Protein AF-A0A401HYL1-F1 (afdb_monomer)

Secondary structure (DSSP, 8-state):
-----EEEEEEETTEEEEEEESS-HHHHHHHHHHHHHHHHHHHHH-TTS-HHHHHHHHHHHHHHHHHHHHHHHHHHHHHHHHHHHHHHHHHHHHHHHHHHHHHHHHHHHHHHHHHHHHHHHHHHHHHHHHHHHHHHHHHHHHHHHHHHHHHHHHHHHHHHHHHHHHHHHHHHHHHHHHHHHHHHHHHHHHHHHHHHHHHHHHHHHHHHHHHHHHHHHHHHHHHHHHHHHHHHHHHHHHHHHHHHHHHHHHHHHHHHHHHHHHHHHHHHHHHHHHHHHHHHHHHHHHHHHHHHHHHHHHHHHHHHHHTTTTTSGGGSSSSS-------------TTSTTSSHHHHHHHHHHHHHHHHHHHHHHHHHHHHHHHHHHHHHHHHHHHHHHHHHHHHHHHHHHHHHHHHHHHHHHHHHHHHHHHHHHHHHHHHHHHHHHHHHHHHHHHHHHHHHHHHHHHHHHHHHHHHHHHHHHHHHHHHHHHHHHHHHHHHHHHHHHHHHHHTTTGGGSTT--SSSTTSSSSSTTSSHHHHHHHHHHHHHHHHHHHHHHHHHHHHHHHHHHHHHHHHHHHHHHHHHHHHHHHHHHHHHHHHHHHHHHHHHHHHHHHHHHHHHHHHHHHHHHHHHHHHHHHHHHHHHHHHHHHHHHHHHHHHHHHHHHHHHHHHHHHHHHHHHHHHHHHHHHHHHHHHHHHHHHHHHHHHHHHHHHHHHHHHHHHHHHHHHHHHHHHTTS--

pLDDT: mean 70.72, std 13.04, range [31.8, 90.94]

Sequence (728 aa):
MSNQRTRVTVDIYGHQYKLAGDSSTEEMRRVAAMVDENMNKVAKGYPRLDLPRIAVLAAVHMADEVYRLRQDSETLSQREAEMQTLAGELERQQEAWASTREELSSAIQEAQAKLQQEREGFKRELEQSKTRLQQEAAAREASLQQKLQAQSTAAEEARKKLAQEHSQHSEKLRGDYERRLEGLRLQQQQELEEAAASKSEELERLQAEAAAEREALLEQLRAEQEEELVRREGVWQKLFDESATVWKRERAELQRLIEEEEHRCSEWRDKFESRESYWSNLLREKELKWEEEQTSLMAQHQEAAKQLDEAWEARLESRLVETAKTHAEVLEQLQTAHAAELEQLKAVHRNASEVHRKAHAELQQLLEETRQQAEEQAEQAQEQQALYEQELEAERQAFKELEARHRQRLEELHATHLNERRQLEQTHQQKQAAQEQAIADAEERRRQLHAELETARKEQQATVAELQERLEAAEDGMMQAMEQEEMLRTSLDSLEAERSAAEQRAESAEGQVQQLEGRLAATVQELETVRGQLAEQQTAAEQQSAAHAEAAASLRQQAVALEQQTEELTGRGERLAEELAQAQTERARQHELLQATEEQAMEYMLEIESLQEQQDATGLELQELRSRLAEETSRAEAAQRELDERGRAVEELRGELTESGRLAEELRGELTERERAAEALQRRVGEETSRADNAQHELSELRASEQQLREELAASVTASASLQASLE

Radius of gyration: 89.74 Å; Cα contacts (8 Å, |Δi|>4): 62; chains: 1; bounding box: 217×145×240 Å

Foldseek 3Di:
DPQPFDWDWEAACNDIDIDTDSDDPVVVRVVRVLLNVLLVVQCVVPVPDDSVVSSVVSVVVVVVVVVVVVVVVVVVVVVVVVVVVVVVVVVVVVVVVVVVVVVVVVVVVVVVVVVVVVVVVVVVVVVVVVVVVVVVVVVVVVVVVVVVVVVVVVVVVVVVVVVVVVVVVVVVVVVVVVVVVVVVVVVVVVVVVVVVVVVVVVVVVVVVVVVVVVVVVVVVVVVVVVVVVVVVCVVVVVVCVVCVVVVVPPVVVVVVVVVVVVVVVVVVVVVVVVVVVVVVVVVVVVVVVVVVVVVVVVVVVVVVVVVVVVPPPPPPPPDPDDDDDDDDDDPDDPPVPPVPVVVVVVVVVVVVVVVVVVVVVVVVVVVVVVVVVVVVVVVVVVVVVVVVVVVVVVVVVVVVVVVVVVVVVVVVVVVVVVVVVVVVVVVVVVVVVVVVVVVVVVVVVVVVVVVVVVVVVVVVVVVVVVVVVVVVVVVVVVVVVVVVVVVVVVVVVVVVVVVVVCVVPPVPPPPPDVPPPPPPPPPVVVVVVVVVVVVVVVVVVVVVVVVVVVVVVVVVVVVVVVVVVVVVVVVVVVVVVVVVVVVVVVVVVVVVVVVVVVVVVVVVVVVVVVVVVVVVVVVVVVVVVVVVVVVVVVVVVVVVVVVVVVVVVVVVVVVVVVVVVVVVVVVVVVVVVVVVVVVVVVVVVVVVVVVVVVVVVVVVVVVVVVVVVVVVVVVVVVVVVVVVVPPD

Solvent-accessible surface area (backbone atoms only — not comparable to full-atom values): 40442 Å² total; per-residue (Å²): 131,86,84,72,60,43,73,48,78,47,66,44,86,91,39,82,44,78,48,72,40,86,62,54,76,65,57,53,50,52,52,41,49,50,50,27,52,38,30,52,53,42,39,70,76,42,76,90,61,53,71,72,58,32,50,50,51,26,51,50,51,53,49,50,52,53,50,50,52,49,52,50,50,52,52,49,52,48,50,52,52,51,49,52,52,51,50,54,50,48,51,53,49,51,52,54,52,50,53,53,51,49,54,51,50,53,51,50,50,53,52,51,51,52,52,50,53,51,52,52,49,52,49,52,53,50,51,52,52,50,52,51,53,50,51,56,49,52,54,50,51,52,55,49,51,52,52,52,50,55,51,50,52,53,50,50,53,52,50,52,51,54,51,50,51,52,50,55,50,52,51,51,53,48,52,56,50,50,54,52,51,51,53,53,50,53,52,54,51,52,55,50,51,56,54,48,51,58,50,50,55,54,48,53,52,55,50,51,55,53,49,53,55,49,51,56,52,50,53,53,52,48,55,55,47,54,58,50,45,57,58,47,49,68,53,44,57,64,53,46,68,62,49,62,69,57,56,70,63,59,63,67,62,61,64,64,62,59,68,65,58,62,62,64,66,53,68,62,54,67,64,54,62,66,60,57,62,59,58,61,58,58,56,60,62,55,56,60,59,56,59,58,55,58,58,57,56,59,59,59,60,61,60,63,64,61,67,66,66,71,68,66,76,79,73,78,84,85,82,89,81,86,72,93,80,86,86,92,78,90,85,75,81,80,77,72,70,76,78,54,59,73,59,46,56,61,51,48,57,55,49,50,54,53,49,53,55,48,52,51,51,51,50,51,50,50,52,51,52,53,48,51,52,51,50,54,52,50,52,53,50,51,54,50,51,54,50,51,51,51,53,52,52,51,50,55,51,52,49,54,52,48,52,51,53,50,53,51,50,51,54,51,51,51,52,50,50,53,50,52,51,52,51,51,53,50,54,49,51,53,50,49,53,52,49,54,50,52,49,51,53,50,52,52,51,50,51,51,53,51,50,53,50,52,52,52,48,51,52,51,50,49,52,50,50,54,52,48,55,54,47,55,55,49,50,54,52,49,51,55,49,50,57,52,49,56,56,51,54,65,53,50,71,64,50,62,67,58,51,74,71,55,68,81,71,68,88,78,75,89,81,80,70,92,81,72,71,85,79,64,73,80,74,52,72,76,60,52,65,65,53,54,65,55,54,59,57,52,58,55,51,53,54,52,52,52,54,52,50,55,52,51,51,52,52,49,55,52,50,52,52,50,50,52,53,48,52,54,50,50,56,50,49,53,50,52,50,52,53,50,51,52,51,50,54,50,49,50,51,50,49,54,51,49,51,54,51,50,52,52,50,48,52,53,49,54,51,51,52,54,51,47,53,50,49,52,53,53,48,51,51,51,51,52,51,49,51,51,50,52,50,51,50,51,52,50,52,51,52,50,50,52,51,52,52,51,50,51,52,51,52,50,52,50,49,53,50,51,51,53,49,51,51,53,51,52,52,49,51,54,48,55,53,49,50,53,51,48,54,53,50,51,52,50,50,53,53,52,51,52,50,49,52,50,53,52,50,53,52,49,54,53,51,51,53,52,48,53,54,50,52,54,52,50,52,53,52,53,55,54,57,56,62,70,70,74,80,122

Structure (mmCIF, N/CA/C/O backbone):
data_AF-A0A401HYL1-F1
#
_entry.id   AF-A0A401HYL1-F1
#
loop_
_atom_site.group_PDB
_atom_site.id
_atom_site.type_symbol
_atom_site.label_atom_id
_atom_site.label_alt_id
_atom_site.label_comp_id
_atom_site.label_asym_id
_atom_site.label_entity_id
_atom_site.label_seq_id
_atom_site.pdbx_PDB_ins_code
_atom_site.Cartn_x
_atom_site.Cartn_y
_atom_site.Cartn_z
_atom_site.occupancy
_atom_site.B_iso_or_equiv
_atom_site.auth_seq_id
_atom_site.auth_comp_id
_atom_site.auth_asym_id
_atom_site.auth_atom_id
_atom_site.pdbx_PDB_model_num
ATOM 1 N N . MET A 1 1 ? 48.728 45.019 -81.791 1.00 42.97 1 MET A N 1
ATOM 2 C CA . MET A 1 1 ? 49.118 43.737 -82.412 1.00 42.97 1 MET A CA 1
ATOM 3 C C . MET A 1 1 ? 48.890 43.862 -83.909 1.00 42.97 1 MET A C 1
ATOM 5 O O . MET A 1 1 ? 47.783 44.186 -84.317 1.00 42.97 1 MET A O 1
ATOM 9 N N . SER A 1 2 ? 49.956 43.755 -84.701 1.00 41.19 2 SER A N 1
ATOM 10 C CA . SER A 1 2 ? 49.965 43.897 -86.161 1.00 41.19 2 SER A CA 1
ATOM 11 C C . SER A 1 2 ? 49.016 42.874 -86.782 1.00 41.19 2 SER A C 1
ATOM 13 O O . SER A 1 2 ? 49.246 41.677 -86.637 1.00 41.19 2 SER A O 1
ATOM 15 N N . ASN A 1 3 ? 47.948 43.338 -87.431 1.00 54.28 3 ASN A N 1
ATOM 16 C CA . ASN A 1 3 ? 46.893 42.483 -87.968 1.00 54.28 3 ASN A CA 1
ATOM 17 C C . ASN A 1 3 ? 47.423 41.705 -89.190 1.00 54.28 3 ASN A C 1
ATOM 19 O O . ASN A 1 3 ? 47.364 42.180 -90.329 1.00 54.28 3 ASN A O 1
ATOM 23 N N . GLN A 1 4 ? 48.060 40.556 -88.940 1.00 60.69 4 GLN A N 1
ATOM 24 C CA . GLN A 1 4 ? 48.551 39.644 -89.968 1.00 60.69 4 GLN A CA 1
ATOM 25 C C . GLN A 1 4 ? 47.349 38.968 -90.626 1.00 60.69 4 GLN A C 1
ATOM 27 O O . GLN A 1 4 ? 46.934 37.877 -90.246 1.00 60.69 4 GLN A O 1
ATOM 32 N N . ARG A 1 5 ? 46.786 39.640 -91.633 1.00 68.12 5 ARG A N 1
ATOM 33 C CA . ARG A 1 5 ? 45.749 39.059 -92.487 1.00 68.12 5 ARG A CA 1
ATOM 34 C C . ARG A 1 5 ? 46.304 37.829 -93.177 1.00 68.12 5 ARG A C 1
ATOM 36 O O . ARG A 1 5 ? 47.152 37.925 -94.070 1.00 68.12 5 ARG A O 1
ATOM 43 N N . THR A 1 6 ? 45.799 36.680 -92.769 1.00 76.62 6 THR A N 1
ATOM 44 C CA . THR A 1 6 ? 46.192 35.396 -93.320 1.00 76.62 6 THR A CA 1
ATOM 45 C C . THR A 1 6 ? 45.477 35.217 -94.659 1.00 76.62 6 THR A C 1
ATOM 47 O O . THR A 1 6 ? 44.268 35.422 -94.757 1.00 76.62 6 THR A O 1
ATOM 50 N N . ARG A 1 7 ? 46.233 34.903 -95.721 1.00 79.69 7 ARG A N 1
ATOM 51 C CA . ARG A 1 7 ? 45.702 34.713 -97.082 1.00 79.69 7 ARG A CA 1
ATOM 52 C C . ARG A 1 7 ? 45.652 33.229 -97.417 1.00 79.69 7 ARG A C 1
ATOM 54 O O . ARG A 1 7 ? 46.693 32.578 -97.440 1.00 79.69 7 ARG A O 1
ATOM 61 N N . VAL A 1 8 ? 44.468 32.710 -97.719 1.00 86.25 8 VAL A N 1
ATOM 62 C CA . VAL A 1 8 ? 44.257 31.301 -98.077 1.00 86.25 8 VAL A CA 1
ATOM 63 C C . VAL A 1 8 ? 43.545 31.236 -99.425 1.00 86.25 8 VAL A C 1
ATOM 65 O O . VAL A 1 8 ? 42.593 31.973 -99.668 1.00 86.25 8 VAL A O 1
ATOM 68 N N . THR A 1 9 ? 44.024 30.373 -100.322 1.00 85.06 9 THR A N 1
ATOM 69 C CA . THR A 1 9 ? 43.314 30.064 -101.573 1.00 85.06 9 THR A CA 1
ATOM 70 C C . THR A 1 9 ? 42.409 28.866 -101.313 1.00 85.06 9 THR A C 1
ATOM 72 O O . THR A 1 9 ? 42.887 27.848 -100.813 1.00 85.06 9 THR A O 1
ATOM 75 N N . VAL A 1 10 ? 41.120 29.006 -101.603 1.00 87.81 10 VAL A N 1
ATOM 76 C CA . VAL A 1 10 ? 40.077 27.994 -101.385 1.00 87.81 10 VAL A CA 1
ATOM 77 C C . VAL A 1 10 ? 39.270 27.807 -102.666 1.00 87.81 10 VAL A C 1
ATOM 79 O O . VAL A 1 10 ? 39.264 28.692 -103.520 1.00 87.81 10 VAL A O 1
ATOM 82 N N . ASP A 1 11 ? 38.604 26.666 -102.805 1.00 86.38 11 ASP A N 1
ATOM 83 C CA . ASP A 1 11 ? 37.703 26.371 -103.922 1.00 86.38 11 ASP A CA 1
ATOM 84 C C . ASP A 1 11 ? 36.256 26.430 -103.419 1.00 86.38 11 ASP A C 1
ATOM 86 O O . ASP A 1 11 ? 35.950 25.843 -102.381 1.00 86.38 11 ASP A O 1
ATOM 90 N N . ILE A 1 12 ? 35.401 27.196 -104.099 1.00 87.56 12 ILE A N 1
ATOM 91 C CA . ILE A 1 12 ? 33.980 27.351 -103.773 1.00 87.56 12 ILE A CA 1
ATOM 92 C C . ILE A 1 12 ? 33.192 27.201 -105.074 1.00 87.56 12 ILE A C 1
ATOM 94 O O . ILE A 1 12 ? 33.330 28.007 -105.996 1.00 87.56 12 ILE A O 1
ATOM 98 N N . TYR A 1 13 ? 32.359 26.168 -105.139 1.00 86.44 13 TYR A N 1
ATOM 99 C CA . TYR A 1 13 ? 31.503 25.806 -106.263 1.00 86.44 13 TYR A CA 1
ATOM 100 C C . TYR A 1 13 ? 32.267 25.699 -107.599 1.00 86.44 13 TYR A C 1
ATOM 102 O O . TYR A 1 13 ? 31.812 26.167 -108.643 1.00 86.44 13 TYR A O 1
ATOM 110 N N . GLY A 1 14 ? 33.468 25.108 -107.561 1.00 82.44 14 GLY A N 1
ATOM 111 C CA . GLY A 1 14 ? 34.338 24.903 -108.727 1.00 82.44 14 GLY A CA 1
ATOM 112 C C . GLY A 1 14 ? 35.118 26.144 -109.178 1.00 82.44 14 GLY A C 1
ATOM 113 O O . GLY A 1 14 ? 35.716 26.134 -110.259 1.00 82.44 14 GLY A O 1
ATOM 114 N N . HIS A 1 15 ? 35.114 27.216 -108.380 1.00 86.06 15 HIS A N 1
ATOM 115 C CA . HIS A 1 15 ? 35.881 28.433 -108.615 1.00 86.06 15 HIS A CA 1
ATOM 116 C C . HIS A 1 15 ? 36.875 28.694 -107.474 1.00 86.06 15 HIS A C 1
ATOM 118 O O . HIS A 1 15 ? 36.516 28.739 -106.298 1.00 86.06 15 HIS A O 1
ATOM 124 N N . GLN A 1 16 ? 38.140 28.953 -107.824 1.00 86.62 16 GLN A N 1
ATOM 125 C CA . GLN A 1 16 ? 39.174 29.290 -106.843 1.00 86.62 16 GLN A CA 1
ATOM 126 C C . GLN A 1 16 ? 39.105 30.762 -106.415 1.00 86.62 16 GLN A C 1
ATOM 128 O O . GLN A 1 16 ? 39.278 31.672 -107.229 1.00 86.62 16 GLN A O 1
ATOM 133 N N . TYR A 1 17 ? 38.954 30.992 -105.111 1.00 86.06 17 TYR A N 1
ATOM 134 C CA . TYR A 1 17 ? 38.954 32.310 -104.479 1.00 86.06 17 TYR A CA 1
ATOM 135 C C . TYR A 1 17 ? 40.139 32.467 -103.519 1.00 86.06 17 TYR A C 1
ATOM 137 O O . TYR A 1 17 ? 40.510 31.547 -102.793 1.00 86.06 17 TYR A O 1
ATOM 145 N N . LYS A 1 18 ? 40.736 33.664 -103.482 1.00 85.62 18 LYS A N 1
ATOM 146 C CA . LYS A 1 18 ? 41.769 34.030 -102.498 1.00 85.62 18 LYS A CA 1
ATOM 147 C C . LYS A 1 18 ? 41.126 34.841 -101.375 1.00 85.62 18 LYS A C 1
ATOM 149 O O . LYS A 1 18 ? 40.825 36.015 -101.573 1.00 85.62 18 LYS A O 1
ATOM 154 N N . LEU A 1 19 ? 40.925 34.220 -100.215 1.00 85.06 19 LEU A N 1
ATOM 155 C CA . LEU A 1 19 ? 40.358 34.862 -99.030 1.00 85.06 19 LEU A CA 1
ATOM 156 C C . LEU A 1 19 ? 41.469 35.467 -98.168 1.00 85.06 19 LEU A C 1
ATOM 158 O O . LEU A 1 19 ? 42.542 34.881 -98.022 1.00 85.06 19 LEU A O 1
ATOM 162 N N . ALA A 1 20 ? 41.209 36.644 -97.602 1.00 83.19 20 ALA A N 1
ATOM 163 C CA . ALA A 1 20 ? 42.074 37.289 -96.622 1.00 83.19 20 ALA A CA 1
ATOM 164 C C . ALA A 1 20 ? 41.238 37.637 -95.387 1.00 83.19 20 ALA A C 1
ATOM 166 O O . ALA A 1 20 ? 40.262 38.375 -95.510 1.00 83.19 20 ALA A O 1
ATOM 167 N N . GLY A 1 21 ? 41.622 37.120 -94.221 1.00 80.31 21 GLY A N 1
ATOM 168 C CA . GLY A 1 21 ? 40.896 37.331 -92.969 1.00 80.31 21 GLY A CA 1
ATOM 169 C C . GLY A 1 21 ? 41.803 37.280 -91.743 1.00 80.31 21 GLY A C 1
ATOM 170 O O . GLY A 1 21 ? 42.970 36.893 -91.839 1.00 80.31 21 GLY A O 1
ATOM 171 N N . ASP A 1 22 ? 41.242 37.691 -90.606 1.00 79.00 22 ASP A N 1
ATOM 172 C CA . ASP A 1 22 ? 41.930 37.740 -89.307 1.00 79.00 22 ASP A CA 1
ATOM 173 C C . ASP A 1 22 ? 41.738 36.430 -88.498 1.00 79.00 22 ASP A C 1
ATOM 175 O O . ASP A 1 22 ? 42.301 36.276 -87.418 1.00 79.00 22 ASP A O 1
ATOM 179 N N . SER A 1 23 ? 40.961 35.475 -89.027 1.00 77.69 23 SER A N 1
ATOM 180 C CA . SER A 1 23 ? 40.716 34.141 -88.452 1.00 77.69 23 SER A CA 1
ATOM 181 C C . SER A 1 23 ? 41.826 33.141 -88.804 1.00 77.69 23 SER A C 1
ATOM 183 O O . SER A 1 23 ? 42.619 33.367 -89.719 1.00 77.69 23 SER A O 1
ATOM 185 N N . SER A 1 24 ? 41.885 32.004 -88.110 1.00 83.06 24 SER A N 1
ATOM 186 C CA . SER A 1 24 ? 42.889 30.968 -88.397 1.00 83.06 24 SER A CA 1
ATOM 187 C C . SER A 1 24 ? 42.720 30.366 -89.807 1.00 83.06 24 SER A C 1
ATOM 189 O O . SER A 1 24 ? 41.627 30.366 -90.383 1.00 83.06 24 SER A O 1
ATOM 191 N N . THR A 1 25 ? 43.803 29.831 -90.393 1.00 80.25 25 THR A N 1
ATOM 192 C CA . THR A 1 25 ? 43.766 29.182 -91.723 1.00 80.25 25 THR A CA 1
ATOM 193 C C . THR A 1 25 ? 42.735 28.055 -91.793 1.00 80.25 25 THR A C 1
ATOM 195 O O . THR A 1 25 ? 42.080 27.888 -92.823 1.00 80.25 25 THR A O 1
ATOM 198 N N . GLU A 1 26 ? 42.577 27.291 -90.709 1.00 82.12 26 GLU A N 1
ATOM 199 C CA . GLU A 1 26 ? 41.594 26.214 -90.612 1.00 82.12 26 GLU A CA 1
ATOM 200 C C . GLU A 1 26 ? 40.157 26.724 -90.564 1.00 82.12 26 GLU A C 1
ATOM 202 O O . GLU A 1 26 ? 39.310 26.194 -91.278 1.00 82.12 26 GLU A O 1
ATOM 207 N N . GLU A 1 27 ? 39.868 27.758 -89.770 1.00 81.50 27 GLU A N 1
ATOM 208 C CA . GLU A 1 27 ? 38.532 28.361 -89.713 1.00 81.50 27 GLU A CA 1
ATOM 209 C C . GLU A 1 27 ? 38.133 28.933 -91.066 1.00 81.50 27 GLU A C 1
ATOM 211 O O . GLU A 1 27 ? 37.022 28.694 -91.527 1.00 81.50 27 GLU A O 1
ATOM 216 N N . MET A 1 28 ? 39.054 29.610 -91.753 1.00 83.44 28 MET A N 1
ATOM 217 C CA . MET A 1 28 ? 38.792 30.118 -93.098 1.00 83.44 28 MET A CA 1
ATOM 218 C C . MET A 1 28 ? 38.501 28.994 -94.102 1.00 83.44 28 MET A C 1
ATOM 220 O O . MET A 1 28 ? 37.604 29.145 -94.931 1.00 83.44 28 MET A O 1
ATOM 224 N N . ARG A 1 29 ? 39.205 27.852 -94.024 1.00 84.81 29 ARG A N 1
ATOM 225 C CA . ARG A 1 29 ? 38.883 26.669 -94.844 1.00 84.81 29 ARG A CA 1
ATOM 226 C C . ARG A 1 29 ? 37.533 26.058 -94.470 1.00 84.81 29 ARG A C 1
ATOM 228 O O . ARG A 1 29 ? 36.783 25.707 -95.373 1.00 84.81 29 ARG A O 1
ATOM 235 N N . ARG A 1 30 ? 37.206 25.955 -93.175 1.00 86.62 30 ARG A N 1
ATOM 236 C CA . ARG A 1 30 ? 35.910 25.446 -92.690 1.00 86.62 30 ARG A CA 1
ATOM 237 C C . ARG A 1 30 ? 34.750 26.325 -93.161 1.00 86.62 30 ARG A C 1
ATOM 239 O O . ARG A 1 30 ? 33.769 25.801 -93.672 1.00 86.62 30 ARG A O 1
ATOM 246 N N . VAL A 1 31 ? 34.887 27.649 -93.066 1.00 86.38 31 VAL A N 1
ATOM 247 C CA . VAL A 1 31 ? 33.885 28.603 -93.568 1.00 86.38 31 VAL A CA 1
ATOM 248 C C . VAL A 1 31 ? 33.731 28.477 -95.083 1.00 86.38 31 VAL A C 1
ATOM 250 O O . VAL A 1 31 ? 32.608 28.409 -95.568 1.00 86.38 31 VAL A O 1
ATOM 253 N N . ALA A 1 32 ? 34.832 28.384 -95.835 1.00 86.00 32 ALA A N 1
ATOM 254 C CA . ALA A 1 32 ? 34.766 28.181 -97.283 1.00 86.00 32 ALA A CA 1
ATOM 255 C C . ALA A 1 32 ? 34.068 26.860 -97.657 1.00 86.00 32 ALA A C 1
ATOM 257 O O . ALA A 1 32 ? 33.219 26.857 -98.544 1.00 86.00 32 ALA A O 1
ATOM 258 N N . ALA A 1 33 ? 34.368 25.768 -96.945 1.00 88.50 33 ALA A N 1
ATOM 259 C CA . ALA A 1 33 ? 33.708 24.477 -97.132 1.00 88.50 33 ALA A CA 1
ATOM 260 C C . ALA A 1 33 ? 32.205 24.540 -96.809 1.00 88.50 33 ALA A C 1
ATOM 262 O O . ALA A 1 33 ? 31.399 23.976 -97.538 1.00 88.50 33 ALA A O 1
ATOM 263 N N . MET A 1 34 ? 31.814 25.275 -95.765 1.00 88.81 34 MET A N 1
ATOM 264 C CA . MET A 1 34 ? 30.407 25.487 -95.411 1.00 88.81 34 MET A CA 1
ATOM 265 C C . MET A 1 34 ? 29.655 26.285 -96.486 1.00 88.81 34 MET A C 1
ATOM 267 O O . MET A 1 34 ? 28.523 25.949 -96.832 1.00 88.81 34 MET A O 1
ATOM 271 N N . VAL A 1 35 ? 30.289 27.322 -97.049 1.00 89.69 35 VAL A N 1
ATOM 272 C CA . VAL A 1 35 ? 29.728 28.090 -98.173 1.00 89.69 35 VAL A CA 1
ATOM 273 C C . VAL A 1 35 ? 29.550 27.192 -99.395 1.00 89.69 35 VAL A C 1
ATOM 275 O O . VAL A 1 35 ? 28.479 27.205 -100.001 1.00 89.69 35 VAL A O 1
ATOM 278 N N . ASP A 1 36 ? 30.561 26.389 -99.732 1.00 90.75 36 ASP A N 1
ATOM 279 C CA . ASP A 1 36 ? 30.499 25.434 -100.841 1.00 90.75 36 ASP A CA 1
ATOM 280 C C . ASP A 1 36 ? 29.377 24.403 -100.648 1.00 90.75 36 ASP A C 1
ATOM 282 O O . ASP A 1 36 ? 28.554 24.191 -101.542 1.00 90.75 36 ASP A O 1
ATOM 286 N N . GLU A 1 37 ? 29.271 23.816 -99.454 1.00 89.94 37 GLU A N 1
ATOM 287 C CA . GLU A 1 37 ? 28.226 22.850 -99.127 1.00 89.94 37 GLU A CA 1
ATOM 288 C C . GLU A 1 37 ? 26.827 23.473 -99.247 1.00 89.94 37 GLU A C 1
ATOM 290 O O . GLU A 1 37 ? 25.924 22.863 -99.825 1.00 89.94 37 GLU A O 1
ATOM 295 N N . ASN A 1 38 ? 26.643 24.705 -98.766 1.00 89.44 38 ASN A N 1
ATOM 296 C CA . ASN A 1 38 ? 25.365 25.408 -98.853 1.00 89.44 38 ASN A CA 1
ATOM 297 C C . ASN A 1 38 ? 25.014 25.827 -100.284 1.00 89.44 38 ASN A C 1
ATOM 299 O O . ASN A 1 38 ? 23.861 25.674 -100.694 1.00 89.44 38 ASN A O 1
ATOM 303 N N . MET A 1 39 ? 25.988 26.265 -101.084 1.00 90.94 39 MET A N 1
ATOM 304 C CA . MET A 1 39 ? 25.775 26.507 -102.514 1.00 90.94 39 MET A CA 1
ATOM 305 C C . MET A 1 39 ? 25.378 25.218 -103.244 1.00 90.94 39 MET A C 1
ATOM 307 O O . MET A 1 39 ? 24.413 25.220 -104.009 1.00 90.94 39 MET A O 1
ATOM 311 N N . ASN A 1 40 ? 26.039 24.097 -102.943 1.00 89.25 40 ASN A N 1
ATOM 312 C CA . ASN A 1 40 ? 25.699 22.781 -103.485 1.00 89.25 40 ASN A CA 1
ATOM 313 C C . ASN A 1 40 ? 24.306 22.294 -103.039 1.00 89.25 40 ASN A C 1
ATOM 315 O O . ASN A 1 40 ? 23.564 21.736 -103.851 1.00 89.25 40 ASN A O 1
ATOM 319 N N . LYS A 1 41 ? 23.907 22.518 -101.779 1.00 89.38 41 LYS A N 1
ATOM 320 C CA . LYS A 1 41 ? 22.555 22.204 -101.271 1.00 89.38 41 LYS A CA 1
ATOM 321 C C . LYS A 1 41 ? 21.477 23.003 -102.005 1.00 89.38 41 LYS A C 1
ATOM 323 O O . LYS A 1 41 ? 20.488 22.422 -102.452 1.00 89.38 41 LYS A O 1
ATOM 328 N N . VAL A 1 42 ? 21.684 24.308 -102.185 1.00 88.44 42 VAL A N 1
ATOM 329 C CA . VAL A 1 42 ? 20.751 25.176 -102.922 1.00 88.44 42 VAL A CA 1
ATOM 330 C C . VAL A 1 42 ? 20.659 24.764 -104.392 1.00 88.44 42 VAL A C 1
ATOM 332 O O . VAL A 1 42 ? 19.553 24.644 -104.921 1.00 88.44 42 VAL A O 1
ATOM 335 N N . ALA A 1 43 ? 21.794 24.482 -105.037 1.00 86.75 43 ALA A N 1
ATOM 336 C CA . ALA A 1 43 ? 21.838 24.026 -106.424 1.00 86.75 43 ALA A CA 1
ATOM 337 C C . ALA A 1 43 ? 21.064 22.713 -106.639 1.00 86.75 43 ALA A C 1
ATOM 339 O O . ALA A 1 43 ? 20.339 22.581 -107.625 1.00 86.75 43 ALA A O 1
ATOM 340 N N . LYS A 1 44 ? 21.165 21.760 -105.696 1.00 88.19 44 LYS A N 1
ATOM 341 C CA . LYS A 1 44 ? 20.400 20.500 -105.720 1.00 88.19 44 LYS A CA 1
ATOM 342 C C . LYS A 1 44 ? 18.889 20.726 -105.611 1.00 88.19 44 LYS A C 1
ATOM 344 O O . LYS A 1 44 ? 18.132 20.054 -106.304 1.00 88.19 44 LYS A O 1
ATOM 349 N N . GLY A 1 45 ? 18.450 21.653 -104.756 1.00 85.69 45 GLY A N 1
ATOM 350 C CA . GLY A 1 45 ? 17.028 21.973 -104.574 1.00 85.69 45 GLY A CA 1
ATOM 351 C C . GLY A 1 45 ? 16.418 22.774 -105.731 1.00 85.69 45 GLY A C 1
ATOM 352 O O . GLY A 1 45 ? 15.246 22.587 -106.056 1.00 85.69 45 GLY A O 1
ATOM 353 N N . TYR A 1 46 ? 17.211 23.629 -106.387 1.00 86.19 46 TYR A N 1
ATOM 354 C CA . TYR A 1 46 ? 16.755 24.537 -107.447 1.00 86.19 46 TYR A CA 1
ATOM 355 C C . TYR A 1 46 ? 17.644 24.453 -108.708 1.00 86.19 46 TYR A C 1
ATOM 357 O O . TYR A 1 46 ? 18.360 25.402 -109.032 1.00 86.19 46 TYR A O 1
ATOM 365 N N . PRO A 1 47 ? 17.565 23.358 -109.491 1.00 79.88 47 PRO A N 1
ATOM 366 C CA . PRO A 1 47 ? 18.509 23.067 -110.580 1.00 79.88 47 PRO A CA 1
ATOM 367 C C . PRO A 1 47 ? 18.408 23.994 -111.805 1.00 79.88 47 PRO A C 1
ATOM 369 O O . PRO A 1 47 ? 19.258 23.941 -112.688 1.00 79.88 47 PRO A O 1
ATOM 372 N N . ARG A 1 48 ? 17.361 24.827 -111.903 1.00 82.19 48 ARG A N 1
ATOM 373 C CA . ARG A 1 48 ? 17.171 25.801 -113.000 1.00 82.19 48 ARG A CA 1
ATOM 374 C C . ARG A 1 48 ? 17.660 27.213 -112.657 1.00 82.19 48 ARG A C 1
ATOM 376 O O . ARG A 1 48 ? 17.447 28.131 -113.447 1.00 82.19 48 ARG A O 1
ATOM 383 N N . LEU A 1 49 ? 18.245 27.400 -111.477 1.00 84.44 49 LEU A N 1
ATOM 384 C CA . LEU A 1 49 ? 18.710 28.695 -110.998 1.00 84.44 49 LEU A CA 1
ATOM 385 C C . LEU A 1 49 ? 20.140 28.970 -111.495 1.00 84.44 49 LEU A C 1
ATOM 387 O O . LEU A 1 49 ? 20.972 28.070 -111.547 1.00 84.44 49 LEU A O 1
ATOM 391 N N . ASP A 1 50 ? 20.429 30.209 -111.884 1.00 86.19 50 ASP A N 1
ATOM 392 C CA . ASP A 1 50 ? 21.759 30.634 -112.321 1.00 86.19 50 ASP A CA 1
ATOM 393 C C . ASP A 1 50 ? 22.722 30.810 -111.138 1.00 86.19 50 ASP A C 1
ATOM 395 O O . ASP A 1 50 ? 22.319 31.140 -110.021 1.00 86.19 50 ASP A O 1
ATOM 399 N N . LEU A 1 51 ? 24.019 30.610 -111.396 1.00 84.62 51 LEU A N 1
ATOM 400 C CA . LEU A 1 51 ? 25.073 30.591 -110.376 1.00 84.62 51 LEU A CA 1
ATOM 401 C C . LEU A 1 51 ? 25.072 31.820 -109.437 1.00 84.62 51 LEU A C 1
ATOM 403 O O . LEU A 1 51 ? 25.146 31.617 -108.222 1.00 84.62 51 LEU A O 1
ATOM 407 N N . PRO A 1 52 ? 24.925 33.075 -109.918 1.00 86.31 52 PRO A N 1
ATOM 408 C CA . PRO A 1 52 ? 24.849 34.233 -109.027 1.00 86.31 52 PRO A CA 1
ATOM 409 C C . PRO A 1 52 ? 23.657 34.169 -108.066 1.00 86.31 52 PRO A C 1
ATOM 411 O O . PRO A 1 52 ? 23.786 34.529 -106.899 1.00 86.31 52 PRO A O 1
ATOM 414 N N . ARG A 1 53 ? 22.499 33.675 -108.523 1.00 87.50 53 ARG A N 1
ATOM 415 C CA . ARG A 1 53 ? 21.307 33.538 -107.678 1.00 87.50 53 ARG A CA 1
ATOM 416 C C . ARG A 1 53 ? 21.437 32.389 -106.674 1.00 87.50 53 ARG A C 1
ATOM 418 O O . ARG A 1 53 ? 20.972 32.546 -105.550 1.00 87.50 53 ARG A O 1
ATOM 425 N N . ILE A 1 54 ? 22.111 31.289 -107.030 1.00 87.31 54 ILE A N 1
ATOM 426 C CA . ILE A 1 54 ? 22.458 30.204 -106.090 1.00 87.31 54 ILE A CA 1
ATOM 427 C C . ILE A 1 54 ? 23.368 30.734 -104.975 1.00 87.31 54 ILE A C 1
ATOM 429 O O . ILE A 1 54 ? 23.091 30.494 -103.803 1.00 87.31 54 ILE A O 1
ATOM 433 N N . ALA A 1 55 ? 24.413 31.491 -105.326 1.00 87.88 55 ALA A N 1
ATOM 434 C CA . ALA A 1 55 ? 25.337 32.076 -104.356 1.00 87.88 55 ALA A CA 1
ATOM 435 C C . ALA A 1 55 ? 24.628 33.045 -103.398 1.00 87.88 55 ALA A C 1
ATOM 437 O O . ALA A 1 55 ? 24.829 32.973 -102.187 1.00 87.88 55 ALA A O 1
ATOM 438 N N . VAL A 1 56 ? 23.757 33.916 -103.924 1.00 89.75 56 VAL A N 1
ATOM 439 C CA . VAL A 1 56 ? 22.969 34.845 -103.101 1.00 89.75 56 VAL A CA 1
ATOM 440 C C . VAL A 1 56 ? 21.996 34.091 -102.196 1.00 89.75 56 VAL A C 1
ATOM 442 O O . VAL A 1 56 ? 21.917 34.413 -101.017 1.00 89.75 56 VAL A O 1
ATOM 445 N N . LEU A 1 57 ? 21.292 33.069 -102.690 1.00 88.06 57 LEU A N 1
ATOM 446 C CA . LEU A 1 57 ? 20.353 32.303 -101.865 1.00 88.06 57 LEU A CA 1
ATOM 447 C C . LEU A 1 57 ? 21.074 31.490 -100.777 1.00 88.06 57 LEU A C 1
ATOM 449 O O . LEU A 1 57 ? 20.611 31.455 -99.642 1.00 88.06 57 LEU A O 1
ATOM 453 N N . ALA A 1 58 ? 22.242 30.916 -101.080 1.00 88.88 58 ALA A N 1
ATOM 454 C CA . ALA A 1 58 ? 23.091 30.268 -100.082 1.00 88.88 58 ALA A CA 1
ATOM 455 C C . ALA A 1 58 ? 23.606 31.269 -99.032 1.00 88.88 58 ALA A C 1
ATOM 457 O O . ALA A 1 58 ? 23.580 30.969 -97.841 1.00 88.88 58 ALA A O 1
ATOM 458 N N . ALA A 1 59 ? 24.017 32.472 -99.450 1.00 89.56 59 ALA A N 1
ATOM 459 C CA . ALA A 1 59 ? 24.398 33.552 -98.539 1.00 89.56 59 ALA A CA 1
ATOM 460 C C . ALA A 1 59 ? 23.233 33.993 -97.642 1.00 89.56 59 ALA A C 1
ATOM 462 O O . ALA A 1 59 ? 23.438 34.202 -96.451 1.00 89.56 59 ALA A O 1
ATOM 463 N N . VAL A 1 60 ? 22.015 34.085 -98.186 1.00 89.75 60 VAL A N 1
ATOM 464 C CA . VAL A 1 60 ? 20.801 34.409 -97.421 1.00 89.75 60 VAL A CA 1
ATOM 465 C C . VAL A 1 60 ? 20.466 33.301 -96.425 1.00 89.75 60 VAL A C 1
ATOM 467 O O . VAL A 1 60 ? 20.184 33.617 -95.277 1.00 89.75 60 VAL A O 1
ATOM 470 N N . HIS A 1 61 ? 20.544 32.024 -96.811 1.00 87.62 61 HIS A N 1
ATOM 471 C CA . HIS A 1 61 ? 20.314 30.908 -95.885 1.00 87.62 61 HIS A CA 1
ATOM 472 C C . HIS A 1 61 ? 21.339 30.887 -94.747 1.00 87.62 61 HIS A C 1
ATOM 474 O O . HIS A 1 61 ? 20.956 30.790 -93.588 1.00 87.62 61 HIS A O 1
ATOM 480 N N . MET A 1 62 ? 22.629 31.059 -95.053 1.00 89.00 62 MET A N 1
ATOM 481 C CA . MET A 1 62 ? 23.669 31.150 -94.021 1.00 89.00 62 MET A CA 1
ATOM 482 C C . MET A 1 62 ? 23.485 32.376 -93.122 1.00 89.00 62 MET A C 1
ATOM 484 O O . MET A 1 62 ? 23.714 32.300 -91.918 1.00 89.00 62 MET A O 1
ATOM 488 N N . ALA A 1 63 ? 23.071 33.512 -93.688 1.00 88.12 63 ALA A N 1
ATOM 489 C CA . ALA A 1 63 ? 22.766 34.705 -92.909 1.00 88.12 63 ALA A CA 1
ATOM 490 C C . ALA A 1 63 ? 21.543 34.495 -92.000 1.00 88.12 63 ALA A C 1
ATOM 492 O O . ALA A 1 63 ? 21.586 34.940 -90.857 1.00 88.12 63 ALA A O 1
ATOM 493 N N . ASP A 1 64 ? 20.501 33.795 -92.468 1.00 89.44 64 ASP A N 1
ATOM 494 C CA . ASP A 1 64 ? 19.330 33.424 -91.659 1.00 89.44 64 ASP A CA 1
ATOM 495 C C . ASP A 1 64 ? 19.722 32.468 -90.524 1.00 89.44 64 ASP A C 1
ATOM 497 O O . ASP A 1 64 ? 19.359 32.698 -89.376 1.00 89.44 64 ASP A O 1
ATOM 501 N N . GLU A 1 65 ? 20.540 31.448 -90.796 1.00 88.81 65 GLU A N 1
ATOM 502 C CA . GLU A 1 65 ? 21.047 30.522 -89.772 1.00 88.81 65 GLU A CA 1
ATOM 503 C C . GLU A 1 65 ? 21.873 31.241 -88.699 1.00 88.81 65 GLU A C 1
ATOM 505 O O . GLU A 1 65 ? 21.639 31.053 -87.507 1.00 88.81 65 GLU A O 1
ATOM 510 N N . VAL A 1 66 ? 22.806 32.115 -89.095 1.00 90.31 66 VAL A N 1
ATOM 511 C CA . VAL A 1 66 ? 23.591 32.918 -88.143 1.00 90.31 66 VAL A CA 1
ATOM 512 C C . VAL A 1 66 ? 22.696 33.886 -87.371 1.00 90.31 66 VAL A C 1
ATOM 514 O O . VAL A 1 66 ? 22.927 34.106 -86.182 1.00 90.31 66 VAL A O 1
ATOM 517 N N . TYR A 1 67 ? 21.678 34.463 -88.014 1.00 90.25 67 TYR A N 1
ATOM 518 C CA . TYR A 1 67 ? 20.720 35.340 -87.349 1.00 90.25 67 TYR A CA 1
ATOM 519 C C . TYR A 1 67 ? 19.904 34.582 -86.294 1.00 90.25 67 TYR A C 1
ATOM 521 O O . TYR A 1 67 ? 19.832 35.037 -85.154 1.00 90.25 67 TYR A O 1
ATOM 529 N N . ARG A 1 68 ? 19.391 33.388 -86.622 1.00 90.50 68 ARG A N 1
ATOM 530 C CA . ARG A 1 68 ? 18.691 32.510 -85.670 1.00 90.50 68 ARG A CA 1
ATOM 531 C C . ARG A 1 68 ? 19.592 32.069 -84.526 1.00 90.50 68 ARG A C 1
ATOM 533 O O . ARG A 1 68 ? 19.196 32.202 -83.380 1.00 90.50 68 ARG A O 1
ATOM 540 N N . LEU A 1 69 ? 20.824 31.638 -84.804 1.00 89.50 69 LEU A N 1
ATOM 541 C CA . LEU A 1 69 ? 21.772 31.238 -83.757 1.00 89.50 69 LEU A CA 1
ATOM 542 C C . LEU A 1 69 ? 22.126 32.394 -82.816 1.00 89.50 69 LEU A C 1
ATOM 544 O O . LEU A 1 69 ? 22.286 32.182 -81.616 1.00 89.50 69 LEU A O 1
ATOM 548 N N . ARG A 1 70 ? 22.234 33.625 -83.332 1.00 89.56 70 ARG A N 1
ATOM 549 C CA . ARG A 1 70 ? 22.414 34.816 -82.488 1.00 89.56 70 ARG A CA 1
ATOM 550 C C . ARG A 1 70 ? 21.179 35.093 -81.642 1.00 89.56 70 ARG A C 1
ATOM 552 O O . ARG A 1 70 ? 21.330 35.339 -80.453 1.00 89.56 70 ARG A O 1
ATOM 559 N N . GLN A 1 71 ? 19.986 34.996 -82.223 1.00 90.50 71 GLN A N 1
ATOM 560 C CA . GLN A 1 71 ? 18.730 35.167 -81.496 1.00 90.50 71 GLN A CA 1
ATOM 561 C C . GLN A 1 71 ? 18.550 34.099 -80.402 1.00 90.50 71 GLN A C 1
ATOM 563 O O . GLN A 1 71 ? 18.154 34.422 -79.282 1.00 90.50 71 GLN A O 1
ATOM 568 N N . ASP A 1 72 ? 18.898 32.846 -80.690 1.00 87.69 72 ASP A N 1
ATOM 569 C CA . ASP A 1 72 ? 18.874 31.741 -79.731 1.00 87.69 72 ASP A CA 1
ATOM 570 C C . ASP A 1 72 ? 19.915 31.954 -78.627 1.00 87.69 72 ASP A C 1
ATOM 572 O O . ASP A 1 72 ? 19.604 31.779 -77.453 1.00 87.69 72 ASP A O 1
ATOM 576 N N . SER A 1 73 ? 21.126 32.404 -78.972 1.00 85.50 73 SER A N 1
ATOM 577 C CA . SER A 1 73 ? 22.170 32.738 -77.996 1.00 85.50 73 SER A CA 1
ATOM 578 C C . SER A 1 73 ? 21.775 33.912 -77.099 1.00 85.50 73 SER A C 1
ATOM 580 O O . SER A 1 73 ? 22.053 33.875 -75.903 1.00 85.50 73 SER A O 1
ATOM 582 N N . GLU A 1 74 ? 21.134 34.945 -77.647 1.00 88.69 74 GLU A N 1
ATOM 583 C CA . GLU A 1 74 ? 20.600 36.066 -76.869 1.00 88.69 74 GLU A CA 1
ATOM 584 C C . GLU A 1 74 ? 19.475 35.594 -75.941 1.00 88.69 74 GLU A C 1
ATOM 586 O O . GLU A 1 74 ? 19.468 35.943 -74.764 1.00 88.69 74 GLU A O 1
ATOM 591 N N . THR A 1 75 ? 18.577 34.734 -76.429 1.00 88.75 75 THR A N 1
ATOM 592 C CA . THR A 1 75 ? 17.488 34.155 -75.627 1.00 88.75 75 THR A CA 1
ATOM 593 C C . THR A 1 75 ? 18.025 33.261 -74.507 1.00 88.75 75 THR A C 1
ATOM 595 O O . THR A 1 75 ? 17.530 33.310 -73.383 1.00 88.75 75 THR A O 1
ATOM 598 N N . LEU A 1 76 ? 19.045 32.444 -74.785 1.00 86.19 76 LEU A N 1
ATOM 599 C CA . LEU A 1 76 ? 19.698 31.603 -73.782 1.00 86.19 76 LEU A CA 1
ATOM 600 C C . LEU A 1 76 ? 20.419 32.450 -72.733 1.00 86.19 76 LEU A C 1
ATOM 602 O O . LEU A 1 76 ? 20.225 32.213 -71.548 1.00 86.19 76 LEU A O 1
ATOM 606 N N . SER A 1 77 ? 21.158 33.481 -73.147 1.00 86.75 77 SER A N 1
ATOM 607 C CA . SER A 1 77 ? 21.823 34.396 -72.214 1.00 86.75 77 SER A CA 1
ATOM 608 C C . SER A 1 77 ? 20.821 35.163 -71.343 1.00 86.75 77 SER A C 1
ATOM 610 O O . SER A 1 77 ? 21.055 35.336 -70.148 1.00 86.75 77 SER A O 1
ATOM 612 N N . GLN A 1 78 ? 19.674 35.568 -71.902 1.00 86.31 78 GLN A N 1
ATOM 613 C CA . GLN A 1 78 ? 18.580 36.169 -71.133 1.00 86.31 78 GLN A CA 1
ATOM 614 C C . GLN A 1 78 ? 18.000 35.185 -70.115 1.00 86.31 78 GLN A C 1
ATOM 616 O O . GLN A 1 78 ? 17.852 35.545 -68.953 1.00 86.31 78 GLN A O 1
ATOM 621 N N . ARG A 1 79 ? 17.749 33.931 -70.509 1.00 86.19 79 ARG A N 1
ATOM 622 C CA . ARG A 1 79 ? 17.273 32.887 -69.587 1.00 86.19 79 ARG A CA 1
ATOM 623 C C . ARG A 1 79 ? 18.280 32.572 -68.488 1.00 86.19 79 ARG A C 1
ATOM 625 O O . ARG A 1 79 ? 17.879 32.373 -67.350 1.00 86.19 79 ARG A O 1
ATOM 632 N N . GLU A 1 80 ? 19.571 32.534 -68.802 1.00 81.62 80 GLU A N 1
ATOM 633 C CA . GLU A 1 80 ? 20.630 32.344 -67.806 1.00 81.62 80 GLU A CA 1
ATOM 634 C C . GLU A 1 80 ? 20.678 33.513 -66.816 1.00 81.62 80 GLU A C 1
ATOM 636 O O . GLU A 1 80 ? 20.771 33.287 -65.611 1.00 81.62 80 GLU A O 1
ATOM 641 N N . ALA A 1 81 ? 20.543 34.752 -67.299 1.00 84.31 81 ALA A N 1
ATOM 642 C CA . ALA A 1 81 ? 20.459 35.931 -66.442 1.00 84.31 81 ALA A CA 1
ATOM 643 C C . ALA A 1 81 ? 19.197 35.908 -65.559 1.00 84.31 81 ALA A C 1
ATOM 645 O O . ALA A 1 81 ? 19.287 36.142 -64.354 1.00 84.31 81 ALA A O 1
ATOM 646 N N . GLU A 1 82 ? 18.037 35.557 -66.120 1.00 86.19 82 GLU A N 1
ATOM 647 C CA . GLU A 1 82 ? 16.786 35.380 -65.373 1.00 86.19 82 GLU A CA 1
ATOM 648 C C . GLU A 1 82 ? 16.925 34.282 -64.310 1.00 86.19 82 GLU A C 1
ATOM 650 O O . GLU A 1 82 ? 16.584 34.500 -63.148 1.00 86.19 82 GLU A O 1
ATOM 655 N N . MET A 1 83 ? 17.507 33.132 -64.657 1.00 77.81 83 MET A N 1
ATOM 656 C CA . MET A 1 83 ? 17.775 32.053 -63.705 1.00 77.81 83 MET A CA 1
ATOM 657 C C . MET A 1 83 ? 18.719 32.483 -62.582 1.00 77.81 83 MET A C 1
ATOM 659 O O . MET A 1 83 ? 18.480 32.112 -61.438 1.00 77.81 83 MET A O 1
ATOM 663 N N . GLN A 1 84 ? 19.753 33.280 -62.865 1.00 80.75 84 GLN A N 1
ATOM 664 C CA . GLN A 1 84 ? 20.642 33.819 -61.829 1.00 80.75 84 GLN A CA 1
ATOM 665 C C . GLN A 1 84 ? 19.910 34.785 -60.893 1.00 80.75 84 GLN A C 1
ATOM 667 O O . GLN A 1 84 ? 20.112 34.733 -59.680 1.00 80.75 84 GLN A O 1
ATOM 672 N N . THR A 1 85 ? 19.027 35.636 -61.426 1.00 88.19 85 THR A N 1
ATOM 673 C CA . THR A 1 85 ? 18.211 36.525 -60.585 1.00 88.19 85 THR A CA 1
ATOM 674 C C . THR A 1 85 ? 17.226 35.746 -59.718 1.00 88.19 85 THR A C 1
ATOM 676 O O . THR A 1 85 ? 17.161 35.988 -58.515 1.00 88.19 85 THR A O 1
ATOM 679 N N . LEU A 1 86 ? 16.543 34.750 -60.290 1.00 84.81 86 LEU A N 1
ATOM 680 C CA . LEU A 1 86 ? 15.614 33.879 -59.572 1.00 84.81 86 LEU A CA 1
ATOM 681 C C . LEU A 1 86 ? 16.327 33.024 -58.520 1.00 84.81 86 LEU A C 1
ATOM 683 O O . LEU A 1 86 ? 15.799 32.846 -57.427 1.00 84.81 86 LEU A O 1
ATOM 687 N N . ALA A 1 87 ? 17.530 32.523 -58.815 1.00 84.06 87 ALA A N 1
ATOM 688 C CA . ALA A 1 87 ? 18.349 31.795 -57.850 1.00 84.06 87 ALA A CA 1
ATOM 689 C C . ALA A 1 87 ? 18.732 32.692 -56.665 1.00 84.06 87 ALA A C 1
ATOM 691 O O . ALA A 1 87 ? 18.528 32.301 -55.519 1.00 84.06 87 ALA A O 1
ATOM 692 N N . GLY A 1 88 ? 19.177 33.926 -56.926 1.00 87.00 88 GLY A N 1
ATOM 693 C CA . GLY A 1 88 ? 19.484 34.887 -55.865 1.00 87.00 88 GLY A CA 1
ATOM 694 C C . GLY A 1 88 ? 18.255 35.317 -55.052 1.00 87.00 88 GLY A C 1
ATOM 695 O O . GLY A 1 88 ? 18.353 35.550 -53.848 1.00 87.00 88 GLY A O 1
ATOM 696 N N . GLU A 1 89 ? 17.077 35.417 -55.672 1.00 88.06 89 GLU A N 1
ATOM 697 C CA . GLU A 1 89 ? 15.817 35.656 -54.956 1.00 88.06 89 GLU A CA 1
ATOM 698 C C . GLU A 1 89 ? 15.417 34.459 -54.089 1.00 88.06 89 GLU A C 1
ATOM 700 O O . GLU A 1 89 ? 15.002 34.652 -52.946 1.00 88.06 89 GLU A O 1
ATOM 705 N N . LEU A 1 90 ? 15.579 33.235 -54.597 1.00 83.94 90 LEU A N 1
ATOM 706 C CA . LEU A 1 90 ? 15.294 32.011 -53.856 1.00 83.94 90 LEU A CA 1
ATOM 707 C C . LEU A 1 90 ? 16.219 31.860 -52.645 1.00 83.94 90 LEU A C 1
ATOM 709 O O . LEU A 1 90 ? 15.730 31.541 -51.566 1.00 83.94 90 LEU A O 1
ATOM 713 N N . GLU A 1 91 ? 17.514 32.136 -52.796 1.00 85.31 91 GLU A N 1
ATOM 714 C CA . GLU A 1 91 ? 18.482 32.128 -51.691 1.00 85.31 91 GLU A CA 1
ATOM 715 C C . GLU A 1 91 ? 18.094 33.141 -50.609 1.00 85.31 91 GLU A C 1
ATOM 717 O O . GLU A 1 91 ? 17.971 32.777 -49.443 1.00 85.31 91 GLU A O 1
ATOM 722 N N . ARG A 1 92 ? 17.766 34.384 -50.987 1.00 87.44 92 ARG A N 1
ATOM 723 C CA . ARG A 1 92 ? 17.293 35.400 -50.027 1.00 87.44 92 ARG A CA 1
ATOM 724 C C . ARG A 1 92 ? 16.008 34.989 -49.316 1.00 87.44 92 ARG A C 1
ATOM 726 O O . ARG A 1 92 ? 15.853 35.249 -48.125 1.00 87.44 92 ARG A O 1
ATOM 733 N N . GLN A 1 93 ? 15.071 34.372 -50.036 1.00 83.00 93 GLN A N 1
ATOM 734 C CA . GLN A 1 93 ? 13.848 33.848 -49.433 1.00 83.00 93 GLN A CA 1
ATOM 735 C C . GLN A 1 93 ? 14.172 32.710 -48.463 1.00 83.00 93 GLN A C 1
ATOM 737 O O . GLN A 1 93 ? 13.652 32.701 -47.354 1.00 83.00 93 GLN A O 1
ATOM 742 N N . GLN A 1 94 ? 15.055 31.783 -48.832 1.00 79.00 94 GLN A N 1
ATOM 743 C CA . GLN A 1 94 ? 15.478 30.688 -47.959 1.00 79.00 94 GLN A CA 1
ATOM 744 C C . GLN A 1 94 ? 16.178 31.196 -46.696 1.00 79.00 94 GLN A C 1
ATOM 746 O O . GLN A 1 94 ? 15.873 30.709 -45.610 1.00 79.00 94 GLN A O 1
ATOM 751 N N . GLU A 1 95 ? 17.044 32.203 -46.808 1.00 85.38 95 GLU A N 1
ATOM 752 C CA . GLU A 1 95 ? 17.698 32.846 -45.664 1.00 85.38 95 GLU A CA 1
ATOM 753 C C . GLU A 1 95 ? 16.685 33.537 -44.740 1.00 85.38 95 GLU A C 1
ATOM 755 O O . GLU A 1 95 ? 16.736 33.351 -43.525 1.00 85.38 95 GLU A O 1
ATOM 760 N N . ALA A 1 96 ? 15.707 34.260 -45.296 1.00 85.88 96 ALA A N 1
ATOM 761 C CA . ALA A 1 96 ? 14.637 34.886 -44.516 1.00 85.88 96 ALA A CA 1
ATOM 762 C C . ALA A 1 96 ? 13.707 33.854 -43.844 1.00 85.88 96 ALA A C 1
ATOM 764 O O . ALA A 1 96 ? 13.264 34.038 -42.708 1.00 85.88 96 ALA A O 1
ATOM 765 N N . TRP A 1 97 ? 13.415 32.739 -44.518 1.00 72.50 97 TRP A N 1
ATOM 766 C CA . TRP A 1 97 ? 12.677 31.616 -43.933 1.00 72.50 97 TRP A CA 1
ATOM 767 C C . TRP A 1 97 ? 13.483 30.908 -42.838 1.00 72.50 97 TRP A C 1
ATOM 769 O O . TRP A 1 97 ? 12.909 30.464 -41.845 1.00 72.50 97 TRP A O 1
ATOM 779 N N . ALA A 1 98 ? 14.805 30.809 -42.985 1.00 87.38 98 ALA A N 1
ATOM 780 C CA . ALA A 1 98 ? 15.676 30.220 -41.977 1.00 87.38 98 ALA A CA 1
ATOM 781 C C . ALA A 1 98 ? 15.743 31.089 -40.713 1.00 87.38 98 ALA A C 1
ATOM 783 O O . ALA A 1 98 ? 15.549 30.556 -39.620 1.00 87.38 98 ALA A O 1
ATOM 784 N N . SER A 1 99 ? 15.924 32.407 -40.854 1.00 84.44 99 SER A N 1
ATOM 785 C CA . SER A 1 99 ? 15.983 33.326 -39.709 1.00 84.44 99 SER A CA 1
ATOM 786 C C . SER A 1 99 ? 14.658 33.382 -38.947 1.00 84.44 99 SER A C 1
ATOM 788 O O . SER A 1 99 ? 14.637 33.246 -37.728 1.00 84.44 99 SER A O 1
ATOM 790 N N . THR A 1 100 ? 13.530 33.476 -39.656 1.00 81.31 100 THR A N 1
ATOM 791 C CA . THR A 1 100 ? 12.198 33.458 -39.027 1.00 81.31 100 THR A CA 1
ATOM 792 C C . THR A 1 100 ? 11.893 32.124 -38.346 1.00 81.31 100 THR A C 1
ATOM 794 O O . THR A 1 100 ? 11.274 32.099 -37.281 1.00 81.31 100 THR A O 1
ATOM 797 N N . ARG A 1 101 ? 12.347 30.997 -38.912 1.00 88.12 101 ARG A N 1
ATOM 798 C CA . ARG A 1 101 ? 12.224 29.684 -38.264 1.00 88.12 101 ARG A CA 1
ATOM 799 C C . ARG A 1 101 ? 13.048 29.611 -36.980 1.00 88.12 101 ARG A C 1
ATOM 801 O O . ARG A 1 101 ? 12.580 29.028 -36.003 1.00 88.12 101 ARG A O 1
ATOM 808 N N . GLU A 1 102 ? 14.247 30.182 -36.983 1.00 85.69 102 GLU A N 1
ATOM 809 C CA . GLU A 1 102 ? 15.121 30.234 -35.811 1.00 85.69 102 GLU A CA 1
ATOM 810 C C . GLU A 1 102 ? 14.505 31.098 -34.699 1.00 85.69 102 GLU A C 1
ATOM 812 O O . GLU A 1 102 ? 14.352 30.608 -33.580 1.00 85.69 102 GLU A O 1
ATOM 817 N N . GLU A 1 103 ? 14.009 32.295 -35.024 1.00 87.88 103 GLU A N 1
ATOM 818 C CA . GLU A 1 103 ? 13.276 33.172 -34.094 1.00 87.88 103 GLU A CA 1
ATOM 819 C C . GLU A 1 103 ? 12.016 32.507 -33.516 1.00 87.88 103 GLU A C 1
ATOM 821 O O . GLU A 1 103 ? 11.735 32.600 -32.319 1.00 87.88 103 GLU A O 1
ATOM 826 N N . LEU A 1 104 ? 11.246 31.796 -34.348 1.00 82.50 104 LEU A N 1
ATOM 827 C CA . LEU A 1 104 ? 10.071 31.063 -33.879 1.00 82.50 104 LEU A CA 1
ATOM 828 C C . LEU A 1 104 ? 10.475 29.922 -32.936 1.00 82.50 104 LEU A C 1
ATOM 830 O O . LEU A 1 104 ? 9.804 29.681 -31.933 1.00 82.50 104 LEU A O 1
ATOM 834 N N . SER A 1 105 ? 11.576 29.228 -33.234 1.00 84.12 105 SER A N 1
ATOM 835 C CA . SER A 1 105 ? 12.073 28.138 -32.395 1.00 84.12 105 SER A CA 1
ATOM 836 C C . SER A 1 105 ? 12.559 28.631 -31.029 1.00 84.12 105 SER A C 1
ATOM 838 O O . SER A 1 105 ? 12.213 28.019 -30.016 1.00 84.12 105 SER A O 1
ATOM 840 N N . SER A 1 106 ? 13.260 29.768 -30.972 1.00 87.12 106 SER A N 1
ATOM 841 C CA . SER A 1 106 ? 13.688 30.371 -29.707 1.00 87.12 106 SER A CA 1
ATOM 842 C C . SER A 1 106 ? 12.491 30.892 -28.908 1.00 87.12 106 SER A C 1
ATOM 844 O O . SER A 1 106 ? 12.404 30.645 -27.708 1.00 87.12 106 SER A O 1
ATOM 846 N N . ALA A 1 107 ? 11.503 31.510 -29.564 1.00 87.06 107 ALA A N 1
ATOM 847 C CA . ALA A 1 107 ? 10.273 31.957 -28.909 1.00 87.06 107 ALA A CA 1
ATOM 848 C C . ALA A 1 107 ? 9.455 30.790 -28.322 1.00 87.06 107 ALA A C 1
ATOM 850 O O . ALA A 1 107 ? 8.921 30.899 -27.215 1.00 87.06 107 ALA A O 1
ATOM 851 N N . ILE A 1 108 ? 9.379 29.654 -29.029 1.00 84.25 108 ILE A N 1
ATOM 852 C CA . ILE A 1 108 ? 8.734 28.432 -28.523 1.00 84.25 108 ILE A CA 1
ATOM 853 C C . ILE A 1 108 ? 9.483 27.898 -27.298 1.00 84.25 108 ILE A C 1
ATOM 855 O O . ILE A 1 108 ? 8.839 27.569 -26.301 1.00 84.25 108 ILE A O 1
ATOM 859 N N . GLN A 1 109 ? 10.818 27.850 -27.335 1.00 84.50 109 GLN A N 1
ATOM 860 C CA . GLN A 1 109 ? 11.627 27.399 -26.197 1.00 84.50 109 GLN A CA 1
ATOM 861 C C . GLN A 1 109 ? 11.450 28.304 -24.973 1.00 84.50 109 GLN A C 1
ATOM 863 O O . GLN A 1 109 ? 11.235 27.809 -23.867 1.00 84.50 109 GLN A O 1
ATOM 868 N N . GLU A 1 110 ? 11.459 29.625 -25.156 1.00 87.12 110 GLU A N 1
ATOM 869 C CA . GLU A 1 110 ? 11.226 30.578 -24.067 1.00 87.12 110 GLU A CA 1
ATOM 870 C C . GLU A 1 110 ? 9.820 30.451 -23.464 1.00 87.12 110 GLU A C 1
ATOM 872 O O . GLU A 1 110 ? 9.659 30.491 -22.242 1.00 87.12 110 GLU A O 1
ATOM 877 N N . ALA A 1 111 ? 8.790 30.281 -24.298 1.00 83.38 111 ALA A N 1
ATOM 878 C CA . ALA A 1 111 ? 7.419 30.083 -23.832 1.00 83.38 111 ALA A CA 1
ATOM 879 C C . ALA A 1 111 ? 7.261 28.756 -23.070 1.00 83.38 111 ALA A C 1
ATOM 881 O O . ALA A 1 111 ? 6.604 28.713 -22.027 1.00 83.38 111 ALA A O 1
ATOM 882 N N . GLN A 1 112 ? 7.899 27.685 -23.550 1.00 78.75 112 GLN A N 1
ATOM 883 C CA . GLN A 1 112 ? 7.924 26.390 -22.870 1.00 78.75 112 GLN A CA 1
ATOM 884 C C . GLN A 1 112 ? 8.642 26.471 -21.518 1.00 78.75 112 GLN A C 1
ATOM 886 O O . GLN A 1 112 ? 8.119 25.951 -20.532 1.00 78.75 112 GLN A O 1
ATOM 891 N N . ALA A 1 113 ? 9.779 27.167 -21.443 1.00 87.12 113 ALA A N 1
ATOM 892 C CA . ALA A 1 113 ? 10.515 27.368 -20.197 1.00 87.12 113 ALA A CA 1
ATOM 893 C C . ALA A 1 113 ? 9.694 28.159 -19.163 1.00 87.12 113 ALA A C 1
ATOM 895 O O . ALA A 1 113 ? 9.612 27.760 -18.000 1.00 87.12 113 ALA A O 1
ATOM 896 N N . LYS A 1 114 ? 9.011 29.233 -19.585 1.00 87.31 114 LYS A N 1
ATOM 897 C CA . LYS A 1 114 ? 8.108 30.006 -18.710 1.00 87.31 114 LYS A CA 1
ATOM 898 C C . LYS A 1 114 ? 6.956 29.151 -18.181 1.00 87.31 114 LYS A C 1
ATOM 900 O O . LYS A 1 114 ? 6.691 29.150 -16.982 1.00 87.31 114 LYS A O 1
ATOM 905 N N . LEU A 1 115 ? 6.320 28.364 -19.051 1.00 84.94 115 LEU A N 1
ATOM 906 C CA . LEU A 1 115 ? 5.233 27.468 -18.653 1.00 84.94 115 LEU A CA 1
ATOM 907 C C . LEU A 1 115 ? 5.706 26.391 -17.662 1.00 84.94 115 LEU A C 1
ATOM 909 O O . LEU A 1 115 ? 4.974 26.037 -16.737 1.00 84.94 115 LEU A O 1
ATOM 913 N N . GLN A 1 116 ? 6.916 25.855 -17.844 1.00 79.44 116 GLN A N 1
ATOM 914 C CA . GLN A 1 116 ? 7.510 24.909 -16.897 1.00 79.44 116 GLN A CA 1
ATOM 915 C C . GLN A 1 116 ? 7.740 25.562 -15.533 1.00 79.44 116 GLN A C 1
ATOM 917 O O . GLN A 1 116 ? 7.341 24.992 -14.520 1.00 79.44 116 GLN A O 1
ATOM 922 N N . GLN A 1 117 ? 8.284 26.778 -15.509 1.00 86.00 117 GLN A N 1
ATOM 923 C CA . GLN A 1 117 ? 8.523 27.518 -14.274 1.00 86.00 117 GLN A CA 1
ATOM 924 C C . GLN A 1 117 ? 7.227 27.792 -13.494 1.00 86.00 117 GLN A C 1
ATOM 926 O O . GLN A 1 117 ? 7.182 27.581 -12.282 1.00 86.00 117 GLN A O 1
ATOM 931 N N . GLU A 1 118 ? 6.153 28.206 -14.171 1.00 84.88 118 GLU A N 1
ATOM 932 C CA . GLU A 1 118 ? 4.843 28.412 -13.539 1.00 84.88 118 GLU A CA 1
ATOM 933 C C . GLU A 1 118 ? 4.256 27.101 -13.004 1.00 84.88 118 GLU A C 1
ATOM 935 O O . GLU A 1 118 ? 3.767 27.050 -11.875 1.00 84.88 118 GLU A O 1
ATOM 940 N N . ARG A 1 119 ? 4.351 26.007 -13.773 1.00 81.88 119 ARG A N 1
ATOM 941 C CA . ARG A 1 119 ? 3.899 24.677 -13.333 1.00 81.88 119 ARG A CA 1
ATOM 942 C C . ARG A 1 119 ? 4.663 24.183 -12.109 1.00 81.88 119 ARG A C 1
ATOM 944 O O . ARG A 1 119 ? 4.054 23.603 -11.214 1.00 81.88 119 ARG A O 1
ATOM 951 N N . GLU A 1 120 ? 5.975 24.390 -12.060 1.00 81.62 120 GLU A N 1
ATOM 952 C CA . GLU A 1 120 ? 6.790 24.060 -10.890 1.00 81.62 120 GLU A CA 1
ATOM 953 C C . GLU A 1 120 ? 6.438 24.935 -9.684 1.00 81.62 120 GLU A C 1
ATOM 955 O O . GLU A 1 120 ? 6.364 24.421 -8.568 1.00 81.62 120 GLU A O 1
ATOM 960 N N . GLY A 1 121 ? 6.157 26.223 -9.901 1.00 85.38 121 GLY A N 1
ATOM 961 C CA . GLY A 1 121 ? 5.651 27.130 -8.870 1.00 85.38 121 GLY A CA 1
ATOM 962 C C . GLY A 1 121 ? 4.342 26.630 -8.257 1.00 85.38 121 GLY A C 1
ATOM 963 O O . GLY A 1 121 ? 4.278 26.405 -7.049 1.00 85.38 121 GLY A O 1
ATOM 964 N N . PHE A 1 122 ? 3.338 26.339 -9.090 1.00 77.50 122 PHE A N 1
ATOM 965 C CA . PHE A 1 122 ? 2.052 25.809 -8.628 1.00 77.50 122 PHE A CA 1
ATOM 966 C C . PHE A 1 122 ? 2.177 24.450 -7.933 1.00 77.50 122 PHE A C 1
ATOM 968 O O . PHE A 1 122 ? 1.499 24.211 -6.935 1.00 77.50 122 PHE A O 1
ATOM 975 N N . LYS A 1 123 ? 3.055 23.559 -8.417 1.00 80.31 123 LYS A N 1
ATOM 976 C CA . LYS A 1 123 ? 3.331 22.283 -7.738 1.00 80.31 123 LYS A CA 1
ATOM 977 C C . LYS A 1 123 ? 3.887 22.507 -6.332 1.00 80.31 123 LYS A C 1
ATOM 979 O O . LYS A 1 123 ? 3.391 21.894 -5.392 1.00 80.31 123 LYS A O 1
ATOM 984 N N . ARG A 1 124 ? 4.855 23.417 -6.173 1.00 84.62 124 ARG A N 1
ATOM 985 C CA . ARG A 1 124 ? 5.436 23.750 -4.861 1.00 84.62 124 ARG A CA 1
ATOM 986 C C . ARG A 1 124 ? 4.398 24.354 -3.915 1.00 84.62 124 ARG A C 1
ATOM 988 O O . ARG A 1 124 ? 4.349 23.967 -2.753 1.00 84.62 124 ARG A O 1
ATOM 995 N N . GLU A 1 125 ? 3.542 25.256 -4.391 1.00 81.50 125 GLU A N 1
ATOM 996 C CA . GLU A 1 125 ? 2.459 25.835 -3.578 1.00 81.50 125 GLU A CA 1
ATOM 997 C C . GLU A 1 125 ? 1.414 24.785 -3.162 1.00 81.50 125 GLU A C 1
ATOM 999 O O . GLU A 1 125 ? 0.937 24.775 -2.021 1.00 81.50 125 GLU A O 1
ATOM 1004 N N . LEU A 1 126 ? 1.085 23.850 -4.057 1.00 81.44 126 LEU A N 1
ATOM 1005 C CA . LEU A 1 126 ? 0.185 22.738 -3.755 1.00 81.44 126 LEU A CA 1
ATOM 1006 C C . LEU A 1 126 ? 0.793 21.784 -2.714 1.00 81.44 126 LEU A C 1
ATOM 1008 O O . LEU A 1 126 ? 0.112 21.378 -1.775 1.00 81.44 126 LEU A O 1
ATOM 1012 N N . GLU A 1 127 ? 2.080 21.457 -2.830 1.00 78.81 127 GLU A N 1
ATOM 1013 C CA . GLU A 1 127 ? 2.788 20.642 -1.836 1.00 78.81 127 GLU A CA 1
ATOM 1014 C C . GLU A 1 127 ? 2.878 21.347 -0.476 1.00 78.81 127 GLU A C 1
ATOM 1016 O O . GLU A 1 127 ? 2.635 20.731 0.564 1.00 78.81 127 GLU A O 1
ATOM 1021 N N . GLN A 1 128 ? 3.144 22.655 -0.457 1.00 84.12 128 GLN A N 1
ATOM 1022 C CA . GLN A 1 128 ? 3.177 23.448 0.775 1.00 84.12 128 GLN A CA 1
ATOM 1023 C C . GLN A 1 128 ? 1.801 23.539 1.447 1.00 84.12 128 GLN A C 1
ATOM 1025 O O . GLN A 1 128 ? 1.687 23.404 2.665 1.00 84.12 128 GLN A O 1
ATOM 1030 N N . SER A 1 129 ? 0.731 23.728 0.673 1.00 77.38 129 SER A N 1
ATOM 1031 C CA . SER A 1 129 ? -0.631 23.746 1.219 1.00 77.38 129 SER A CA 1
ATOM 1032 C C . SER A 1 129 ? -1.073 22.365 1.716 1.00 77.38 129 SER A C 1
ATOM 1034 O O . SER A 1 129 ? -1.643 22.266 2.804 1.00 77.38 129 SER A O 1
ATOM 1036 N N . LYS A 1 130 ? -0.740 21.287 0.992 1.00 80.75 130 LYS A N 1
ATOM 1037 C CA . LYS A 1 130 ? -1.008 19.902 1.413 1.00 80.75 130 LYS A CA 1
ATOM 1038 C C . LYS A 1 130 ? -0.283 19.551 2.712 1.00 80.75 130 LYS A C 1
ATOM 1040 O O . LYS A 1 130 ? -0.913 19.048 3.639 1.00 80.75 130 LYS A O 1
ATOM 1045 N N . THR A 1 131 ? 1.013 19.847 2.803 1.00 81.38 131 THR A N 1
ATOM 1046 C CA . THR A 1 131 ? 1.815 19.569 4.009 1.00 81.38 131 THR A CA 1
ATOM 1047 C C . THR A 1 131 ? 1.316 20.360 5.214 1.00 81.38 131 THR A C 1
ATOM 1049 O O . THR A 1 131 ? 1.196 19.805 6.306 1.00 81.38 131 THR A O 1
ATOM 1052 N N . ARG A 1 132 ? 0.926 21.624 5.022 1.00 89.19 132 ARG A N 1
ATOM 1053 C CA . ARG A 1 132 ? 0.310 22.437 6.077 1.00 89.19 132 ARG A CA 1
ATOM 1054 C C . ARG A 1 132 ? -1.008 21.842 6.579 1.00 89.19 132 ARG A C 1
ATOM 1056 O O . ARG A 1 132 ? -1.190 21.715 7.787 1.00 89.19 132 ARG A O 1
ATOM 1063 N N . LEU A 1 133 ? -1.907 21.440 5.679 1.00 81.31 133 LEU A N 1
ATOM 1064 C CA . LEU A 1 133 ? -3.176 20.812 6.065 1.00 81.31 133 LEU A CA 1
ATOM 1065 C C . LEU A 1 133 ? -2.963 19.476 6.788 1.00 81.31 133 LEU A C 1
ATOM 1067 O O . LEU A 1 133 ? -3.663 19.192 7.756 1.00 81.31 133 LEU A O 1
ATOM 1071 N N . GLN A 1 134 ? -1.970 18.685 6.371 1.00 80.00 134 GLN A N 1
ATOM 1072 C CA . GLN A 1 134 ? -1.598 17.445 7.058 1.00 80.00 134 GLN A CA 1
ATOM 1073 C C . GLN A 1 134 ? -1.082 17.706 8.478 1.00 80.00 134 GLN A C 1
ATOM 1075 O O . GLN A 1 134 ? -1.482 17.010 9.407 1.00 80.00 134 GLN A O 1
ATOM 1080 N N . GLN A 1 135 ? -0.248 18.731 8.675 1.00 81.81 135 GLN A N 1
ATOM 1081 C CA . GLN A 1 135 ? 0.229 19.116 10.008 1.00 81.81 135 GLN A CA 1
ATOM 1082 C C . GLN A 1 135 ? -0.912 19.610 10.909 1.00 81.81 135 GLN A C 1
ATOM 1084 O O . GLN A 1 135 ? -0.982 19.231 12.077 1.00 81.81 135 GLN A O 1
ATOM 1089 N N . GLU A 1 136 ? -1.834 20.417 10.375 1.00 81.44 136 GLU A N 1
ATOM 1090 C CA . GLU A 1 136 ? -3.008 20.893 11.116 1.00 81.44 136 GLU A CA 1
ATOM 1091 C C . GLU A 1 136 ? -3.968 19.742 11.479 1.00 81.44 136 GLU A C 1
ATOM 1093 O O . GLU A 1 136 ? -4.504 19.718 12.591 1.00 81.44 136 GLU A O 1
ATOM 1098 N N . ALA A 1 137 ? -4.156 18.763 10.586 1.00 80.81 137 ALA A N 1
ATOM 1099 C CA . ALA A 1 137 ? -4.944 17.559 10.852 1.00 80.81 137 ALA A CA 1
ATOM 1100 C C . ALA A 1 137 ? -4.295 16.676 11.932 1.00 80.81 137 ALA A C 1
ATOM 1102 O O . ALA A 1 137 ? -4.948 16.352 12.924 1.00 80.81 137 ALA A O 1
ATOM 1103 N N . ALA A 1 138 ? -2.996 16.386 11.808 1.00 81.12 138 ALA A N 1
ATOM 1104 C CA . ALA A 1 138 ? -2.250 15.590 12.784 1.00 81.12 138 ALA A CA 1
ATOM 1105 C C . ALA A 1 138 ? -2.240 16.243 14.179 1.00 81.12 138 ALA A C 1
ATOM 1107 O O . ALA A 1 138 ? -2.429 15.571 15.194 1.00 81.12 138 ALA A O 1
ATOM 1108 N N . ALA A 1 139 ? -2.092 17.571 14.250 1.00 83.19 139 ALA A N 1
ATOM 1109 C CA . ALA A 1 139 ? -2.168 18.304 15.512 1.00 83.19 139 ALA A CA 1
ATOM 1110 C C . ALA A 1 139 ? -3.565 18.215 16.157 1.00 83.19 139 ALA A C 1
ATOM 1112 O O . ALA A 1 139 ? -3.681 18.076 17.379 1.00 83.19 139 ALA A O 1
ATOM 1113 N N . ARG A 1 140 ? -4.638 18.262 15.353 1.00 79.94 140 ARG A N 1
ATOM 1114 C CA . ARG A 1 140 ? -6.015 18.087 15.844 1.00 79.94 140 ARG A CA 1
ATOM 1115 C C . ARG A 1 140 ? -6.246 16.674 16.362 1.00 79.94 140 ARG A C 1
ATOM 1117 O O . ARG A 1 140 ? -6.777 16.535 17.463 1.00 79.94 140 ARG A O 1
ATOM 1124 N N . GLU A 1 141 ? -5.807 15.655 15.632 1.00 74.44 141 GLU A N 1
ATOM 1125 C CA . GLU A 1 141 ? -5.902 14.255 16.057 1.00 74.44 141 GLU A CA 1
ATOM 1126 C C . GLU A 1 141 ? -5.158 14.000 17.369 1.00 74.44 141 GLU A C 1
ATOM 1128 O O . GLU A 1 141 ? -5.740 13.439 18.297 1.00 74.44 141 GLU A O 1
ATOM 1133 N N . ALA A 1 142 ? -3.925 14.498 17.504 1.00 80.25 142 ALA A N 1
ATOM 1134 C CA . ALA A 1 142 ? -3.163 14.393 18.746 1.00 80.25 142 ALA A CA 1
ATOM 1135 C C . ALA A 1 142 ? -3.894 15.066 19.922 1.00 80.25 142 ALA A C 1
ATOM 1137 O O . ALA A 1 142 ? -3.984 14.504 21.014 1.00 80.25 142 ALA A O 1
ATOM 1138 N N . SER A 1 143 ? -4.495 16.240 19.693 1.00 80.06 143 SER A N 1
ATOM 1139 C CA . SER A 1 143 ? -5.265 16.953 20.724 1.00 80.06 143 SER A CA 1
ATOM 1140 C C . SER A 1 143 ? -6.536 16.203 21.148 1.00 80.06 143 SER A C 1
ATOM 1142 O O . SER A 1 143 ? -6.922 16.241 22.319 1.00 80.06 143 SER A O 1
ATOM 1144 N N . LEU A 1 144 ? -7.184 15.501 20.213 1.00 78.44 144 LEU A N 1
ATOM 1145 C CA . LEU A 1 144 ? -8.364 14.679 20.478 1.00 78.44 144 LEU A CA 1
ATOM 1146 C C . LEU A 1 144 ? -7.986 13.399 21.223 1.00 78.44 144 LEU A C 1
ATOM 1148 O O . LEU A 1 144 ? -8.638 13.070 22.211 1.00 78.44 144 LEU A O 1
ATOM 1152 N N . GLN A 1 145 ? -6.903 12.729 20.821 1.00 78.31 145 GLN A N 1
ATOM 1153 C CA . GLN A 1 145 ? -6.380 11.561 21.532 1.00 78.31 145 GLN A CA 1
ATOM 1154 C C . GLN A 1 145 ? -6.001 11.906 22.971 1.00 78.31 145 GLN A C 1
ATOM 1156 O O . GLN A 1 145 ? -6.347 11.166 23.889 1.00 78.31 145 GLN A O 1
ATOM 1161 N N . GLN A 1 146 ? -5.367 13.059 23.190 1.00 81.38 146 GLN A N 1
ATOM 1162 C CA . GLN A 1 146 ? -4.989 13.500 24.528 1.00 81.38 146 GLN A CA 1
ATOM 1163 C C . GLN A 1 146 ? -6.217 13.777 25.413 1.00 81.38 146 GLN A C 1
ATOM 1165 O O . GLN A 1 146 ? -6.235 13.398 26.585 1.00 81.38 146 GLN A O 1
ATOM 1170 N N . LYS A 1 147 ? -7.280 14.379 24.857 1.00 81.50 147 LYS A N 1
ATOM 1171 C CA . LYS A 1 147 ? -8.559 14.576 25.567 1.00 81.50 147 LYS A CA 1
ATOM 1172 C C . LYS A 1 147 ? -9.259 13.254 25.879 1.00 81.50 147 LYS A C 1
ATOM 1174 O O . LYS A 1 147 ? -9.753 13.088 26.991 1.00 81.50 147 LYS A O 1
ATOM 1179 N N . LEU A 1 148 ? -9.278 12.320 24.929 1.00 78.38 148 LEU A N 1
ATOM 1180 C CA . LEU A 1 148 ? -9.877 10.999 25.111 1.00 78.38 148 LEU A CA 1
ATOM 1181 C C . LEU A 1 148 ? -9.131 10.202 26.192 1.00 78.38 148 LEU A C 1
ATOM 1183 O O . LEU A 1 148 ? -9.760 9.623 27.074 1.00 78.38 148 LEU A O 1
ATOM 1187 N N . GLN A 1 149 ? -7.794 10.241 26.181 1.00 74.50 149 GLN A N 1
ATOM 1188 C CA . GLN A 1 149 ? -6.968 9.624 27.218 1.00 74.50 149 GLN A CA 1
ATOM 1189 C C . GLN A 1 149 ? -7.252 10.234 28.594 1.00 74.50 149 GLN A C 1
ATOM 1191 O O . GLN A 1 149 ? -7.520 9.486 29.530 1.00 74.50 149 GLN A O 1
ATOM 1196 N N . ALA A 1 150 ? -7.297 11.565 28.712 1.00 81.25 150 ALA A N 1
ATOM 1197 C CA . ALA A 1 150 ? -7.624 12.239 29.971 1.00 81.25 150 ALA A CA 1
ATOM 1198 C C . ALA A 1 150 ? -9.034 11.897 30.492 1.00 81.25 150 ALA A C 1
ATOM 1200 O O . ALA A 1 150 ? -9.235 11.755 31.697 1.00 81.25 150 ALA A O 1
ATOM 1201 N N . GLN A 1 151 ? -10.016 11.735 29.600 1.00 77.19 151 GLN A N 1
ATOM 1202 C CA . GLN A 1 151 ? -11.360 11.291 29.984 1.00 77.19 151 GLN A CA 1
ATOM 1203 C C . GLN A 1 151 ? -11.374 9.826 30.427 1.00 77.19 151 GLN A C 1
ATOM 1205 O O . GLN A 1 151 ? -12.043 9.493 31.404 1.00 77.19 151 GLN A O 1
ATOM 1210 N N . SER A 1 152 ? -10.617 8.957 29.753 1.00 67.81 152 SER A N 1
ATOM 1211 C CA . SER A 1 152 ? -10.528 7.541 30.116 1.00 67.81 152 SER A CA 1
ATOM 1212 C C . SER A 1 152 ? -9.854 7.331 31.475 1.00 67.81 152 SER A C 1
ATOM 1214 O O . SER A 1 152 ? -10.385 6.596 32.306 1.00 67.81 152 SER A O 1
ATOM 1216 N N . THR A 1 153 ? -8.763 8.049 31.766 1.00 77.19 153 THR A N 1
ATOM 1217 C CA . THR A 1 153 ? -8.080 7.967 33.063 1.00 77.19 153 THR A CA 1
ATOM 1218 C C . THR A 1 153 ? -8.945 8.528 34.189 1.00 77.19 153 THR A C 1
ATOM 1220 O O . THR A 1 153 ? -9.060 7.899 35.239 1.00 77.19 153 THR A O 1
ATOM 1223 N N . ALA A 1 154 ? -9.644 9.644 33.959 1.00 78.19 154 ALA A N 1
ATOM 1224 C CA . ALA A 1 154 ? -10.599 10.187 34.925 1.00 78.19 154 ALA A CA 1
ATOM 1225 C C . ALA A 1 154 ? -11.763 9.214 35.208 1.00 78.19 154 ALA A C 1
ATOM 1227 O O . ALA A 1 154 ? -12.181 9.059 36.358 1.00 78.19 154 ALA A O 1
ATOM 1228 N N . ALA A 1 155 ? -12.266 8.519 34.182 1.00 71.50 155 ALA A N 1
ATOM 1229 C CA . ALA A 1 155 ? -13.309 7.506 34.337 1.00 71.50 155 ALA A CA 1
ATOM 1230 C C . ALA A 1 155 ? -12.813 6.266 35.105 1.00 71.50 155 ALA A C 1
ATOM 1232 O O . ALA A 1 155 ? -13.546 5.720 35.932 1.00 71.50 155 ALA A O 1
ATOM 1233 N N . GLU A 1 156 ? -11.571 5.832 34.883 1.00 71.75 156 GLU A N 1
ATOM 1234 C CA . GLU A 1 156 ? -10.954 4.740 35.645 1.00 71.75 156 GLU A CA 1
ATOM 1235 C C . GLU A 1 156 ? -10.738 5.102 37.117 1.00 71.75 156 GLU A C 1
ATOM 1237 O O . GLU A 1 156 ? -11.014 4.287 38.000 1.00 71.75 156 GLU A O 1
ATOM 1242 N N . GLU A 1 157 ? -10.287 6.323 37.406 1.00 77.44 157 GLU A N 1
ATOM 1243 C CA . GLU A 1 157 ? -10.148 6.818 38.777 1.00 77.44 157 GLU A CA 1
ATOM 1244 C C . GLU A 1 157 ? -11.503 6.904 39.491 1.00 77.44 157 GLU A C 1
ATOM 1246 O O . GLU A 1 157 ? -11.615 6.497 40.651 1.00 77.44 157 GLU A O 1
ATOM 1251 N N . ALA A 1 158 ? -12.551 7.361 38.797 1.00 75.50 158 ALA A N 1
ATOM 1252 C CA . ALA A 1 158 ? -13.912 7.381 39.327 1.00 75.50 158 ALA A CA 1
ATOM 1253 C C . ALA A 1 158 ? -14.441 5.963 39.607 1.00 75.50 158 ALA A C 1
ATOM 1255 O O . ALA A 1 158 ? -14.970 5.711 40.690 1.00 75.50 158 ALA A O 1
ATOM 1256 N N . ARG A 1 159 ? -14.231 5.008 38.688 1.00 75.00 159 ARG A N 1
ATOM 1257 C CA . ARG A 1 159 ? -14.603 3.595 38.889 1.00 75.00 159 ARG A CA 1
ATOM 1258 C C . ARG A 1 159 ? -13.864 2.964 40.065 1.00 75.00 159 ARG A C 1
ATOM 1260 O O . ARG A 1 159 ? -14.481 2.239 40.840 1.00 75.00 159 ARG A O 1
ATOM 1267 N N . LYS A 1 160 ? -12.568 3.246 40.229 1.00 76.81 160 LYS A N 1
ATOM 1268 C CA . LYS A 1 160 ? -11.777 2.752 41.368 1.00 76.81 160 LYS A CA 1
ATOM 1269 C C . LYS A 1 160 ? -12.298 3.293 42.699 1.00 76.81 160 LYS A C 1
ATOM 1271 O O . LYS A 1 160 ? -12.414 2.517 43.643 1.00 76.81 160 LYS A O 1
ATOM 1276 N N . LYS A 1 161 ? -12.657 4.580 42.769 1.00 78.81 161 LYS A N 1
ATOM 1277 C CA . LYS A 1 161 ? -13.274 5.173 43.970 1.00 78.81 161 LYS A CA 1
ATOM 1278 C C . LYS A 1 161 ? -14.621 4.527 44.289 1.00 78.81 161 LYS A C 1
ATOM 1280 O O . LYS A 1 161 ? -14.818 4.077 45.412 1.00 78.81 161 LYS A O 1
ATOM 1285 N N . LEU A 1 162 ? -15.491 4.380 43.289 1.00 75.75 162 LEU A N 1
ATOM 1286 C CA . LEU A 1 162 ? -16.800 3.746 43.468 1.00 75.75 162 LEU A CA 1
ATOM 1287 C C . LEU A 1 162 ? -16.665 2.281 43.927 1.00 75.75 162 LEU A C 1
ATOM 1289 O O . LEU A 1 162 ? -17.370 1.830 44.825 1.00 75.75 162 LEU A O 1
ATOM 1293 N N . ALA A 1 163 ? -15.716 1.535 43.353 1.00 72.19 163 ALA A N 1
ATOM 1294 C CA . ALA A 1 163 ? -15.431 0.157 43.750 1.00 72.19 163 ALA A CA 1
ATOM 1295 C C . ALA A 1 163 ? -14.896 0.060 45.189 1.00 72.19 163 ALA A C 1
ATOM 1297 O O . ALA A 1 163 ? -15.277 -0.851 45.923 1.00 72.19 163 ALA A O 1
ATOM 1298 N N . GLN A 1 164 ? -14.051 1.005 45.616 1.00 75.94 164 GLN A N 1
ATOM 1299 C CA . GLN A 1 164 ? -13.586 1.086 47.004 1.00 75.94 164 GLN A CA 1
ATOM 1300 C C . GLN A 1 164 ? -14.738 1.375 47.971 1.00 75.94 164 GLN A C 1
ATOM 1302 O O . GLN A 1 164 ? -14.837 0.715 49.004 1.00 75.94 164 GLN A O 1
ATOM 1307 N N . GLU A 1 165 ? -15.634 2.300 47.628 1.00 77.81 165 GLU A N 1
ATOM 1308 C CA . GLU A 1 165 ? -16.818 2.618 48.435 1.00 77.81 165 GLU A CA 1
ATOM 1309 C C . GLU A 1 165 ? -17.765 1.414 48.552 1.00 77.81 165 GLU A C 1
ATOM 1311 O O . GLU A 1 165 ? -18.185 1.061 49.657 1.00 77.81 165 GLU A O 1
ATOM 1316 N N . HIS A 1 166 ? -18.035 0.714 47.445 1.00 69.75 166 HIS A N 1
ATOM 1317 C CA . HIS A 1 166 ? -18.840 -0.509 47.452 1.00 69.75 166 HIS A CA 1
ATOM 1318 C C . HIS A 1 166 ? -18.190 -1.643 48.253 1.00 69.75 166 HIS A C 1
ATOM 1320 O O . HIS A 1 166 ? -18.884 -2.316 49.017 1.00 69.75 166 HIS A O 1
ATOM 1326 N N . SER A 1 167 ? -16.871 -1.833 48.136 1.00 71.56 167 SER A N 1
ATOM 1327 C CA . SER A 1 167 ? -16.133 -2.832 48.918 1.00 71.56 167 SER A CA 1
ATOM 1328 C C . SER A 1 167 ? -16.258 -2.548 50.413 1.00 71.56 167 SER A C 1
ATOM 1330 O O . SER A 1 167 ? -16.694 -3.414 51.169 1.00 71.56 167 SER A O 1
ATOM 1332 N N . GLN A 1 168 ? -15.983 -1.312 50.832 1.00 75.25 168 GLN A N 1
ATOM 1333 C CA . GLN A 1 168 ? -16.087 -0.898 52.234 1.00 75.25 168 GLN A CA 1
ATOM 1334 C C . GLN A 1 168 ? -17.518 -1.015 52.772 1.00 75.25 168 GLN A C 1
ATOM 1336 O O . GLN A 1 168 ? -17.719 -1.377 53.933 1.00 75.25 168 GLN A O 1
ATOM 1341 N N . HIS A 1 169 ? -18.524 -0.717 51.947 1.00 74.19 169 HIS A N 1
ATOM 1342 C CA . HIS A 1 169 ? -19.922 -0.883 52.328 1.00 74.19 169 HIS A CA 1
ATOM 1343 C C . HIS A 1 169 ? -20.290 -2.364 52.493 1.00 74.19 169 HIS A C 1
ATOM 1345 O O . HIS A 1 169 ? -20.915 -2.731 53.487 1.00 74.19 169 HIS A O 1
ATOM 1351 N N . SER A 1 170 ? -19.845 -3.226 51.574 1.00 61.97 170 SER A N 1
ATOM 1352 C CA . SER A 1 170 ? -20.095 -4.670 51.635 1.00 61.97 170 SER A CA 1
ATOM 1353 C C . SER A 1 170 ? -19.413 -5.345 52.831 1.00 61.97 170 SER A C 1
ATOM 1355 O O . SER A 1 170 ? -20.024 -6.192 53.477 1.00 61.97 170 SER A O 1
ATOM 1357 N N . GLU A 1 171 ? -18.195 -4.928 53.190 1.00 72.62 171 GLU A N 1
ATOM 1358 C CA . GLU A 1 171 ? -17.465 -5.440 54.357 1.00 72.62 171 GLU A CA 1
ATOM 1359 C C . GLU A 1 171 ? -18.127 -5.031 55.674 1.00 72.62 171 GLU A C 1
ATOM 1361 O O . GLU A 1 171 ? -18.276 -5.862 56.570 1.00 72.62 171 GLU A O 1
ATOM 1366 N N . LYS A 1 172 ? -18.588 -3.776 55.784 1.00 74.81 172 LYS A N 1
ATOM 1367 C CA . LYS A 1 172 ? -19.363 -3.319 56.949 1.00 74.81 172 LYS A CA 1
ATOM 1368 C C . LYS A 1 172 ? -20.656 -4.113 57.097 1.00 74.81 172 LYS A C 1
ATOM 1370 O O . LYS A 1 172 ? -20.935 -4.625 58.177 1.00 74.81 172 LYS A O 1
ATOM 1375 N N . LEU A 1 173 ? -21.397 -4.274 56.001 1.00 76.88 173 LEU A N 1
ATOM 1376 C CA . LEU A 1 173 ? -22.650 -5.020 56.001 1.00 76.88 173 LEU A CA 1
ATOM 1377 C C . LEU A 1 173 ? -22.424 -6.489 56.393 1.00 76.88 173 LEU A C 1
ATOM 1379 O O . LEU A 1 173 ? -23.165 -7.036 57.205 1.00 76.88 173 LEU A O 1
ATOM 1383 N N . ARG A 1 174 ? -21.363 -7.116 55.869 1.00 71.50 174 ARG A N 1
ATOM 1384 C CA . ARG A 1 174 ? -20.969 -8.488 56.211 1.00 71.50 174 ARG A CA 1
ATOM 1385 C C . ARG A 1 174 ? -20.612 -8.631 57.691 1.00 71.50 174 ARG A C 1
ATOM 1387 O O . ARG A 1 174 ? -21.113 -9.547 58.335 1.00 71.50 174 ARG A O 1
ATOM 1394 N N . GLY A 1 175 ? -19.827 -7.702 58.236 1.00 77.25 175 GLY A N 1
ATOM 1395 C CA . GLY A 1 175 ? -19.477 -7.691 59.658 1.00 77.25 175 GLY A CA 1
ATOM 1396 C C . GLY A 1 175 ? -20.694 -7.519 60.571 1.00 77.25 175 GLY A C 1
ATOM 1397 O O . GLY A 1 175 ? -20.784 -8.171 61.612 1.00 77.25 175 GLY A O 1
ATOM 1398 N N . ASP A 1 176 ? -21.668 -6.700 60.171 1.00 73.81 176 ASP A N 1
ATOM 1399 C CA . ASP A 1 176 ? -22.916 -6.535 60.920 1.00 73.81 176 ASP A CA 1
ATOM 1400 C C . ASP A 1 176 ? -23.799 -7.796 60.861 1.00 73.81 176 ASP A C 1
ATOM 1402 O O . ASP A 1 176 ? -24.396 -8.171 61.873 1.00 73.81 176 ASP A O 1
ATOM 1406 N N . TYR A 1 177 ? -23.841 -8.503 59.724 1.00 63.47 177 TYR A N 1
ATOM 1407 C CA . TYR A 1 177 ? -24.530 -9.797 59.611 1.00 63.47 177 TYR A CA 1
ATOM 1408 C C . TYR A 1 177 ? -23.859 -10.904 60.436 1.00 63.47 177 TYR A C 1
ATOM 1410 O O . TYR A 1 177 ? -24.556 -11.671 61.104 1.00 63.47 177 TYR A O 1
ATOM 1418 N N . GLU A 1 178 ? -22.527 -10.984 60.427 1.00 71.44 178 GLU A N 1
ATOM 1419 C CA . GLU A 1 178 ? -21.763 -11.992 61.175 1.00 71.44 178 GLU A CA 1
ATOM 1420 C C . GLU A 1 178 ? -21.947 -11.831 62.689 1.00 71.44 178 GLU A C 1
ATOM 1422 O O . GLU A 1 178 ? -22.298 -12.799 63.365 1.00 71.44 178 GLU A O 1
ATOM 1427 N N . ARG A 1 179 ? -21.864 -10.598 63.211 1.00 74.94 179 ARG A N 1
ATOM 1428 C CA . ARG A 1 179 ? -22.146 -10.311 64.632 1.00 74.94 179 ARG A CA 1
ATOM 1429 C C . ARG A 1 179 ? -23.569 -10.693 65.036 1.00 74.94 179 ARG A C 1
ATOM 1431 O O . ARG A 1 179 ? -23.798 -11.165 66.147 1.00 74.94 179 ARG A O 1
ATOM 1438 N N . ARG A 1 180 ? -24.541 -10.489 64.142 1.00 73.62 180 ARG A N 1
ATOM 1439 C CA . ARG A 1 180 ? -25.951 -10.812 64.402 1.00 73.62 180 ARG A CA 1
ATOM 1440 C C . ARG A 1 180 ? -26.191 -12.323 64.429 1.00 73.62 180 ARG A C 1
ATOM 1442 O O . ARG A 1 180 ? -26.948 -12.797 65.272 1.00 73.62 180 ARG A O 1
ATOM 1449 N N . LEU A 1 181 ? -25.513 -13.074 63.559 1.00 67.94 181 LEU A N 1
ATOM 1450 C CA . LEU A 1 181 ? -25.522 -14.541 63.550 1.00 67.94 181 LEU A CA 1
ATOM 1451 C C . LEU A 1 181 ? -24.832 -15.136 64.783 1.00 67.94 181 LEU A C 1
ATOM 1453 O O . LEU A 1 181 ? -25.348 -16.096 65.351 1.00 67.94 181 LEU A O 1
ATOM 1457 N N . GLU A 1 182 ? -23.701 -14.578 65.217 1.00 72.19 182 GLU A N 1
ATOM 1458 C CA . GLU A 1 182 ? -23.032 -15.003 66.454 1.00 72.19 182 GLU A CA 1
ATOM 1459 C C . GLU A 1 182 ? -23.887 -14.731 67.693 1.00 72.19 182 GLU A C 1
ATOM 1461 O O . GLU A 1 182 ? -24.032 -15.621 68.530 1.00 72.19 182 GLU A O 1
ATOM 1466 N N . GLY A 1 183 ? -24.529 -13.561 67.775 1.00 78.56 183 GLY A N 1
ATOM 1467 C CA . GLY A 1 183 ? -25.451 -13.243 68.869 1.00 78.56 183 GLY A CA 1
ATOM 1468 C C . GLY A 1 183 ? -26.619 -14.230 68.973 1.00 78.56 183 GLY A C 1
ATOM 1469 O O . GLY A 1 183 ? -26.909 -14.727 70.058 1.00 78.56 183 GLY A O 1
ATOM 1470 N N . LEU A 1 184 ? -27.241 -14.577 67.841 1.00 73.81 184 LEU A N 1
ATOM 1471 C CA . LEU A 1 184 ? -28.328 -15.566 67.785 1.00 73.81 184 LEU A CA 1
ATOM 1472 C C . LEU A 1 184 ? -27.865 -16.983 68.159 1.00 73.81 184 LEU A C 1
ATOM 1474 O O . LEU A 1 184 ? -28.589 -17.707 68.839 1.00 73.81 184 LEU A O 1
ATOM 1478 N N . ARG A 1 185 ? -26.659 -17.387 67.738 1.00 70.69 185 ARG A N 1
ATOM 1479 C CA . ARG A 1 185 ? -26.087 -18.697 68.093 1.00 70.69 185 ARG A CA 1
ATOM 1480 C C . ARG A 1 185 ? -25.802 -18.812 69.585 1.00 70.69 185 ARG A C 1
ATOM 1482 O O . ARG A 1 185 ? -26.090 -19.853 70.166 1.00 70.69 185 ARG A O 1
ATOM 1489 N N . LEU A 1 186 ? -25.261 -17.756 70.190 1.00 75.94 186 LEU A N 1
ATOM 1490 C CA . LEU A 1 186 ? -24.967 -17.732 71.621 1.00 75.94 186 LEU A CA 1
ATOM 1491 C C . LEU A 1 186 ? -26.256 -17.826 72.449 1.00 75.94 186 LEU A C 1
ATOM 1493 O O . LEU A 1 186 ? -26.308 -18.588 73.408 1.00 75.94 186 LEU A O 1
ATOM 1497 N N . GLN A 1 187 ? -27.310 -17.119 72.028 1.00 71.62 187 GLN A N 1
ATOM 1498 C CA . GLN A 1 187 ? -28.634 -17.209 72.652 1.00 71.62 187 GLN A CA 1
ATOM 1499 C C . GLN A 1 187 ? -29.213 -18.628 72.566 1.00 71.62 187 GLN A C 1
ATOM 1501 O O . GLN A 1 187 ? -29.635 -19.173 73.580 1.00 71.62 187 GLN A O 1
ATOM 1506 N N . GLN A 1 188 ? -29.157 -19.270 71.394 1.00 65.56 188 GLN A N 1
ATOM 1507 C CA . GLN A 1 188 ? -29.629 -20.654 71.248 1.00 65.56 188 GLN A CA 1
ATOM 1508 C C . GLN A 1 188 ? -28.820 -21.660 72.075 1.00 65.56 188 GLN A C 1
ATOM 1510 O O . GLN A 1 188 ? -29.388 -22.621 72.587 1.00 65.56 188 GLN A O 1
ATOM 1515 N N . GLN A 1 189 ? -27.504 -21.471 72.206 1.00 67.75 189 GLN A N 1
ATOM 1516 C CA . GLN A 1 189 ? -26.678 -22.339 73.049 1.00 67.75 189 GLN A CA 1
ATOM 1517 C C . GLN A 1 189 ? -27.046 -22.209 74.527 1.00 67.75 189 GLN A C 1
ATOM 1519 O O . GLN A 1 189 ? -27.203 -23.227 75.193 1.00 67.75 189 GLN A O 1
ATOM 1524 N N . GLN A 1 190 ? -27.256 -20.984 75.011 1.00 70.62 190 GLN A N 1
ATOM 1525 C CA . GLN A 1 190 ? -27.673 -20.740 76.393 1.00 70.62 190 GLN A CA 1
ATOM 1526 C C . GLN A 1 190 ? -29.039 -21.372 76.695 1.00 70.62 190 GLN A C 1
ATOM 1528 O O . GLN A 1 190 ? -29.182 -22.069 77.696 1.00 70.62 190 GLN A O 1
ATOM 1533 N N . GLU A 1 191 ? -30.016 -21.228 75.795 1.00 72.94 191 GLU A N 1
ATOM 1534 C CA . GLU A 1 191 ? -31.340 -21.848 75.955 1.00 72.94 191 GLU A CA 1
ATOM 1535 C C . GLU A 1 191 ? -31.274 -23.388 75.982 1.00 72.94 191 GLU A C 1
ATOM 1537 O O . GLU A 1 191 ? -31.995 -24.035 76.746 1.00 72.94 191 GLU A O 1
ATOM 1542 N N . LEU A 1 192 ? -30.394 -23.997 75.177 1.00 68.00 192 LEU A N 1
ATOM 1543 C CA . LEU A 1 192 ? -30.190 -25.449 75.171 1.00 68.00 192 LEU A CA 1
ATOM 1544 C C . LEU A 1 192 ? -29.486 -25.948 76.438 1.00 68.00 192 LEU A C 1
ATOM 1546 O O . LEU A 1 192 ? -29.836 -27.019 76.934 1.00 68.00 192 LEU A O 1
ATOM 1550 N N . GLU A 1 193 ? -28.520 -25.197 76.969 1.00 71.69 193 GLU A N 1
ATOM 1551 C CA . GLU A 1 193 ? -27.823 -25.533 78.216 1.00 71.69 193 GLU A CA 1
ATOM 1552 C C . GLU A 1 193 ? -28.761 -25.451 79.429 1.00 71.69 193 GLU A C 1
ATOM 1554 O O . GLU A 1 193 ? -28.783 -26.371 80.247 1.00 71.69 193 GLU A O 1
ATOM 1559 N N . GLU A 1 194 ? -29.607 -24.422 79.511 1.00 73.94 194 GLU A N 1
ATOM 1560 C CA . GLU A 1 194 ? -30.619 -24.285 80.569 1.00 73.94 194 GLU A CA 1
ATOM 1561 C C . GLU A 1 194 ? -31.694 -25.389 80.493 1.00 73.94 194 GLU A C 1
ATOM 1563 O O . GLU A 1 194 ? -32.096 -25.973 81.509 1.00 73.94 194 GLU A O 1
ATOM 1568 N N . ALA A 1 195 ? -32.133 -25.747 79.282 1.00 70.81 195 ALA A N 1
ATOM 1569 C CA . ALA A 1 195 ? -33.065 -26.853 79.069 1.00 70.81 195 ALA A CA 1
ATOM 1570 C C . ALA A 1 195 ? -32.438 -28.224 79.392 1.00 70.81 195 ALA A C 1
ATOM 1572 O O . ALA A 1 195 ? -33.111 -29.100 79.940 1.00 70.81 195 ALA A O 1
ATOM 1573 N N . ALA A 1 196 ? -31.152 -28.421 79.087 1.00 66.31 196 ALA A N 1
ATOM 1574 C CA . ALA A 1 196 ? -30.430 -29.647 79.415 1.00 66.31 196 ALA A CA 1
ATOM 1575 C C . ALA A 1 196 ? -30.203 -29.789 80.927 1.00 66.31 196 ALA A C 1
ATOM 1577 O O . ALA A 1 196 ? -30.424 -30.875 81.460 1.00 66.31 196 ALA A O 1
ATOM 1578 N N . ALA A 1 197 ? -29.843 -28.701 81.618 1.00 73.50 197 ALA A N 1
ATOM 1579 C CA . ALA A 1 197 ? -29.645 -28.680 83.068 1.00 73.50 197 ALA A CA 1
ATOM 1580 C C . ALA A 1 197 ? -30.944 -28.996 83.831 1.00 73.50 197 ALA A C 1
ATOM 1582 O O . ALA A 1 197 ? -30.970 -29.882 84.688 1.00 73.50 197 ALA A O 1
ATOM 1583 N N . SER A 1 198 ? -32.055 -28.353 83.456 1.00 68.12 198 SER A N 1
ATOM 1584 C CA . SER A 1 198 ? -33.365 -28.633 84.065 1.00 68.12 198 SER A CA 1
ATOM 1585 C C . SER A 1 198 ? -33.838 -30.070 83.810 1.00 68.12 198 SER A C 1
ATOM 1587 O O . SER A 1 198 ? -34.426 -30.698 84.692 1.00 68.12 198 SER A O 1
ATOM 1589 N N . LYS A 1 199 ? -33.535 -30.639 82.634 1.00 64.19 199 LYS A N 1
ATOM 1590 C CA . LYS A 1 199 ? -33.843 -32.043 82.331 1.00 64.19 199 LYS A CA 1
ATOM 1591 C C . LYS A 1 199 ? -32.934 -33.036 83.049 1.00 64.19 199 LYS A C 1
ATOM 1593 O O . LYS A 1 199 ? -33.430 -34.093 83.433 1.00 64.19 199 LYS A O 1
ATOM 1598 N N . SER A 1 200 ? -31.652 -32.731 83.260 1.00 57.19 200 SER A N 1
ATOM 1599 C CA . SER A 1 200 ? -30.763 -33.597 84.045 1.00 57.19 200 SER A CA 1
ATOM 1600 C C . SER A 1 200 ? -31.158 -33.637 85.519 1.00 57.19 200 SER A C 1
ATOM 1602 O O . SER A 1 200 ? -31.190 -34.720 86.094 1.00 57.19 200 SER A O 1
ATOM 1604 N N . GLU A 1 201 ? -31.554 -32.503 86.105 1.00 72.06 201 GLU A N 1
ATOM 1605 C CA . GLU A 1 201 ? -32.023 -32.441 87.498 1.00 72.06 201 GLU A CA 1
ATOM 1606 C C . GLU A 1 201 ? -33.315 -33.253 87.711 1.00 72.06 201 GLU A C 1
ATOM 1608 O O . GLU A 1 201 ? -33.465 -33.966 88.706 1.00 72.06 201 GLU A O 1
ATOM 1613 N N . GLU A 1 202 ? -34.246 -33.202 86.754 1.00 67.50 202 GLU A N 1
ATOM 1614 C CA . GLU A 1 202 ? -35.485 -33.991 86.790 1.00 67.50 202 GLU A CA 1
ATOM 1615 C C . GLU A 1 202 ? -35.206 -35.504 86.671 1.00 67.50 202 GLU A C 1
ATOM 1617 O O . GLU A 1 202 ? -35.852 -36.322 87.332 1.00 67.50 202 GLU A O 1
ATOM 1622 N N . LEU A 1 203 ? -34.203 -35.884 85.873 1.00 65.38 203 LEU A N 1
ATOM 1623 C CA . LEU A 1 203 ? -33.813 -37.275 85.642 1.00 65.38 203 LEU A CA 1
ATOM 1624 C C . LEU A 1 203 ? -33.053 -37.867 86.841 1.00 65.38 203 LEU A C 1
ATOM 1626 O O . LEU A 1 203 ? -33.330 -39.002 87.226 1.00 65.38 203 LEU A O 1
ATOM 1630 N N . GLU A 1 204 ? -32.173 -37.095 87.484 1.00 70.88 204 GLU A N 1
ATOM 1631 C CA . GLU A 1 204 ? -31.503 -37.491 88.733 1.00 70.88 204 GLU A CA 1
ATOM 1632 C C . GLU A 1 204 ? -32.505 -37.707 89.872 1.00 70.88 204 GLU A C 1
ATOM 1634 O O . GLU A 1 204 ? -32.402 -38.684 90.619 1.00 70.88 204 GLU A O 1
ATOM 1639 N N . ARG A 1 205 ? -33.531 -36.853 89.970 1.00 74.94 205 ARG A N 1
ATOM 1640 C CA . ARG A 1 205 ? -34.590 -37.003 90.972 1.00 74.94 205 ARG A CA 1
ATOM 1641 C C . ARG A 1 205 ? -35.392 -38.293 90.780 1.00 74.94 205 ARG A C 1
ATOM 1643 O O . ARG A 1 205 ? -35.583 -39.038 91.740 1.00 74.94 205 ARG A O 1
ATOM 1650 N N . LEU A 1 206 ? -35.809 -38.591 89.549 1.00 67.31 206 LEU A N 1
ATOM 1651 C CA . LEU A 1 206 ? -36.536 -39.827 89.233 1.00 67.31 206 LEU A CA 1
ATOM 1652 C C . LEU A 1 206 ? -35.667 -41.080 89.427 1.00 67.31 206 LEU A C 1
ATOM 1654 O O . LEU A 1 206 ? -36.162 -42.119 89.865 1.00 67.31 206 LEU A O 1
ATOM 1658 N N . GLN A 1 207 ? -34.366 -40.995 89.135 1.00 57.50 207 GLN A N 1
ATOM 1659 C CA . GLN A 1 207 ? -33.424 -42.088 89.385 1.00 57.50 207 GLN A CA 1
ATOM 1660 C C . GLN A 1 207 ? -33.217 -42.350 90.881 1.00 57.50 207 GLN A C 1
ATOM 1662 O O . GLN A 1 207 ? -33.149 -43.513 91.279 1.00 57.50 207 GLN A O 1
ATOM 1667 N N . ALA A 1 208 ? -33.157 -41.305 91.710 1.00 72.06 208 ALA A N 1
ATOM 1668 C CA . ALA A 1 208 ? -33.056 -41.442 93.161 1.00 72.06 208 ALA A CA 1
ATOM 1669 C C . ALA A 1 208 ? -34.319 -42.077 93.772 1.00 72.06 208 ALA A C 1
ATOM 1671 O O . ALA A 1 208 ? -34.212 -42.962 94.622 1.00 72.06 208 ALA A O 1
ATOM 1672 N N . GLU A 1 209 ? -35.505 -41.684 93.299 1.00 70.81 209 GLU A N 1
ATOM 1673 C CA . GLU A 1 209 ? -36.785 -42.272 93.721 1.00 70.81 209 GLU 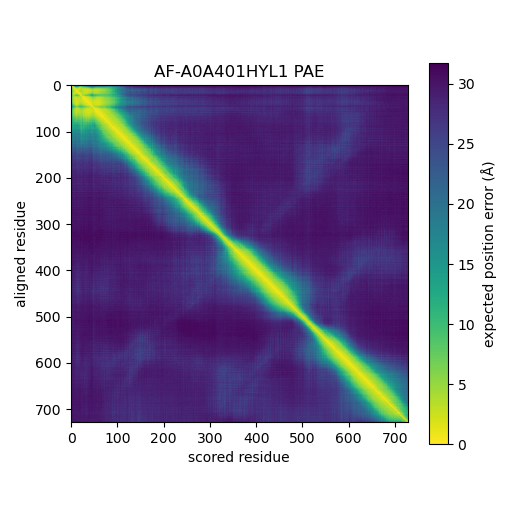A CA 1
ATOM 1674 C C . GLU A 1 209 ? -36.867 -43.767 93.339 1.00 70.81 209 GLU A C 1
ATOM 1676 O O . GLU A 1 209 ? -37.145 -44.610 94.193 1.00 70.81 209 GLU A O 1
ATOM 1681 N N . ALA A 1 210 ? -36.500 -44.133 92.104 1.00 66.56 210 ALA A N 1
ATOM 1682 C CA . ALA A 1 210 ? -36.474 -45.532 91.661 1.00 66.56 210 ALA A CA 1
ATOM 1683 C C . ALA A 1 210 ? -35.401 -46.387 92.372 1.00 66.56 210 ALA A C 1
ATOM 1685 O O . ALA A 1 210 ? -35.597 -47.587 92.591 1.00 66.56 210 ALA A O 1
ATOM 1686 N N . ALA A 1 211 ? -34.256 -45.797 92.734 1.00 67.69 211 ALA A N 1
ATOM 1687 C CA . ALA A 1 211 ? -33.208 -46.481 93.491 1.00 67.69 211 ALA A CA 1
ATOM 1688 C C . ALA A 1 211 ? -33.668 -46.822 94.917 1.00 67.69 211 ALA A C 1
ATOM 1690 O O . ALA A 1 211 ? -33.450 -47.948 95.368 1.00 67.69 211 ALA A O 1
ATOM 1691 N N . ALA A 1 212 ? -34.368 -45.898 95.582 1.00 72.69 212 ALA A N 1
ATOM 1692 C CA . ALA A 1 212 ? -34.926 -46.116 96.914 1.00 72.69 212 ALA A CA 1
ATOM 1693 C C . ALA A 1 212 ? -36.007 -47.214 96.920 1.00 72.69 212 ALA A C 1
ATOM 1695 O O . ALA A 1 212 ? -36.006 -48.084 97.793 1.00 72.69 212 ALA A O 1
ATOM 1696 N N . GLU A 1 213 ? -36.892 -47.236 95.917 1.00 67.69 213 GLU A N 1
ATOM 1697 C CA . GLU A 1 213 ? -37.893 -48.303 95.767 1.00 67.69 213 GLU A CA 1
ATOM 1698 C C . GLU A 1 213 ? -37.244 -49.675 95.528 1.00 67.69 213 GLU A C 1
ATOM 1700 O O . GLU A 1 213 ? -37.669 -50.688 96.092 1.00 67.69 213 GLU A O 1
ATOM 1705 N N . ARG A 1 214 ? -36.172 -49.721 94.728 1.00 66.19 214 ARG A N 1
ATOM 1706 C CA . ARG A 1 214 ? -35.424 -50.954 94.463 1.00 66.19 214 ARG A CA 1
ATOM 1707 C C . ARG A 1 214 ? -34.707 -51.474 95.707 1.00 66.19 214 ARG A C 1
ATOM 1709 O O . ARG A 1 214 ? -34.702 -52.685 95.920 1.00 66.19 214 ARG A O 1
ATOM 1716 N N . GLU A 1 215 ? -34.101 -50.604 96.511 1.00 71.12 215 GLU A N 1
ATOM 1717 C CA . GLU A 1 215 ? -33.459 -51.008 97.768 1.00 71.12 215 GLU A CA 1
ATOM 1718 C C . GLU A 1 215 ? -34.473 -51.580 98.762 1.00 71.12 215 GLU A C 1
ATOM 1720 O O . GLU A 1 215 ? -34.229 -52.657 99.305 1.00 71.12 215 GLU A O 1
ATOM 1725 N N . ALA A 1 216 ? -35.643 -50.953 98.909 1.00 70.62 216 ALA A N 1
ATOM 1726 C CA . ALA A 1 216 ? -36.706 -51.455 99.780 1.00 70.62 216 ALA A CA 1
ATOM 1727 C C . ALA A 1 216 ? -37.218 -52.847 99.352 1.00 70.62 216 ALA A C 1
ATOM 1729 O O . ALA A 1 216 ? -37.403 -53.731 100.191 1.00 70.62 216 ALA A O 1
ATOM 1730 N N . LEU A 1 217 ? -37.397 -53.078 98.044 1.00 68.69 217 LEU A N 1
ATOM 1731 C CA . LEU A 1 217 ? -37.794 -54.389 97.510 1.00 68.69 217 LEU A CA 1
ATOM 1732 C C . LEU A 1 217 ? -36.707 -55.454 97.707 1.00 68.69 217 LEU A C 1
ATOM 1734 O O . LEU A 1 217 ? -37.015 -56.607 98.006 1.00 68.69 217 LEU A O 1
ATOM 1738 N N . LEU A 1 218 ? -35.431 -55.086 97.553 1.00 65.50 218 LEU A N 1
ATOM 1739 C CA . LEU A 1 218 ? -34.311 -56.000 97.789 1.00 65.50 218 LEU A CA 1
ATOM 1740 C C . LEU A 1 218 ? -34.183 -56.378 99.266 1.00 65.50 218 LEU A C 1
ATOM 1742 O O . LEU A 1 218 ? -33.828 -57.514 99.565 1.00 65.50 218 LEU A O 1
ATOM 1746 N N . GLU A 1 219 ? -34.472 -55.457 100.182 1.00 73.19 219 GLU A N 1
ATOM 1747 C CA . GLU A 1 219 ? -34.448 -55.721 101.620 1.00 73.19 219 GLU A CA 1
ATOM 1748 C C . GLU A 1 219 ? -35.575 -56.678 102.038 1.00 73.19 219 GLU A C 1
ATOM 1750 O O . GLU A 1 219 ? -35.329 -57.636 102.772 1.00 73.19 219 GLU A O 1
ATOM 1755 N N . GLN A 1 220 ? -36.778 -56.508 101.476 1.00 68.00 220 GLN A N 1
ATOM 1756 C CA . GLN A 1 220 ? -37.884 -57.459 101.651 1.00 68.00 220 GLN A CA 1
ATOM 1757 C C . GLN A 1 220 ? -37.537 -58.853 101.115 1.00 68.00 220 GLN A C 1
ATOM 1759 O O . GLN A 1 220 ? -37.720 -59.847 101.816 1.00 68.00 220 GLN A O 1
ATOM 1764 N N . LEU A 1 221 ? -36.968 -58.933 99.908 1.00 64.19 221 LEU A N 1
ATOM 1765 C CA . LEU A 1 221 ? -36.584 -60.211 99.305 1.00 64.19 221 LEU A CA 1
ATOM 1766 C C . LEU A 1 221 ? -35.468 -60.913 100.099 1.00 64.19 221 LEU A C 1
ATOM 1768 O O . LEU A 1 221 ? -35.465 -62.137 100.213 1.00 64.19 221 LEU A O 1
ATOM 1772 N N . ARG A 1 222 ? -34.517 -60.151 100.658 1.00 65.75 222 ARG A N 1
ATOM 1773 C CA . ARG A 1 222 ? -33.451 -60.684 101.523 1.00 65.75 222 ARG A CA 1
ATOM 1774 C C . ARG A 1 222 ? -34.017 -61.276 102.810 1.00 65.75 222 ARG A C 1
ATOM 1776 O O . ARG A 1 222 ? -33.615 -62.375 103.172 1.00 65.75 222 ARG A O 1
ATOM 1783 N N . ALA A 1 223 ? -34.976 -60.606 103.446 1.00 70.00 223 ALA A N 1
ATOM 1784 C CA . ALA A 1 223 ? -35.628 -61.120 104.649 1.00 70.00 223 ALA A CA 1
ATOM 1785 C C . ALA A 1 223 ? -36.387 -62.437 104.382 1.00 70.00 223 ALA A C 1
ATOM 1787 O O . ALA A 1 223 ? -36.270 -63.389 105.153 1.00 70.00 223 ALA A O 1
ATOM 1788 N N . GLU A 1 224 ? -37.103 -62.533 103.256 1.00 66.50 224 GLU A N 1
ATOM 1789 C CA . GLU A 1 224 ? -37.777 -63.774 102.842 1.00 66.50 224 GLU A CA 1
ATOM 1790 C C . GLU A 1 224 ? -36.778 -64.906 102.538 1.00 66.50 224 GLU A C 1
ATOM 1792 O O . GLU A 1 224 ? -36.997 -66.059 102.922 1.00 66.50 224 GLU A O 1
ATOM 1797 N N . GLN A 1 225 ? -35.652 -64.584 101.891 1.00 59.31 225 GLN A N 1
ATOM 1798 C CA . GLN A 1 225 ? -34.591 -65.550 101.598 1.00 59.31 225 GLN A CA 1
ATOM 1799 C C . GLN A 1 225 ? -33.861 -66.033 102.856 1.00 59.31 225 GLN A C 1
ATOM 1801 O O . GLN A 1 225 ? -33.513 -67.210 102.926 1.00 59.31 225 GLN A O 1
ATOM 1806 N N . GLU A 1 226 ? -33.647 -65.177 103.856 1.00 68.00 226 GLU A N 1
ATOM 1807 C CA . GLU A 1 226 ? -33.043 -65.568 105.136 1.00 68.00 226 GLU A CA 1
ATOM 1808 C C . GLU A 1 226 ? -33.942 -66.544 105.910 1.00 68.00 226 GLU A C 1
ATOM 1810 O O . GLU A 1 226 ? -33.454 -67.555 106.422 1.00 68.00 226 GLU A O 1
ATOM 1815 N N . GLU A 1 227 ? -35.263 -66.332 105.919 1.00 67.94 227 GLU A N 1
ATOM 1816 C CA . GLU A 1 227 ? -36.201 -67.301 106.503 1.00 67.94 227 GLU A CA 1
ATOM 1817 C C . GLU A 1 227 ? -36.185 -68.655 105.772 1.00 67.94 227 GLU A C 1
ATOM 1819 O O . GLU A 1 227 ? -36.267 -69.717 106.403 1.00 67.94 227 GLU A O 1
ATOM 1824 N N . GLU A 1 228 ? -36.081 -68.646 104.440 1.00 65.50 228 GLU A N 1
ATOM 1825 C CA . GLU A 1 228 ? -36.033 -69.870 103.639 1.00 65.50 228 GLU A CA 1
ATOM 1826 C C . GLU A 1 228 ? -34.689 -70.605 103.778 1.00 65.50 228 GLU A C 1
ATOM 1828 O O . GLU A 1 228 ? -34.664 -71.838 103.859 1.00 65.50 228 GLU A O 1
ATOM 1833 N N . LEU A 1 229 ? -33.575 -69.870 103.875 1.00 63.28 229 LEU A N 1
ATOM 1834 C CA . LEU A 1 229 ? -32.241 -70.418 104.126 1.00 63.28 229 LEU A CA 1
ATOM 1835 C C . LEU A 1 229 ? -32.177 -71.113 105.482 1.00 63.28 229 LEU A C 1
ATOM 1837 O O . LEU A 1 229 ? -31.752 -72.264 105.534 1.00 63.28 229 LEU A O 1
ATOM 1841 N N . VAL A 1 230 ? -32.707 -70.505 106.546 1.00 70.19 230 VAL A N 1
ATOM 1842 C CA . VAL A 1 230 ? -32.769 -71.142 107.874 1.00 70.19 230 VAL A CA 1
ATOM 1843 C C . VAL A 1 230 ? -33.599 -72.434 107.835 1.00 70.19 230 VAL A C 1
ATOM 1845 O O . VAL A 1 230 ? -33.221 -73.446 108.435 1.00 70.19 230 VAL A O 1
ATOM 1848 N N . ARG A 1 231 ? -34.708 -72.464 107.078 1.00 62.44 231 ARG A N 1
ATOM 1849 C CA . ARG A 1 231 ? -35.489 -73.701 106.873 1.00 62.44 231 ARG A CA 1
ATOM 1850 C C . ARG A 1 231 ? -34.711 -74.759 106.089 1.00 62.44 231 ARG A C 1
ATOM 1852 O O . ARG A 1 231 ? -34.785 -75.939 106.437 1.00 62.44 231 ARG A O 1
ATOM 1859 N N . ARG A 1 232 ? -33.979 -74.369 105.041 1.00 57.59 232 ARG A N 1
ATOM 1860 C CA . ARG A 1 232 ? -33.195 -75.292 104.202 1.00 57.59 232 ARG A CA 1
ATOM 1861 C C . ARG A 1 232 ? -31.955 -75.810 104.919 1.00 57.59 232 ARG A C 1
ATOM 1863 O O . ARG A 1 232 ? -31.688 -77.001 104.799 1.00 57.59 232 ARG A O 1
ATOM 1870 N N . GLU A 1 233 ? -31.256 -74.993 105.701 1.00 63.31 233 GLU A N 1
ATOM 1871 C CA . GLU A 1 233 ? -30.110 -75.404 106.525 1.00 63.31 233 GLU A CA 1
ATOM 1872 C C . GLU A 1 233 ? -30.516 -76.468 107.549 1.00 63.31 233 GLU A C 1
ATOM 1874 O O . GLU A 1 233 ? -29.857 -77.501 107.652 1.00 63.31 233 GLU A O 1
ATOM 1879 N N . GLY A 1 234 ? -31.677 -76.319 108.198 1.00 61.78 234 GLY A N 1
ATOM 1880 C CA . GLY A 1 234 ? -32.211 -77.344 109.104 1.00 61.78 234 GLY A CA 1
ATOM 1881 C C . GLY A 1 234 ? -32.499 -78.704 108.440 1.00 61.78 234 GLY A C 1
ATOM 1882 O O . GLY A 1 234 ? -32.459 -79.741 109.108 1.00 61.78 234 GLY A O 1
ATOM 1883 N N . VAL A 1 235 ? -32.772 -78.722 107.129 1.00 61.22 235 VAL A N 1
ATOM 1884 C CA . VAL A 1 235 ? -32.963 -79.948 106.327 1.00 61.22 235 VAL A CA 1
ATOM 1885 C C . VAL A 1 235 ? -31.626 -80.478 105.799 1.00 61.22 235 VAL A C 1
ATOM 1887 O O . VAL A 1 235 ? -31.385 -81.685 105.833 1.00 61.22 235 VAL A O 1
ATOM 1890 N N . TRP A 1 236 ? -30.734 -79.589 105.359 1.00 49.91 236 TRP A N 1
ATOM 1891 C CA . TRP A 1 236 ? -29.418 -79.931 104.822 1.00 49.91 236 TRP A CA 1
ATOM 1892 C C . TRP A 1 236 ? -28.487 -80.521 105.876 1.00 49.91 236 TRP A C 1
ATOM 1894 O O . TRP A 1 236 ? -27.785 -81.482 105.581 1.00 49.91 236 TRP A O 1
ATOM 1904 N N . GLN A 1 237 ? -28.521 -80.022 107.113 1.00 55.50 237 GLN A N 1
ATOM 1905 C CA . GLN A 1 237 ? -27.664 -80.531 108.186 1.00 55.50 237 GLN A CA 1
ATOM 1906 C C . GLN A 1 237 ? -27.924 -82.018 108.470 1.00 55.50 237 GLN A C 1
ATOM 1908 O O . GLN A 1 237 ? -26.991 -82.781 108.691 1.00 55.50 237 GLN A O 1
ATOM 1913 N N . LYS A 1 238 ? -29.184 -82.458 108.349 1.00 54.97 238 LYS A N 1
ATOM 1914 C CA . LYS A 1 238 ? -29.567 -83.868 108.516 1.00 54.97 238 LYS A CA 1
ATOM 1915 C C . LYS A 1 238 ? -29.083 -84.761 107.365 1.00 54.97 238 LYS A C 1
ATOM 1917 O O . LYS A 1 238 ? -28.683 -85.889 107.614 1.00 54.97 238 LYS A O 1
ATOM 1922 N N . LEU A 1 239 ? -29.084 -84.262 106.126 1.00 56.03 239 LEU A N 1
ATOM 1923 C CA . LEU A 1 239 ? -28.620 -85.002 104.939 1.00 56.03 239 LEU A CA 1
ATOM 1924 C C . LEU A 1 239 ? -27.085 -84.986 104.778 1.00 56.03 239 LEU A C 1
ATOM 1926 O O . LEU A 1 239 ? -26.494 -85.902 104.198 1.00 56.03 239 LEU A O 1
ATOM 1930 N N . PHE A 1 240 ? -26.421 -83.945 105.282 1.00 50.59 240 PHE A N 1
ATOM 1931 C CA . PHE A 1 240 ? -24.968 -83.791 105.220 1.00 50.59 240 PHE A CA 1
ATOM 1932 C C . PHE A 1 240 ? -24.241 -84.793 106.125 1.00 50.59 240 PHE A C 1
ATOM 1934 O O . PHE A 1 240 ? -23.273 -85.420 105.689 1.00 50.59 240 PHE A O 1
ATOM 1941 N N . ASP A 1 241 ? -24.745 -85.020 107.340 1.00 55.84 241 ASP A N 1
ATOM 1942 C CA . ASP A 1 241 ? -24.162 -86.002 108.264 1.00 55.84 241 ASP A CA 1
ATOM 1943 C C . ASP A 1 241 ? -24.230 -87.437 107.701 1.00 55.84 241 ASP A C 1
ATOM 1945 O O . ASP A 1 241 ? -23.320 -88.243 107.914 1.00 55.84 241 ASP A O 1
ATOM 1949 N N . GLU A 1 242 ? -25.254 -87.743 106.900 1.00 54.75 242 GLU A N 1
ATOM 1950 C CA . GLU A 1 242 ? -25.424 -89.045 106.247 1.00 54.75 242 GLU A CA 1
ATOM 1951 C C . GLU A 1 242 ? -24.498 -89.216 105.022 1.00 54.75 242 GLU A C 1
ATOM 1953 O O . GLU A 1 242 ? -23.899 -90.278 104.835 1.00 54.75 242 GLU A O 1
ATOM 1958 N N . SER A 1 243 ? -24.290 -88.164 104.222 1.00 53.38 243 SER A N 1
ATOM 1959 C CA . SER A 1 243 ? -23.505 -88.207 102.971 1.00 53.38 243 SER A CA 1
ATOM 1960 C C . SER A 1 243 ? -21.987 -88.022 103.150 1.00 53.38 243 SER A C 1
ATOM 1962 O O . SER A 1 243 ? -21.200 -88.575 102.372 1.00 53.38 243 SER A O 1
ATOM 1964 N N . ALA A 1 244 ? -21.535 -87.344 104.211 1.00 56.22 244 ALA A N 1
ATOM 1965 C CA . ALA A 1 244 ? -20.109 -87.168 104.524 1.00 56.22 244 ALA A CA 1
ATOM 1966 C C . ALA A 1 244 ? -19.372 -88.492 104.821 1.00 56.22 244 ALA A C 1
ATOM 1968 O O . ALA A 1 244 ? -18.145 -88.581 104.701 1.00 56.22 244 ALA A O 1
ATOM 1969 N N . THR A 1 245 ? -20.110 -89.544 105.184 1.00 55.81 245 THR A N 1
ATOM 1970 C CA . THR A 1 245 ? -19.555 -90.885 105.418 1.00 55.81 245 THR A CA 1
ATOM 1971 C C . THR A 1 245 ? -19.219 -91.628 104.118 1.00 55.81 245 THR A C 1
ATOM 1973 O O . THR A 1 245 ? -18.296 -92.444 104.102 1.00 55.81 245 THR A O 1
ATOM 1976 N N . VAL A 1 246 ? -19.900 -91.298 103.016 1.00 56.78 246 VAL A N 1
ATOM 1977 C CA . VAL A 1 246 ? -19.735 -91.935 101.698 1.00 56.78 246 VAL A CA 1
ATOM 1978 C C . VAL A 1 246 ? -18.590 -91.285 100.910 1.00 56.78 246 VAL A C 1
ATOM 1980 O O . VAL A 1 246 ? -17.732 -91.979 100.366 1.00 56.78 246 VAL A O 1
ATOM 1983 N N . TRP A 1 247 ? -18.482 -89.954 100.953 1.00 48.91 247 TRP A N 1
ATOM 1984 C CA . TRP A 1 247 ? -17.503 -89.174 100.176 1.00 48.91 247 TRP A CA 1
ATOM 1985 C C . TRP A 1 247 ? -16.026 -89.419 100.532 1.00 48.91 247 TRP A C 1
ATOM 1987 O O . TRP A 1 247 ? -15.137 -89.235 99.700 1.00 48.91 247 TRP A O 1
ATOM 1997 N N . LYS A 1 248 ? -15.724 -89.864 101.758 1.00 52.03 248 LYS A N 1
ATOM 1998 C CA . LYS A 1 248 ? -14.338 -90.175 102.159 1.00 52.03 248 LYS A CA 1
ATOM 1999 C C . LYS A 1 248 ? -13.765 -91.404 101.446 1.00 52.03 248 LYS A C 1
ATOM 2001 O O . LYS A 1 248 ? -12.546 -91.537 101.396 1.00 52.03 248 LYS A O 1
ATOM 2006 N N . ARG A 1 249 ? -14.610 -92.290 100.903 1.00 53.31 249 ARG A N 1
ATOM 2007 C CA . ARG A 1 249 ? -14.168 -93.495 100.183 1.00 53.31 249 ARG A CA 1
ATOM 2008 C C . ARG A 1 249 ? -13.755 -93.207 98.740 1.00 53.31 249 ARG A C 1
ATOM 2010 O O . ARG A 1 249 ? -12.708 -93.682 98.325 1.00 53.31 249 ARG A O 1
ATOM 2017 N N . GLU A 1 250 ? -14.523 -92.404 98.009 1.00 54.19 250 GLU A N 1
ATOM 2018 C CA . GLU A 1 250 ? -14.330 -92.221 96.559 1.00 54.19 250 GLU A CA 1
ATOM 2019 C C . GLU A 1 250 ? -13.157 -91.288 96.206 1.00 54.19 250 GLU A C 1
ATOM 2021 O O . GLU A 1 250 ? -12.472 -91.483 95.203 1.00 54.19 250 GLU A O 1
ATOM 2026 N N . ARG A 1 251 ? -12.836 -90.306 97.061 1.00 52.94 251 ARG A N 1
ATOM 2027 C CA . ARG A 1 251 ? -11.741 -89.347 96.808 1.00 52.94 251 ARG A CA 1
ATOM 2028 C C . ARG A 1 251 ? -10.347 -89.991 96.747 1.00 52.94 251 ARG A C 1
ATOM 2030 O O . ARG A 1 251 ? -9.458 -89.444 96.103 1.00 52.94 251 ARG A O 1
ATOM 2037 N N . ALA A 1 252 ? -10.145 -91.135 97.395 1.00 57.75 252 ALA A N 1
ATOM 2038 C CA . ALA A 1 252 ? -8.851 -91.815 97.413 1.00 57.75 252 ALA A CA 1
ATOM 2039 C C . ALA A 1 252 ? -8.518 -92.534 96.088 1.00 57.75 252 ALA A C 1
ATOM 2041 O O . ALA A 1 252 ? -7.343 -92.744 95.798 1.00 57.75 252 ALA A O 1
ATOM 2042 N N . GLU A 1 253 ? -9.516 -92.888 95.271 1.00 58.59 253 GLU A N 1
ATOM 2043 C CA . GLU A 1 253 ? -9.302 -93.624 94.014 1.00 58.59 253 GLU A CA 1
ATOM 2044 C C . GLU A 1 253 ? -8.964 -92.710 92.828 1.00 58.59 253 GLU A C 1
ATOM 2046 O O . GLU A 1 253 ? -8.116 -93.059 92.008 1.00 58.59 253 GLU A O 1
ATOM 2051 N N . LEU A 1 254 ? -9.551 -91.511 92.754 1.00 55.47 254 LEU A N 1
ATOM 2052 C CA . LEU A 1 254 ? -9.335 -90.589 91.628 1.00 55.47 254 LEU A CA 1
ATOM 2053 C C . LEU A 1 254 ? -7.925 -89.985 91.586 1.00 55.47 254 LEU A C 1
ATOM 2055 O O . LEU A 1 254 ? -7.418 -89.668 90.513 1.00 55.47 254 LEU A O 1
ATOM 2059 N N . GLN A 1 255 ? -7.268 -89.851 92.736 1.00 52.31 255 GLN A N 1
ATOM 2060 C CA . GLN A 1 255 ? -5.967 -89.187 92.829 1.00 52.31 255 GLN A CA 1
ATOM 2061 C C . GLN A 1 255 ? -4.829 -90.011 92.201 1.00 52.31 255 GLN A C 1
ATOM 2063 O O . GLN A 1 255 ? -3.838 -89.454 91.750 1.00 52.31 255 GLN A O 1
ATOM 2068 N N . ARG A 1 256 ? -5.015 -91.328 92.086 1.00 66.44 256 ARG A N 1
ATOM 2069 C CA . ARG A 1 256 ? -4.042 -92.251 91.495 1.00 66.44 256 ARG A CA 1
ATOM 2070 C C . ARG A 1 256 ? -3.983 -92.186 89.961 1.00 66.44 256 ARG A C 1
ATOM 2072 O O . ARG A 1 256 ? -2.941 -92.467 89.387 1.00 66.44 256 ARG A O 1
ATOM 2079 N N . LEU A 1 257 ? -5.084 -91.836 89.293 1.00 63.16 257 LEU A N 1
ATOM 2080 C CA . LEU A 1 257 ? -5.179 -91.869 87.824 1.00 63.16 257 LEU A CA 1
ATOM 2081 C C . LEU A 1 257 ? -4.589 -90.624 87.142 1.00 63.16 257 LEU A C 1
ATOM 2083 O O . LEU A 1 257 ? -4.243 -90.676 85.967 1.00 63.16 257 LEU A O 1
ATOM 2087 N N . ILE A 1 258 ? -4.466 -89.508 87.863 1.00 66.12 258 ILE A N 1
ATOM 2088 C CA . ILE A 1 258 ? -3.955 -88.243 87.309 1.00 66.12 258 ILE A CA 1
ATOM 2089 C C . ILE A 1 258 ? -2.429 -88.290 87.128 1.00 66.12 258 ILE A C 1
ATOM 2091 O O . ILE A 1 258 ? -1.913 -87.803 86.126 1.00 66.12 258 ILE A O 1
ATOM 2095 N N . GLU A 1 259 ? -1.710 -88.942 88.042 1.00 64.88 259 GLU A N 1
ATOM 2096 C CA . GLU A 1 259 ? -0.242 -89.022 88.018 1.00 64.88 259 GLU A CA 1
ATOM 2097 C C . GLU A 1 259 ? 0.302 -89.861 86.838 1.00 64.88 259 GLU A C 1
ATOM 2099 O O . GLU A 1 259 ? 1.435 -89.661 86.404 1.00 64.88 259 GLU A O 1
ATOM 2104 N N . GLU A 1 260 ? -0.501 -90.767 86.265 1.00 63.94 260 GLU A N 1
ATOM 2105 C CA . GLU A 1 260 ? -0.090 -91.624 85.139 1.00 63.94 260 GLU A CA 1
ATOM 2106 C C . GLU A 1 260 ? -0.103 -90.899 83.774 1.00 63.94 260 GLU A C 1
ATOM 2108 O O . GLU A 1 260 ? 0.704 -91.218 82.897 1.00 63.94 260 GLU A O 1
ATOM 2113 N N . GLU A 1 261 ? -0.965 -89.895 83.577 1.00 61.25 261 GLU A N 1
ATOM 2114 C CA . GLU A 1 261 ? -1.094 -89.197 82.284 1.00 61.25 261 GLU A CA 1
ATOM 2115 C C . GLU A 1 261 ? -0.083 -88.047 82.105 1.00 61.25 261 GLU A C 1
ATOM 2117 O O . GLU A 1 261 ? 0.357 -87.776 80.984 1.00 61.25 261 GLU A O 1
ATOM 2122 N N . GLU A 1 262 ? 0.386 -87.419 83.187 1.00 64.38 262 GLU A N 1
ATOM 2123 C CA . GLU A 1 262 ? 1.381 -86.335 83.108 1.00 64.38 262 GLU A CA 1
ATOM 2124 C C . GLU A 1 262 ? 2.753 -86.819 82.596 1.00 64.38 262 GLU A C 1
ATOM 2126 O O . GLU A 1 262 ? 3.438 -86.103 81.861 1.00 64.38 262 GLU A O 1
ATOM 2131 N N . HIS A 1 263 ? 3.126 -88.072 82.880 1.00 60.88 263 HIS A N 1
ATOM 2132 C CA . HIS A 1 263 ? 4.396 -88.659 82.435 1.00 60.88 263 HIS A CA 1
ATOM 2133 C C . HIS A 1 263 ? 4.470 -88.843 80.905 1.00 60.88 263 HIS A C 1
ATOM 2135 O O . HIS A 1 263 ? 5.534 -88.701 80.299 1.00 60.88 263 HIS A O 1
ATOM 2141 N N . ARG A 1 264 ? 3.339 -89.111 80.236 1.00 57.31 264 ARG A N 1
ATOM 2142 C CA . ARG A 1 264 ? 3.295 -89.388 78.784 1.00 57.31 264 ARG A CA 1
ATOM 2143 C C . ARG A 1 264 ? 3.466 -88.136 77.919 1.00 57.31 264 ARG A C 1
ATOM 2145 O O . ARG A 1 264 ? 3.963 -88.230 76.797 1.00 57.31 264 ARG A O 1
ATOM 2152 N N . CYS A 1 265 ? 3.092 -86.964 78.431 1.00 52.47 265 CYS A N 1
ATOM 2153 C CA . CYS A 1 265 ? 3.215 -85.690 77.715 1.00 52.47 265 CYS A CA 1
ATOM 2154 C C . CYS A 1 265 ? 4.648 -85.120 77.701 1.00 52.47 265 CYS A C 1
ATOM 2156 O O . CYS A 1 265 ? 4.955 -84.276 76.858 1.00 52.47 265 CYS A O 1
ATOM 2158 N N . SER A 1 266 ? 5.526 -85.578 78.598 1.00 63.12 266 SER A N 1
ATOM 2159 C CA . SER A 1 266 ? 6.928 -85.140 78.685 1.00 63.12 266 SER A CA 1
ATOM 2160 C C . SER A 1 266 ? 7.794 -85.719 77.551 1.00 63.12 266 SER A C 1
ATOM 2162 O O . SER A 1 266 ? 8.476 -84.986 76.840 1.00 63.12 266 SER A O 1
ATOM 2164 N N . GLU A 1 267 ? 7.669 -87.022 77.271 1.00 60.47 267 GLU A N 1
ATOM 2165 C CA . GLU A 1 267 ? 8.510 -87.741 76.292 1.00 60.47 267 GLU A CA 1
ATOM 2166 C C . GLU A 1 267 ? 8.336 -87.288 74.830 1.00 60.47 267 GLU A C 1
ATOM 2168 O O . GLU A 1 267 ? 9.206 -87.514 73.983 1.00 60.47 267 GLU A O 1
ATOM 2173 N N . TRP A 1 268 ? 7.199 -86.672 74.503 1.00 52.28 268 TRP A N 1
ATOM 2174 C CA . TRP A 1 268 ? 6.934 -86.148 73.162 1.00 52.28 268 TRP A CA 1
ATOM 2175 C C . TRP A 1 268 ? 7.612 -84.801 72.898 1.00 52.28 268 TRP A C 1
ATOM 2177 O O . TRP A 1 268 ? 7.865 -84.476 71.737 1.00 52.28 268 TRP A O 1
ATOM 2187 N N . ARG A 1 269 ? 7.940 -84.040 73.948 1.00 52.62 269 ARG A N 1
ATOM 2188 C CA . ARG A 1 269 ? 8.524 -82.698 73.833 1.00 52.62 269 ARG A CA 1
ATOM 2189 C C . ARG A 1 269 ? 10.013 -82.758 73.455 1.00 52.62 269 ARG A C 1
ATOM 2191 O O . ARG A 1 269 ? 10.421 -82.101 72.502 1.00 52.62 269 ARG A O 1
ATOM 2198 N N . ASP A 1 270 ? 10.773 -83.671 74.058 1.00 61.28 270 ASP A N 1
ATOM 2199 C CA . ASP A 1 270 ? 12.227 -83.819 73.840 1.00 61.28 270 ASP A CA 1
ATOM 2200 C C . ASP A 1 270 ? 12.612 -84.323 72.428 1.00 61.28 270 ASP A C 1
ATOM 2202 O O . ASP A 1 270 ? 13.702 -84.049 71.913 1.00 61.28 270 ASP A O 1
ATOM 2206 N N . LYS A 1 271 ? 11.711 -85.048 71.748 1.00 55.19 271 LYS A N 1
ATOM 2207 C CA . LYS A 1 271 ? 11.948 -85.568 70.384 1.00 55.19 271 LYS A CA 1
ATOM 2208 C C . LYS A 1 271 ? 11.851 -84.497 69.294 1.00 55.19 271 LYS A C 1
ATOM 2210 O O . LYS A 1 271 ? 12.396 -84.700 68.207 1.00 55.19 271 LYS A O 1
ATOM 2215 N N . PHE A 1 272 ? 11.153 -83.390 69.552 1.00 55.47 272 PHE A N 1
ATOM 2216 C CA . PHE A 1 272 ? 10.929 -82.331 68.566 1.00 55.47 272 PHE A CA 1
ATOM 2217 C C . PHE A 1 272 ? 12.135 -81.377 68.479 1.00 55.47 272 PHE A C 1
ATOM 2219 O O . PHE A 1 272 ? 12.631 -81.117 67.384 1.00 55.47 272 PHE A O 1
ATOM 2226 N N . GLU A 1 273 ? 12.698 -80.972 69.621 1.00 59.31 273 GLU A N 1
ATOM 2227 C CA . GLU A 1 273 ? 13.819 -80.015 69.701 1.00 59.31 273 GLU A CA 1
ATOM 2228 C C . GLU A 1 273 ? 15.138 -80.557 69.113 1.00 59.31 273 GLU A C 1
ATOM 2230 O O . GLU A 1 273 ? 15.919 -79.823 68.503 1.00 59.31 273 GLU A O 1
ATOM 2235 N N . SER A 1 274 ? 15.367 -81.872 69.182 1.00 58.97 274 SER A N 1
ATOM 2236 C CA . SER A 1 274 ? 16.578 -82.507 68.629 1.00 58.97 274 SER A CA 1
ATOM 2237 C C . SER A 1 274 ? 16.664 -82.446 67.093 1.00 58.97 274 SER A C 1
ATOM 2239 O O . SER A 1 274 ? 17.750 -82.557 66.522 1.00 58.97 274 SER A O 1
ATOM 2241 N N . ARG A 1 275 ? 15.532 -82.281 66.395 1.00 50.41 275 ARG A N 1
ATOM 2242 C CA . ARG A 1 275 ? 15.458 -82.323 64.922 1.00 50.41 275 ARG A CA 1
ATOM 2243 C C . ARG A 1 275 ? 15.677 -80.953 64.273 1.00 50.41 275 ARG A C 1
ATOM 2245 O O . ARG A 1 275 ? 16.115 -80.890 63.127 1.00 50.41 275 ARG A O 1
ATOM 2252 N N . GLU A 1 276 ? 15.419 -79.879 65.013 1.00 52.50 276 GLU A N 1
ATOM 2253 C CA . GLU A 1 276 ? 15.555 -78.488 64.563 1.00 52.50 276 GLU A CA 1
ATOM 2254 C C . GLU A 1 276 ? 17.024 -78.016 64.588 1.00 52.50 276 GLU A C 1
ATOM 2256 O O . GLU A 1 276 ? 17.499 -77.368 63.655 1.00 52.50 276 GLU A O 1
ATOM 2261 N N . SER A 1 277 ? 17.799 -78.465 65.581 1.00 59.19 277 SER A N 1
ATOM 2262 C CA . SER A 1 277 ? 19.232 -78.153 65.726 1.00 59.19 277 SER A CA 1
ATOM 2263 C C . SER A 1 277 ? 20.123 -78.738 64.606 1.00 59.19 277 SER A C 1
ATOM 2265 O O . SER A 1 277 ? 21.147 -78.159 64.237 1.00 59.19 277 SER A O 1
ATOM 2267 N N . TYR A 1 278 ? 19.722 -79.858 63.993 1.00 66.69 278 TYR A N 1
ATOM 2268 C CA . TYR A 1 278 ? 20.496 -80.529 62.937 1.00 66.69 278 TYR A CA 1
ATOM 2269 C C . TYR A 1 278 ? 20.480 -79.775 61.593 1.00 66.69 278 TYR A C 1
ATOM 2271 O O . TYR A 1 278 ? 21.501 -79.703 60.910 1.00 66.69 278 TYR A O 1
ATOM 2279 N N . TRP A 1 279 ? 19.349 -79.166 61.222 1.00 52.28 279 TRP A N 1
ATOM 2280 C CA . TRP A 1 279 ? 19.205 -78.473 59.933 1.00 52.28 279 TRP A CA 1
ATOM 2281 C C . TRP A 1 279 ? 19.853 -77.084 59.909 1.00 52.28 279 TRP A C 1
ATOM 2283 O O . TRP A 1 279 ? 20.353 -76.665 58.867 1.00 52.28 279 TRP A O 1
ATOM 2293 N N . SER A 1 280 ? 19.921 -76.402 61.055 1.00 55.94 280 SER A N 1
ATOM 2294 C CA . SER A 1 280 ? 20.523 -75.065 61.162 1.00 55.94 280 SER A CA 1
ATOM 2295 C C . SER A 1 280 ? 22.051 -75.076 60.956 1.00 55.94 280 SER A C 1
ATOM 2297 O O . SER A 1 280 ? 22.613 -74.177 60.332 1.00 55.94 280 SER A O 1
ATOM 2299 N N . ASN A 1 281 ? 22.735 -76.144 61.385 1.00 62.25 281 ASN A N 1
ATOM 2300 C CA . ASN A 1 281 ? 24.194 -76.263 61.258 1.00 62.25 281 ASN A CA 1
ATOM 2301 C C . ASN A 1 281 ? 24.667 -76.639 59.839 1.00 62.25 281 ASN A C 1
ATOM 2303 O O . ASN A 1 281 ? 25.750 -76.229 59.429 1.00 62.25 281 ASN A O 1
ATOM 2307 N N . LEU A 1 282 ? 23.852 -77.360 59.061 1.00 64.62 282 LEU A N 1
ATOM 2308 C CA . LEU A 1 282 ? 24.201 -77.784 57.697 1.00 64.62 282 LEU A CA 1
ATOM 2309 C C . LEU A 1 282 ? 24.153 -76.627 56.681 1.00 64.62 282 LEU A C 1
ATOM 2311 O O . LEU A 1 282 ? 24.918 -76.615 55.716 1.00 64.62 282 LEU A O 1
ATOM 2315 N N . LEU A 1 283 ? 23.268 -75.648 56.900 1.00 57.69 283 LEU A N 1
ATOM 2316 C CA . LEU A 1 283 ? 23.108 -74.489 56.016 1.00 57.69 283 LEU A CA 1
ATOM 2317 C C . LEU A 1 283 ? 24.308 -73.529 56.126 1.00 57.69 283 LEU A C 1
ATOM 2319 O O . LEU A 1 283 ? 24.847 -73.078 55.118 1.00 57.69 283 LEU A O 1
ATOM 2323 N N . ARG A 1 284 ? 24.808 -73.328 57.351 1.00 63.41 284 ARG A N 1
ATOM 2324 C CA . ARG A 1 284 ? 25.924 -72.422 57.666 1.00 63.41 284 ARG A CA 1
ATOM 2325 C C . ARG A 1 284 ? 27.286 -72.912 57.158 1.00 63.41 284 ARG A C 1
ATOM 2327 O O . ARG A 1 284 ? 28.178 -72.115 56.891 1.00 63.41 284 ARG A O 1
ATOM 2334 N N . GLU A 1 285 ? 27.446 -74.223 56.985 1.00 67.12 285 GLU A N 1
ATOM 2335 C CA . GLU A 1 285 ? 28.680 -74.842 56.480 1.00 67.12 285 GLU A CA 1
ATOM 2336 C C . GLU A 1 285 ? 28.810 -74.768 54.943 1.00 67.12 285 GLU A C 1
ATOM 2338 O O . GLU A 1 285 ? 29.906 -74.914 54.395 1.00 67.12 285 GLU A O 1
ATOM 2343 N N . LYS A 1 286 ? 27.695 -74.554 54.231 1.00 60.47 286 LYS A N 1
ATOM 2344 C CA . LYS A 1 286 ? 27.668 -74.415 52.766 1.00 60.47 286 LYS A CA 1
ATOM 2345 C C . LYS A 1 286 ? 27.919 -72.980 52.304 1.00 60.47 286 LYS A C 1
ATOM 2347 O O . LYS A 1 286 ? 28.558 -72.806 51.272 1.00 60.47 286 LYS A O 1
ATOM 2352 N N . GLU A 1 287 ? 27.492 -71.986 53.078 1.00 63.19 287 GLU A N 1
ATOM 2353 C CA . GLU A 1 287 ? 27.717 -70.562 52.784 1.00 63.19 287 GLU A CA 1
ATOM 2354 C C . GLU A 1 287 ? 29.199 -70.167 52.917 1.00 63.19 287 GLU A C 1
ATOM 2356 O O . GLU A 1 287 ? 29.734 -69.499 52.036 1.00 63.19 287 GLU A O 1
ATOM 2361 N N . LEU A 1 288 ? 29.909 -70.682 53.930 1.00 68.19 288 LEU A N 1
ATOM 2362 C CA . LEU A 1 288 ? 31.322 -70.349 54.174 1.00 68.19 288 LEU A CA 1
ATOM 2363 C C . LEU A 1 288 ? 32.273 -70.835 53.056 1.00 68.19 288 LEU A C 1
ATOM 2365 O O . LEU A 1 288 ? 33.263 -70.183 52.747 1.00 68.19 288 LEU A O 1
ATOM 2369 N N . LYS A 1 289 ? 31.959 -71.973 52.421 1.00 61.03 289 LYS A N 1
ATOM 2370 C CA . LYS A 1 289 ? 32.785 -72.571 51.351 1.00 61.03 289 LYS A CA 1
ATOM 2371 C C . LYS A 1 289 ? 32.643 -71.851 50.007 1.00 61.03 289 LYS A C 1
ATOM 2373 O O . LYS A 1 289 ? 33.540 -71.928 49.178 1.00 61.03 289 LYS A O 1
ATOM 2378 N N . TRP A 1 290 ? 31.532 -71.149 49.795 1.00 57.94 290 TRP A N 1
ATOM 2379 C CA . TRP A 1 290 ? 31.272 -70.389 48.571 1.00 57.94 290 TRP A CA 1
ATOM 2380 C C . TRP A 1 290 ? 32.007 -69.033 48.557 1.00 57.94 290 TRP A C 1
ATOM 2382 O O . TRP A 1 290 ? 32.435 -68.567 47.501 1.00 57.94 290 TRP A O 1
ATOM 2392 N N . GLU A 1 291 ? 32.218 -68.416 49.724 1.00 60.06 291 GLU A N 1
ATOM 2393 C CA . GLU A 1 291 ? 32.928 -67.130 49.856 1.00 60.06 291 GLU A CA 1
ATOM 2394 C C . GLU A 1 291 ? 34.462 -67.258 49.710 1.00 60.06 291 GLU A C 1
ATOM 2396 O O . GLU A 1 291 ? 35.120 -66.349 49.190 1.00 60.06 291 GLU A O 1
ATOM 2401 N N . GLU A 1 292 ? 35.040 -68.406 50.081 1.00 65.12 292 GLU A N 1
ATOM 2402 C CA . GLU A 1 292 ? 36.477 -68.704 49.928 1.00 65.12 292 GLU A CA 1
ATOM 2403 C C . GLU A 1 292 ? 36.884 -68.969 48.458 1.00 65.12 292 GLU A C 1
ATOM 2405 O O . GLU A 1 292 ? 37.979 -68.594 48.031 1.00 65.12 292 GLU A O 1
ATOM 2410 N N . GLU A 1 293 ? 35.999 -69.544 47.634 1.00 59.81 293 GLU A N 1
ATOM 2411 C CA . GLU A 1 293 ? 36.268 -69.791 46.204 1.00 59.81 293 GLU A CA 1
ATOM 2412 C C . GLU A 1 293 ? 36.210 -68.503 45.355 1.00 59.81 293 GLU A C 1
ATOM 2414 O O . GLU A 1 293 ? 37.005 -68.328 44.426 1.00 59.81 293 GLU A O 1
ATOM 2419 N N . GLN A 1 294 ? 35.335 -67.552 45.703 1.00 56.62 294 GLN A N 1
ATOM 2420 C CA . GLN A 1 294 ? 35.224 -66.243 45.037 1.00 56.62 294 GLN A CA 1
ATOM 2421 C C . GLN A 1 294 ? 36.482 -65.375 45.216 1.00 56.62 294 GLN A C 1
ATOM 2423 O O . GLN A 1 294 ? 36.926 -64.703 44.281 1.00 56.62 294 GLN A O 1
ATOM 2428 N N . THR A 1 295 ? 37.092 -65.411 46.401 1.00 64.38 295 THR A N 1
ATOM 2429 C CA . THR A 1 295 ? 38.281 -64.610 46.732 1.00 64.38 295 THR A CA 1
ATOM 2430 C C . THR A 1 295 ? 39.569 -65.170 46.112 1.00 64.38 295 THR A C 1
ATOM 2432 O O . THR A 1 295 ? 40.456 -64.397 45.745 1.00 64.38 295 THR A O 1
ATOM 2435 N N . SER A 1 296 ? 39.654 -66.485 45.878 1.00 62.62 296 SER A N 1
ATOM 2436 C CA . SER A 1 296 ? 40.788 -67.125 45.187 1.00 62.62 296 SER A CA 1
ATOM 2437 C C . SER A 1 296 ? 40.839 -66.832 43.677 1.00 62.62 296 SER A C 1
ATOM 2439 O O . SER A 1 296 ? 41.927 -66.759 43.102 1.00 62.62 296 SER A O 1
ATOM 2441 N N . LEU A 1 297 ? 39.689 -66.669 43.016 1.00 61.06 297 LEU A N 1
ATOM 2442 C CA . LEU A 1 297 ? 39.607 -66.428 41.567 1.00 61.06 297 LEU A CA 1
ATOM 2443 C C . LEU A 1 297 ? 39.988 -64.989 41.178 1.00 61.06 297 LEU A C 1
ATOM 2445 O O . LEU A 1 297 ? 40.616 -64.783 40.140 1.00 61.06 297 LEU A O 1
ATOM 2449 N N . MET A 1 298 ? 39.704 -63.991 42.024 1.00 53.69 298 MET A N 1
ATOM 2450 C CA . MET A 1 298 ? 40.115 -62.600 41.764 1.00 53.69 298 MET A CA 1
ATOM 2451 C C . MET A 1 298 ? 41.637 -62.382 41.847 1.00 53.69 298 MET A C 1
ATOM 2453 O O . MET A 1 298 ? 42.176 -61.585 41.080 1.00 53.69 298 MET A O 1
ATOM 2457 N N . ALA A 1 299 ? 42.350 -63.110 42.712 1.00 62.34 299 ALA A N 1
ATOM 2458 C CA . ALA A 1 299 ? 43.802 -62.970 42.871 1.00 62.34 299 ALA A CA 1
ATOM 2459 C C . ALA A 1 299 ? 44.604 -63.533 41.676 1.00 62.34 299 ALA A C 1
ATOM 2461 O O . ALA A 1 299 ? 45.652 -62.999 41.322 1.00 62.34 299 ALA A O 1
ATOM 2462 N N . GLN A 1 300 ? 44.098 -64.572 41.001 1.00 59.59 300 GLN A N 1
ATOM 2463 C CA . GLN A 1 300 ? 44.778 -65.199 39.855 1.00 59.59 300 GLN A CA 1
ATOM 2464 C C . GLN A 1 300 ? 44.682 -64.365 38.563 1.00 59.59 300 GLN A C 1
ATOM 2466 O O . GLN A 1 300 ? 45.578 -64.423 37.722 1.00 59.59 300 GLN A O 1
ATOM 2471 N N . HIS A 1 301 ? 43.642 -63.537 38.416 1.00 58.50 301 HIS A N 1
ATOM 2472 C CA . HIS A 1 301 ? 43.471 -62.667 37.247 1.00 58.50 301 HIS A CA 1
ATOM 2473 C C . HIS A 1 301 ? 44.349 -61.401 37.272 1.00 58.50 301 HIS A C 1
ATOM 2475 O O . HIS A 1 301 ? 44.670 -60.876 36.207 1.00 58.50 301 HIS A O 1
ATOM 2481 N N . GLN A 1 302 ? 44.788 -60.926 38.446 1.00 51.62 302 GLN A N 1
ATOM 2482 C CA . GLN A 1 302 ? 45.689 -59.765 38.557 1.00 51.62 302 GLN A CA 1
ATOM 2483 C C . GLN A 1 302 ? 47.167 -60.100 38.276 1.00 51.62 302 GLN A C 1
ATOM 2485 O O . GLN A 1 302 ? 47.890 -59.248 37.761 1.00 51.62 302 GLN A O 1
ATOM 2490 N N . GLU A 1 303 ? 47.613 -61.331 38.541 1.00 58.06 303 GLU A N 1
ATOM 2491 C CA . GLU A 1 303 ? 49.005 -61.763 38.314 1.00 58.06 303 GLU A CA 1
ATOM 2492 C C . GLU A 1 303 ? 49.295 -62.046 36.820 1.00 58.06 303 GLU A C 1
ATOM 2494 O O . GLU A 1 303 ? 50.380 -61.754 36.317 1.00 58.06 303 GLU A O 1
ATOM 2499 N N . ALA A 1 304 ? 48.298 -62.536 36.069 1.00 52.56 304 ALA A N 1
ATOM 2500 C CA . ALA A 1 304 ? 48.424 -62.850 34.640 1.00 52.56 304 ALA A CA 1
ATOM 2501 C C . ALA A 1 304 ? 48.517 -61.605 33.729 1.00 52.56 304 ALA A C 1
ATOM 2503 O O . ALA A 1 304 ? 49.037 -61.696 32.618 1.00 52.56 304 ALA A O 1
ATOM 2504 N N . ALA A 1 305 ? 48.058 -60.438 34.193 1.00 56.12 305 ALA A N 1
ATOM 2505 C CA . ALA A 1 305 ? 48.135 -59.183 33.441 1.00 56.12 305 ALA A CA 1
ATOM 2506 C C . ALA A 1 305 ? 49.534 -58.532 33.486 1.00 56.12 305 ALA A C 1
ATOM 2508 O O . ALA A 1 305 ? 49.900 -57.826 32.555 1.00 56.12 305 ALA A O 1
ATOM 2509 N N . LYS A 1 306 ? 50.349 -58.799 34.519 1.00 57.03 306 LYS A N 1
ATOM 2510 C CA . LYS A 1 306 ? 51.702 -58.222 34.667 1.00 57.03 306 LYS A CA 1
ATOM 2511 C C . LYS A 1 306 ? 52.787 -58.924 33.842 1.00 57.03 306 LYS A C 1
ATOM 2513 O O . LYS A 1 306 ? 53.766 -58.290 33.475 1.00 57.03 306 LYS A O 1
ATOM 2518 N N . GLN A 1 307 ? 52.626 -60.209 33.525 1.00 54.44 307 GLN A N 1
ATOM 2519 C CA . GLN A 1 307 ? 53.657 -60.989 32.818 1.00 54.44 307 GLN A CA 1
ATOM 2520 C C . GLN A 1 307 ? 53.664 -60.787 31.289 1.00 54.44 307 GLN A C 1
ATOM 2522 O O . GLN A 1 307 ? 54.584 -61.244 30.614 1.00 54.44 307 GLN A O 1
ATOM 2527 N N . LEU A 1 308 ? 52.655 -60.112 30.729 1.00 50.59 308 LEU A N 1
ATOM 2528 C CA . LEU A 1 308 ? 52.506 -59.905 2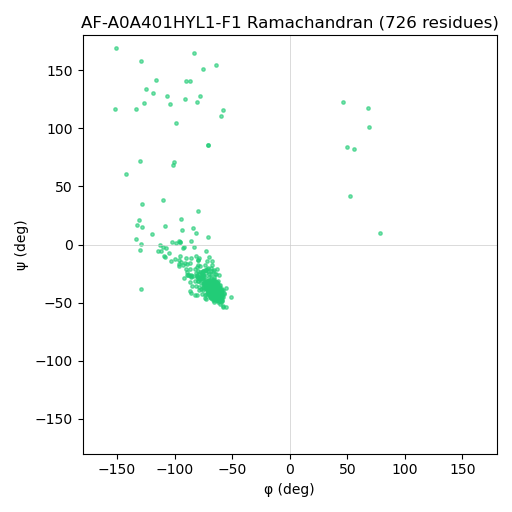9.282 1.00 50.59 308 LEU A CA 1
ATOM 2529 C C . LEU A 1 308 ? 53.184 -58.617 28.772 1.00 50.59 308 LEU A C 1
ATOM 2531 O O . LEU A 1 308 ? 53.550 -58.567 27.597 1.00 50.59 308 LEU A O 1
ATOM 2535 N N . ASP A 1 309 ? 53.441 -57.644 29.652 1.00 48.12 309 ASP A N 1
ATOM 2536 C CA . ASP A 1 309 ? 54.083 -56.367 29.300 1.00 48.12 309 ASP A CA 1
ATOM 2537 C C . ASP A 1 309 ? 55.629 -56.423 29.347 1.00 48.12 309 ASP A C 1
ATOM 2539 O O . ASP A 1 309 ? 56.294 -55.735 28.578 1.00 48.12 309 ASP A O 1
ATOM 2543 N N . GLU A 1 310 ? 56.238 -57.313 30.141 1.00 51.81 310 GLU A N 1
ATOM 2544 C CA . GLU A 1 310 ? 57.710 -57.409 30.278 1.00 51.81 310 GLU A CA 1
ATOM 2545 C C . GLU A 1 310 ? 58.410 -58.176 29.126 1.00 51.81 310 GLU A C 1
ATOM 2547 O O . GLU A 1 310 ? 59.627 -58.095 28.959 1.00 51.81 310 GLU A O 1
ATOM 2552 N N . ALA A 1 311 ? 57.668 -58.906 28.283 1.00 51.38 311 ALA A N 1
ATOM 2553 C CA . ALA A 1 311 ? 58.236 -59.747 27.216 1.00 51.38 311 ALA A CA 1
ATOM 2554 C C . ALA A 1 311 ? 58.425 -59.031 25.859 1.00 51.38 311 ALA A C 1
ATOM 2556 O O . ALA A 1 311 ? 59.090 -59.568 24.966 1.00 51.38 311 ALA A O 1
ATOM 2557 N N . TRP A 1 312 ? 57.856 -57.834 25.681 1.00 51.66 312 TRP A N 1
ATOM 2558 C CA . TRP A 1 312 ? 57.884 -57.102 24.407 1.00 51.66 312 TRP A CA 1
ATOM 2559 C C . TRP A 1 312 ? 59.098 -56.172 24.241 1.00 51.66 312 TRP A C 1
ATOM 2561 O O . TRP A 1 312 ? 59.555 -55.975 23.114 1.00 51.66 312 TRP A O 1
ATOM 2571 N N . GLU A 1 313 ? 59.693 -55.675 25.329 1.00 42.84 313 GLU A N 1
ATOM 2572 C CA . GLU A 1 313 ? 60.810 -54.713 25.266 1.00 42.84 313 GLU A CA 1
ATOM 2573 C C . GLU A 1 313 ? 62.185 -55.357 24.971 1.00 42.84 313 GLU A C 1
ATOM 2575 O O . GLU A 1 313 ? 63.086 -54.694 24.465 1.00 42.84 313 GLU A O 1
ATOM 2580 N N . ALA A 1 314 ? 62.351 -56.673 25.149 1.00 49.44 314 ALA A N 1
ATOM 2581 C CA . ALA A 1 314 ? 63.644 -57.357 24.979 1.00 49.44 314 ALA A CA 1
ATOM 2582 C C . ALA A 1 314 ? 64.016 -57.747 23.525 1.00 49.44 314 ALA A C 1
ATOM 2584 O O . ALA A 1 314 ? 65.084 -58.313 23.288 1.00 49.44 314 ALA A O 1
ATOM 2585 N N . ARG A 1 315 ? 63.154 -57.499 22.524 1.00 41.91 315 ARG A N 1
ATOM 2586 C CA . ARG A 1 315 ? 63.315 -58.062 21.160 1.00 41.91 315 ARG A CA 1
ATOM 2587 C C . ARG A 1 315 ? 63.815 -57.079 20.092 1.00 41.91 315 ARG A C 1
ATOM 2589 O O . ARG A 1 315 ? 64.124 -57.521 18.986 1.00 41.91 315 ARG A O 1
ATOM 2596 N N . LEU A 1 316 ? 63.928 -55.782 20.397 1.00 44.22 316 LEU A N 1
ATOM 2597 C CA . LEU A 1 316 ? 64.192 -54.737 19.392 1.00 44.22 316 LEU A CA 1
ATOM 2598 C C . LEU A 1 316 ? 65.677 -54.322 19.233 1.00 44.22 316 LEU A C 1
ATOM 2600 O O . LEU A 1 316 ? 66.018 -53.707 18.228 1.00 44.22 316 LEU A O 1
ATOM 2604 N N . GLU A 1 317 ? 66.586 -54.691 20.143 1.00 40.97 317 GLU A N 1
ATOM 2605 C CA . GLU A 1 317 ? 67.960 -54.131 20.178 1.00 40.97 317 GLU A CA 1
ATOM 2606 C C . GLU A 1 317 ? 69.067 -54.947 19.459 1.00 40.97 317 GLU A C 1
ATOM 2608 O O . GLU A 1 317 ? 70.223 -54.538 19.442 1.00 40.97 317 GLU A O 1
ATOM 2613 N N . SER A 1 318 ? 68.774 -56.078 18.800 1.00 39.22 318 SER A N 1
ATOM 2614 C CA . SER A 1 318 ? 69.827 -57.035 18.380 1.00 39.22 318 SER A CA 1
ATOM 2615 C C . SER A 1 318 ? 70.260 -57.033 16.894 1.00 39.22 318 SER A C 1
ATOM 2617 O O . SER A 1 318 ? 71.075 -57.886 16.534 1.00 39.22 318 SER A O 1
ATOM 2619 N N . ARG A 1 319 ? 69.756 -56.183 15.979 1.00 40.12 319 ARG A N 1
ATOM 2620 C CA . ARG A 1 319 ? 69.901 -56.501 14.529 1.00 40.12 319 ARG A CA 1
ATOM 2621 C C . ARG A 1 319 ? 70.382 -55.457 13.517 1.00 40.12 319 ARG A C 1
ATOM 2623 O O . ARG A 1 319 ? 70.251 -55.736 12.330 1.00 40.12 319 ARG A O 1
ATOM 2630 N N . LEU A 1 320 ? 71.001 -54.336 13.898 1.00 38.91 320 LEU A N 1
ATOM 2631 C CA . LEU A 1 320 ? 71.487 -53.357 12.898 1.00 38.91 320 LEU A CA 1
ATOM 2632 C C . LEU A 1 320 ? 72.839 -52.688 13.237 1.00 38.91 320 LEU A C 1
ATOM 2634 O O . LEU A 1 320 ? 72.907 -51.467 13.333 1.00 38.91 320 LEU A O 1
ATOM 2638 N N . VAL A 1 321 ? 73.928 -53.468 13.381 1.00 41.44 321 VAL A N 1
ATOM 2639 C CA . VAL A 1 321 ? 75.305 -52.919 13.546 1.00 41.44 321 VAL A CA 1
ATOM 2640 C C . VAL A 1 321 ? 76.397 -53.505 12.611 1.00 41.44 321 VAL A C 1
ATOM 2642 O O . VAL A 1 321 ? 77.480 -52.939 12.545 1.00 41.44 321 VAL A O 1
ATOM 2645 N N . GLU A 1 322 ? 76.175 -54.516 11.762 1.00 38.16 322 GLU A N 1
ATOM 2646 C CA . GLU A 1 322 ? 77.262 -55.083 10.917 1.00 38.16 322 GLU A CA 1
ATOM 2647 C C . GLU A 1 322 ? 77.297 -54.610 9.446 1.00 38.16 322 GLU A C 1
ATOM 2649 O O . GLU A 1 322 ? 77.076 -55.374 8.517 1.00 38.16 322 GLU A O 1
ATOM 2654 N N . THR A 1 323 ? 77.681 -53.340 9.259 1.00 31.80 323 THR A N 1
ATOM 2655 C CA . THR A 1 323 ? 78.745 -52.877 8.319 1.00 31.80 323 THR A CA 1
ATOM 2656 C C . THR A 1 323 ? 78.782 -53.418 6.868 1.00 31.80 323 THR A C 1
ATOM 2658 O O . THR A 1 323 ? 78.961 -54.602 6.627 1.00 31.80 323 THR A O 1
ATOM 2661 N N . ALA A 1 324 ? 78.727 -52.620 5.798 1.00 46.03 324 ALA A N 1
ATOM 2662 C CA . ALA A 1 324 ? 79.690 -51.587 5.379 1.00 46.03 324 ALA A CA 1
ATOM 2663 C C . ALA A 1 324 ? 81.174 -52.047 5.334 1.00 46.03 324 ALA A C 1
ATOM 2665 O O . ALA A 1 324 ? 81.936 -51.774 6.259 1.00 46.03 324 ALA A O 1
ATOM 2666 N N . LYS A 1 325 ? 81.607 -52.677 4.225 1.00 33.53 325 LYS A N 1
ATOM 2667 C CA . LYS A 1 325 ? 83.026 -52.813 3.819 1.00 33.53 325 LYS A CA 1
ATOM 2668 C C . LYS A 1 325 ? 83.172 -52.930 2.281 1.00 33.53 325 LYS A C 1
ATOM 2670 O O . LYS A 1 325 ? 82.705 -53.899 1.700 1.00 33.53 325 LYS A O 1
ATOM 2675 N N . THR A 1 326 ? 83.846 -51.932 1.682 1.00 41.75 326 THR A N 1
ATOM 2676 C CA . THR A 1 326 ? 84.645 -51.927 0.416 1.00 41.75 326 THR A CA 1
ATOM 2677 C C . THR A 1 326 ? 83.920 -52.081 -0.942 1.00 41.75 326 THR A C 1
ATOM 2679 O O . THR A 1 326 ? 83.479 -53.175 -1.260 1.00 41.75 326 THR A O 1
ATOM 2682 N N . HIS A 1 327 ? 83.643 -51.052 -1.769 1.00 38.09 327 HIS A N 1
ATOM 2683 C CA . HIS A 1 327 ? 84.465 -50.027 -2.479 1.00 38.09 327 HIS A CA 1
ATOM 2684 C C . HIS A 1 327 ? 85.390 -50.517 -3.621 1.00 38.09 327 HIS A C 1
ATOM 2686 O O . HIS A 1 327 ? 86.368 -51.205 -3.376 1.00 38.09 327 HIS A O 1
ATOM 2692 N N . ALA A 1 328 ? 85.101 -50.025 -4.837 1.00 41.91 328 ALA A N 1
ATOM 2693 C CA . ALA A 1 328 ? 85.973 -49.186 -5.682 1.00 41.91 328 ALA A CA 1
ATOM 2694 C C . ALA A 1 328 ? 87.398 -49.651 -6.074 1.00 41.91 328 ALA A C 1
ATOM 2696 O O . ALA A 1 328 ? 88.364 -49.104 -5.551 1.00 41.91 328 ALA A O 1
ATOM 2697 N N . GLU A 1 329 ? 87.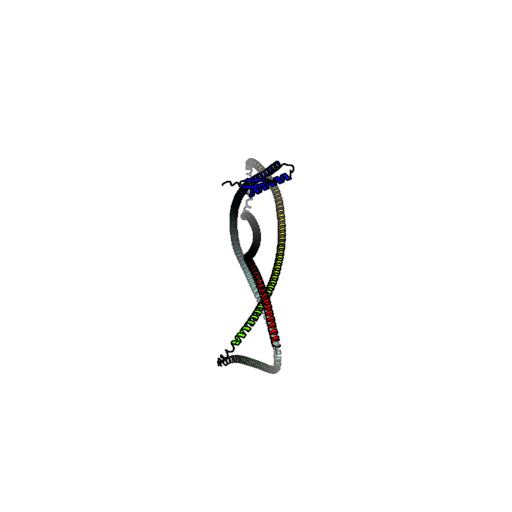541 -50.500 -7.108 1.00 38.78 329 GLU A N 1
ATOM 2698 C CA . GLU A 1 329 ? 88.874 -50.769 -7.698 1.00 38.78 329 GLU A CA 1
ATOM 2699 C C . GLU A 1 329 ? 89.054 -50.648 -9.224 1.00 38.78 329 GLU A C 1
ATOM 2701 O O . GLU A 1 329 ? 90.098 -50.153 -9.628 1.00 38.78 329 GLU A O 1
ATOM 2706 N N . VAL A 1 330 ? 88.151 -51.027 -10.132 1.00 42.00 330 VAL A N 1
ATOM 2707 C CA . VAL A 1 330 ? 88.667 -51.378 -11.485 1.00 42.00 330 VAL A CA 1
ATOM 2708 C C . VAL A 1 330 ? 88.498 -50.295 -12.555 1.00 42.00 330 VAL A C 1
ATOM 2710 O O . VAL A 1 330 ? 87.787 -50.434 -13.546 1.00 42.00 330 VAL A O 1
ATOM 2713 N N . LEU A 1 331 ? 89.259 -49.223 -12.338 1.00 42.62 331 LEU A N 1
ATOM 2714 C CA . LEU A 1 331 ? 89.547 -48.081 -13.214 1.00 42.62 331 LEU A CA 1
ATOM 2715 C C . LEU A 1 331 ? 90.637 -48.386 -14.280 1.00 42.62 331 LEU A C 1
ATOM 2717 O O . LEU A 1 331 ? 91.362 -47.487 -14.696 1.00 42.62 331 LEU A O 1
ATOM 2721 N N . GLU A 1 332 ? 90.796 -49.640 -14.728 1.00 47.38 332 GLU A N 1
ATOM 2722 C CA . GLU A 1 332 ? 91.986 -50.068 -15.500 1.00 47.38 332 GLU A CA 1
ATOM 2723 C C . GLU A 1 332 ? 91.810 -50.144 -17.033 1.00 47.38 332 GLU A C 1
ATOM 2725 O O . GLU A 1 332 ? 92.794 -50.221 -17.758 1.00 47.38 332 GLU A O 1
ATOM 2730 N N . GLN A 1 333 ? 90.604 -50.085 -17.602 1.00 44.03 333 GLN A N 1
ATOM 2731 C CA . GLN A 1 333 ? 90.424 -50.473 -19.021 1.00 44.03 333 GLN A CA 1
ATOM 2732 C C . GLN A 1 333 ? 90.104 -49.311 -19.974 1.00 44.03 333 GLN A C 1
ATOM 2734 O O . GLN A 1 333 ? 89.359 -49.443 -20.939 1.00 44.03 333 GLN A O 1
ATOM 2739 N N . LEU A 1 334 ? 90.755 -48.172 -19.719 1.00 44.81 334 LEU A N 1
ATOM 2740 C CA . LEU A 1 334 ? 90.690 -46.907 -20.467 1.00 44.81 334 LEU A CA 1
ATOM 2741 C C . LEU A 1 334 ? 91.584 -46.871 -21.735 1.00 44.81 334 LEU A C 1
ATOM 2743 O O . LEU A 1 334 ? 91.750 -45.816 -22.335 1.00 44.81 334 LEU A O 1
ATOM 2747 N N . GLN A 1 335 ? 92.178 -47.993 -22.170 1.00 45.09 335 GLN A N 1
ATOM 2748 C CA . GLN A 1 335 ? 93.199 -48.005 -23.241 1.00 45.09 335 GLN A CA 1
ATOM 2749 C C . GLN A 1 335 ? 92.794 -48.666 -24.572 1.00 45.09 335 GLN A C 1
ATOM 2751 O O . GLN A 1 335 ? 93.517 -48.538 -25.556 1.00 45.09 335 GLN A O 1
ATOM 2756 N N . THR A 1 336 ? 91.620 -49.288 -24.688 1.00 50.19 336 THR A N 1
ATOM 2757 C CA . THR A 1 336 ? 91.092 -49.794 -25.980 1.00 50.19 336 THR A CA 1
ATOM 2758 C C . THR A 1 336 ? 90.178 -48.784 -26.691 1.00 50.19 336 THR A C 1
ATOM 2760 O O . THR A 1 336 ? 89.522 -49.102 -27.682 1.00 50.19 336 THR A O 1
ATOM 2763 N N . ALA A 1 337 ? 90.195 -47.540 -26.204 1.00 51.62 337 ALA A N 1
ATOM 2764 C CA . ALA A 1 337 ? 89.359 -46.414 -26.602 1.00 51.62 337 ALA A CA 1
ATOM 2765 C C . ALA A 1 337 ? 89.675 -45.789 -27.977 1.00 51.62 337 ALA A C 1
ATOM 2767 O O . ALA A 1 337 ? 88.936 -44.918 -28.407 1.00 51.62 337 ALA A O 1
ATOM 2768 N N . HIS A 1 338 ? 90.723 -46.186 -28.704 1.00 44.53 338 HIS A N 1
ATOM 2769 C CA . HIS A 1 338 ? 91.130 -45.434 -29.911 1.00 44.53 338 HIS A CA 1
ATOM 2770 C C . HIS A 1 338 ? 90.993 -46.163 -31.254 1.00 44.53 338 HIS A C 1
ATOM 2772 O O . HIS A 1 338 ? 91.141 -45.538 -32.299 1.00 44.53 338 HIS A O 1
ATOM 2778 N N . ALA A 1 339 ? 90.625 -47.448 -31.275 1.00 47.59 339 ALA A N 1
ATOM 2779 C CA . ALA A 1 339 ? 90.276 -48.141 -32.526 1.00 47.59 339 ALA A CA 1
ATOM 2780 C C . ALA A 1 339 ? 88.775 -48.023 -32.883 1.00 47.59 339 ALA A C 1
ATOM 2782 O O . ALA A 1 339 ? 88.390 -48.249 -34.028 1.00 47.59 339 ALA A O 1
ATOM 2783 N N . ALA A 1 340 ? 87.934 -47.646 -31.912 1.00 54.97 340 ALA A N 1
ATOM 2784 C CA . ALA A 1 340 ? 86.478 -47.560 -32.036 1.00 54.97 340 ALA A CA 1
ATOM 2785 C C . ALA A 1 340 ? 85.977 -46.264 -32.708 1.00 54.97 340 ALA A C 1
ATOM 2787 O O . ALA A 1 340 ? 84.908 -46.263 -33.315 1.00 54.97 340 ALA A O 1
ATOM 2788 N N . GLU A 1 341 ? 86.743 -45.172 -32.662 1.00 51.22 341 GLU A N 1
ATOM 2789 C CA . GLU A 1 341 ? 86.246 -43.834 -33.030 1.00 51.22 341 GLU A CA 1
ATOM 2790 C C . GLU A 1 341 ? 86.043 -43.630 -34.549 1.00 51.22 341 GLU A C 1
ATOM 2792 O O . GLU A 1 341 ? 85.201 -42.834 -34.968 1.00 51.22 341 GLU A O 1
ATOM 2797 N N . LEU A 1 342 ? 86.743 -44.387 -35.405 1.00 52.50 342 LEU A N 1
ATOM 2798 C CA . LEU A 1 342 ? 86.711 -44.197 -36.868 1.00 52.50 342 LEU A CA 1
ATOM 2799 C C . LEU A 1 342 ? 85.592 -44.988 -37.583 1.00 52.50 342 LEU A C 1
ATOM 2801 O O . LEU A 1 342 ? 85.107 -44.557 -38.631 1.00 52.50 342 LEU A O 1
ATOM 2805 N N . GLU A 1 343 ? 85.135 -46.101 -37.002 1.00 56.25 343 GLU A N 1
ATOM 2806 C CA . GLU A 1 343 ? 83.912 -46.821 -37.412 1.00 56.25 343 GLU A CA 1
ATOM 2807 C C . GLU A 1 343 ? 82.659 -46.152 -36.815 1.00 56.25 343 GLU A C 1
ATOM 2809 O O . GLU A 1 343 ? 81.642 -45.987 -37.494 1.00 56.25 343 GLU A O 1
ATOM 2814 N N . GLN A 1 344 ? 82.769 -45.620 -35.589 1.00 54.59 344 GLN A N 1
ATOM 2815 C CA . GLN A 1 344 ? 81.692 -44.870 -34.942 1.00 54.59 344 GLN A CA 1
ATOM 2816 C C . GLN A 1 344 ? 81.238 -43.652 -35.758 1.00 54.59 344 GLN A C 1
ATOM 2818 O O . GLN A 1 344 ? 80.038 -43.440 -35.882 1.00 54.59 344 GLN A O 1
ATOM 2823 N N . LEU A 1 345 ? 82.130 -42.897 -36.407 1.00 54.31 345 LEU A N 1
ATOM 2824 C CA . LEU A 1 345 ? 81.730 -41.708 -37.182 1.00 54.31 345 LEU A CA 1
ATOM 2825 C C . LEU A 1 345 ? 80.893 -42.019 -38.441 1.00 54.31 345 LEU A C 1
ATOM 2827 O O . LEU A 1 345 ? 80.005 -41.241 -38.797 1.00 54.31 345 LEU A O 1
ATOM 2831 N N . LYS A 1 346 ? 81.107 -43.166 -39.102 1.00 51.97 346 LYS A N 1
ATOM 2832 C CA . LYS A 1 346 ? 80.297 -43.587 -40.266 1.00 51.97 346 LYS A CA 1
ATOM 2833 C C . LYS A 1 346 ? 78.983 -44.255 -39.849 1.00 51.97 346 LYS A C 1
ATOM 2835 O O . LYS A 1 346 ? 77.975 -44.080 -40.537 1.00 51.97 346 LYS A O 1
ATOM 2840 N N . ALA A 1 347 ? 78.967 -44.952 -38.711 1.00 55.78 347 ALA A N 1
ATOM 2841 C CA . ALA A 1 347 ? 77.746 -45.460 -38.088 1.00 55.78 347 ALA A CA 1
ATOM 2842 C C . ALA A 1 347 ? 76.859 -44.322 -37.544 1.00 55.78 347 ALA A C 1
ATOM 2844 O O . ALA A 1 347 ? 75.645 -44.349 -37.734 1.00 55.78 347 ALA A O 1
ATOM 2845 N N . VAL A 1 348 ? 77.450 -43.272 -36.961 1.00 57.56 348 VAL A N 1
ATOM 2846 C CA . VAL A 1 348 ? 76.733 -42.098 -36.433 1.00 57.56 348 VAL A CA 1
ATOM 2847 C C . VAL A 1 348 ? 75.990 -41.349 -37.540 1.00 57.56 348 VAL A C 1
ATOM 2849 O O . VAL A 1 348 ? 74.843 -40.970 -37.334 1.00 57.56 348 VAL A O 1
ATOM 2852 N N . HIS A 1 349 ? 76.562 -41.201 -38.740 1.00 51.88 349 HIS A N 1
ATOM 2853 C CA . HIS A 1 349 ? 75.880 -40.474 -39.818 1.00 51.88 349 HIS A CA 1
ATOM 2854 C C . HIS A 1 349 ? 74.717 -41.267 -40.454 1.00 51.88 349 HIS A C 1
ATOM 2856 O O . HIS A 1 349 ? 73.704 -40.670 -40.832 1.00 51.88 349 HIS A O 1
ATOM 2862 N N . ARG A 1 350 ? 74.817 -42.605 -40.538 1.00 55.19 350 ARG A N 1
ATOM 2863 C CA . ARG A 1 350 ? 73.697 -43.469 -40.970 1.00 55.19 350 ARG A CA 1
ATOM 2864 C C . ARG A 1 350 ? 72.600 -43.543 -39.905 1.00 55.19 350 ARG A C 1
ATOM 2866 O O . ARG A 1 350 ? 71.431 -43.374 -40.239 1.00 55.19 350 ARG A O 1
ATOM 2873 N N . ASN A 1 351 ? 72.976 -43.675 -38.634 1.00 58.53 351 ASN A N 1
ATOM 2874 C CA . ASN A 1 351 ? 72.026 -43.689 -37.523 1.00 58.53 351 ASN A CA 1
ATOM 2875 C C . ASN A 1 351 ? 71.328 -42.332 -37.349 1.00 58.53 351 ASN A C 1
ATOM 2877 O O . ASN A 1 351 ? 70.127 -42.309 -37.120 1.00 58.53 351 ASN A O 1
ATOM 2881 N N . ALA A 1 352 ? 72.018 -41.201 -37.537 1.00 56.56 352 ALA A N 1
ATOM 2882 C CA . ALA A 1 352 ? 71.396 -39.875 -37.478 1.00 56.56 352 ALA A CA 1
ATOM 2883 C C . ALA A 1 352 ? 70.339 -39.678 -38.582 1.00 56.56 352 ALA A C 1
ATOM 2885 O O . ALA A 1 352 ? 69.258 -39.162 -38.318 1.00 56.56 352 ALA A O 1
ATOM 2886 N N . SER A 1 353 ? 70.605 -40.146 -39.808 1.00 55.00 353 SER A N 1
ATOM 2887 C CA . SER A 1 353 ? 69.639 -40.086 -40.915 1.00 55.00 353 SER A CA 1
ATOM 2888 C C . SER A 1 353 ? 68.401 -40.957 -40.671 1.00 55.00 353 SER A C 1
ATOM 2890 O O . SER A 1 353 ? 67.289 -40.528 -40.984 1.00 55.00 353 SER A O 1
ATOM 2892 N N . GLU A 1 354 ? 68.565 -42.154 -40.105 1.00 60.28 354 GLU A N 1
ATOM 2893 C CA . GLU A 1 354 ? 67.434 -43.019 -39.753 1.00 60.28 354 GLU A CA 1
ATOM 2894 C C . GLU A 1 354 ? 66.653 -42.495 -38.541 1.00 60.28 354 GLU A C 1
ATOM 2896 O O . GLU A 1 354 ? 65.426 -42.566 -38.541 1.00 60.28 354 GLU A O 1
ATOM 2901 N N . VAL A 1 355 ? 67.333 -41.910 -37.549 1.00 66.44 355 VAL A N 1
ATOM 2902 C CA . VAL A 1 355 ? 66.699 -41.267 -36.388 1.00 66.44 355 VAL A CA 1
ATOM 2903 C C . VAL A 1 355 ? 65.895 -40.043 -36.817 1.00 66.44 355 VAL A C 1
ATOM 2905 O O . VAL A 1 355 ? 64.754 -39.913 -36.396 1.00 66.44 355 VAL A O 1
ATOM 2908 N N . HIS A 1 356 ? 66.406 -39.194 -37.714 1.00 57.56 356 HIS A N 1
ATOM 2909 C CA . HIS A 1 356 ? 65.635 -38.056 -38.231 1.00 57.56 356 HIS A CA 1
ATOM 2910 C C . HIS A 1 356 ? 64.409 -38.489 -39.043 1.00 57.56 356 HIS A C 1
ATOM 2912 O O . HIS A 1 356 ? 63.364 -37.848 -38.960 1.00 57.56 356 HIS A O 1
ATOM 2918 N N . ARG A 1 357 ? 64.497 -39.593 -39.796 1.00 64.94 357 ARG A N 1
ATOM 2919 C CA . ARG A 1 357 ? 63.360 -40.120 -40.566 1.00 64.94 357 ARG A CA 1
ATOM 2920 C C . ARG A 1 357 ? 62.296 -40.756 -39.667 1.00 64.94 357 ARG A C 1
ATOM 2922 O O . ARG A 1 357 ? 61.112 -40.575 -39.931 1.00 64.94 357 ARG A O 1
ATOM 2929 N N . LYS A 1 358 ? 62.711 -41.452 -38.602 1.00 67.38 358 LYS A N 1
ATOM 2930 C CA . LYS A 1 358 ? 61.810 -41.995 -37.572 1.00 67.38 358 LYS A CA 1
ATOM 2931 C C . LYS A 1 358 ? 61.168 -40.882 -36.745 1.00 67.38 358 LYS A C 1
ATOM 2933 O O . LYS A 1 358 ? 59.953 -40.851 -36.660 1.00 67.38 358 LYS A O 1
ATOM 2938 N N . ALA A 1 359 ? 61.946 -39.901 -36.289 1.00 67.75 359 ALA A N 1
ATOM 2939 C CA . ALA A 1 359 ? 61.436 -38.745 -35.553 1.00 67.75 359 ALA A CA 1
ATOM 2940 C C . ALA A 1 359 ? 60.450 -37.904 -36.383 1.00 67.75 359 ALA A C 1
ATOM 2942 O O . ALA A 1 359 ? 59.457 -37.424 -35.853 1.00 67.75 359 ALA A O 1
ATOM 2943 N N . HIS A 1 360 ? 60.679 -37.746 -37.693 1.00 68.62 360 HIS A N 1
ATOM 2944 C CA . HIS A 1 360 ? 59.729 -37.063 -38.578 1.00 68.62 360 HIS A CA 1
ATOM 2945 C C . HIS A 1 360 ? 58.445 -37.882 -38.796 1.00 68.62 360 HIS A C 1
ATOM 2947 O O . HIS A 1 360 ? 57.363 -37.305 -38.887 1.00 68.62 360 HIS A O 1
ATOM 2953 N N . ALA A 1 361 ? 58.538 -39.211 -38.891 1.00 70.00 361 ALA A N 1
ATOM 2954 C CA . ALA A 1 361 ? 57.359 -40.072 -38.993 1.00 70.00 361 ALA A CA 1
ATOM 2955 C C . ALA A 1 361 ? 56.544 -40.071 -37.686 1.00 70.00 361 ALA A C 1
ATOM 2957 O O . ALA A 1 361 ? 55.324 -39.947 -37.733 1.00 70.00 361 ALA A O 1
ATOM 2958 N N . GLU A 1 362 ? 57.219 -40.113 -36.536 1.00 75.31 362 GLU A N 1
ATOM 2959 C CA . GLU A 1 362 ? 56.613 -40.014 -35.203 1.00 75.31 362 GLU A CA 1
ATOM 2960 C C . GLU A 1 362 ? 55.956 -38.642 -34.982 1.00 75.31 362 GLU A C 1
ATOM 2962 O O . GLU A 1 362 ? 54.830 -38.576 -34.499 1.00 75.31 362 GLU A O 1
ATOM 2967 N N . LEU A 1 363 ? 56.593 -37.545 -35.414 1.00 72.56 363 LEU A N 1
ATOM 2968 C CA . LEU A 1 363 ? 55.998 -36.202 -35.376 1.00 72.56 363 LEU A CA 1
ATOM 2969 C C . LEU A 1 363 ? 54.761 -36.075 -36.270 1.00 72.56 363 LEU A C 1
ATOM 2971 O O . LEU A 1 363 ? 53.811 -35.401 -35.887 1.00 72.56 363 LEU A O 1
ATOM 2975 N N . GLN A 1 364 ? 54.749 -36.708 -37.447 1.00 70.44 364 GLN A N 1
ATOM 2976 C CA . GLN A 1 364 ? 53.564 -36.699 -38.309 1.00 70.44 364 GLN A CA 1
ATOM 2977 C C . GLN A 1 364 ? 52.425 -37.548 -37.748 1.00 70.44 364 GLN A C 1
ATOM 2979 O O . GLN A 1 364 ? 51.277 -37.130 -37.855 1.00 70.44 364 GLN A O 1
ATOM 2984 N N . GLN A 1 365 ? 52.723 -38.684 -37.112 1.00 75.19 365 GLN A N 1
ATOM 2985 C CA . GLN A 1 365 ? 51.703 -39.458 -36.402 1.00 75.19 365 GLN A CA 1
ATOM 2986 C C . GLN A 1 365 ? 51.129 -38.677 -35.219 1.00 75.19 365 GLN A C 1
ATOM 2988 O O . GLN A 1 365 ? 49.916 -38.571 -35.116 1.00 75.19 365 GLN A O 1
ATOM 2993 N N . LEU A 1 366 ? 51.971 -38.042 -34.399 1.00 77.75 366 LEU A N 1
ATOM 2994 C CA . LEU A 1 366 ? 51.516 -37.193 -33.292 1.00 77.75 366 LEU A CA 1
ATOM 2995 C C . LEU A 1 366 ? 50.680 -35.995 -33.771 1.00 77.75 366 LEU A C 1
ATOM 2997 O O . LEU A 1 366 ? 49.684 -35.646 -33.144 1.00 77.75 366 LEU A O 1
ATOM 3001 N N . LEU A 1 367 ? 51.046 -35.361 -34.889 1.00 73.25 367 LEU A N 1
ATOM 3002 C CA . LEU A 1 367 ? 50.250 -34.273 -35.469 1.00 73.25 367 LEU A CA 1
ATOM 3003 C C . LEU A 1 367 ? 48.890 -34.758 -35.987 1.00 73.25 367 LEU A C 1
ATOM 3005 O O . LEU A 1 367 ? 47.893 -34.069 -35.797 1.00 73.25 367 LEU A O 1
ATOM 3009 N N . GLU A 1 368 ? 48.830 -35.937 -36.602 1.00 77.56 368 GLU A N 1
ATOM 3010 C CA . GLU A 1 368 ? 47.567 -36.510 -37.073 1.00 77.56 368 GLU A CA 1
ATOM 3011 C C . GLU A 1 368 ? 46.681 -36.966 -35.901 1.00 77.56 368 GLU A C 1
ATOM 3013 O O . GLU A 1 368 ? 45.486 -36.688 -35.888 1.00 77.56 368 GLU A O 1
ATOM 3018 N N . GLU A 1 369 ? 47.268 -37.576 -34.868 1.00 80.69 369 GLU A N 1
ATOM 3019 C CA . GLU A 1 369 ? 46.567 -37.972 -33.639 1.00 80.69 369 GLU A CA 1
ATOM 3020 C C . GLU A 1 369 ? 46.020 -36.754 -32.881 1.00 80.69 369 GLU A C 1
ATOM 3022 O O . GLU A 1 369 ? 44.863 -36.750 -32.466 1.00 80.69 369 GLU A O 1
ATOM 3027 N N . THR A 1 370 ? 46.810 -35.684 -32.737 1.00 73.31 370 THR A N 1
ATOM 3028 C CA . THR A 1 370 ? 46.343 -34.439 -32.096 1.00 73.31 370 THR A CA 1
ATOM 3029 C C . THR A 1 370 ? 45.268 -33.729 -32.915 1.00 73.31 370 THR A C 1
ATOM 3031 O O . THR A 1 370 ? 44.352 -33.146 -32.338 1.00 73.31 370 THR A O 1
ATOM 3034 N N . ARG A 1 371 ? 45.332 -33.805 -34.249 1.00 78.88 371 ARG A N 1
ATOM 3035 C CA . ARG A 1 371 ? 44.287 -33.280 -35.131 1.00 78.88 371 ARG A CA 1
ATOM 3036 C C . ARG A 1 371 ? 42.980 -34.056 -34.983 1.00 78.88 371 ARG A C 1
ATOM 3038 O O . ARG A 1 371 ? 41.940 -33.427 -34.830 1.00 78.88 371 ARG A O 1
ATOM 3045 N N . GLN A 1 372 ? 43.033 -35.387 -34.975 1.00 79.19 372 GLN A N 1
ATOM 3046 C CA . GLN A 1 372 ? 41.852 -36.233 -34.772 1.00 79.19 372 GLN A CA 1
ATOM 3047 C C . GLN A 1 372 ? 41.226 -35.998 -33.393 1.00 79.19 372 GLN A C 1
ATOM 3049 O O . GLN A 1 372 ? 40.016 -35.840 -33.290 1.00 79.19 372 GLN A O 1
ATOM 3054 N N . GLN A 1 373 ? 42.045 -35.859 -32.346 1.00 78.12 373 GLN A N 1
ATOM 3055 C CA . GLN A 1 373 ? 41.561 -35.503 -31.008 1.00 78.12 373 GLN A CA 1
ATOM 3056 C C . GLN A 1 373 ? 40.908 -34.113 -30.964 1.00 78.12 373 GLN A C 1
ATOM 3058 O O . GLN A 1 373 ? 39.917 -33.929 -30.263 1.00 78.12 373 GLN A O 1
ATOM 3063 N N . ALA A 1 374 ? 41.434 -33.134 -31.706 1.00 70.69 374 ALA A N 1
ATOM 3064 C CA . ALA A 1 374 ? 40.831 -31.805 -31.796 1.00 70.69 374 ALA A CA 1
ATOM 3065 C C . ALA A 1 374 ? 39.507 -31.813 -32.585 1.00 70.69 374 ALA A C 1
ATOM 3067 O O . ALA A 1 374 ? 38.579 -31.097 -32.215 1.00 70.69 374 ALA A O 1
ATOM 3068 N N . GLU A 1 375 ? 39.406 -32.628 -33.641 1.00 80.00 375 GLU A N 1
ATOM 3069 C CA . GLU A 1 375 ? 38.173 -32.820 -34.417 1.00 80.00 375 GLU A CA 1
ATOM 3070 C C . GLU A 1 375 ? 37.092 -33.524 -33.569 1.00 80.00 375 GLU A C 1
ATOM 3072 O O . GLU A 1 375 ? 35.976 -33.015 -33.481 1.00 80.00 375 GLU A O 1
ATOM 3077 N N . GLU A 1 376 ? 37.433 -34.587 -32.830 1.00 82.75 376 GLU A N 1
ATOM 3078 C CA . GLU A 1 376 ? 36.510 -35.254 -31.892 1.00 82.75 376 GLU A CA 1
ATOM 3079 C C . GLU A 1 376 ? 36.038 -34.317 -30.765 1.00 82.75 376 GLU A C 1
ATOM 3081 O O . GLU A 1 376 ? 34.861 -34.316 -30.400 1.00 82.75 376 GLU A O 1
ATOM 3086 N N . GLN A 1 377 ? 36.928 -33.484 -30.215 1.00 75.44 377 GLN A N 1
ATOM 3087 C CA . GLN A 1 377 ? 36.557 -32.496 -29.195 1.00 75.44 377 GLN A CA 1
ATOM 3088 C C . GLN A 1 377 ? 35.643 -31.396 -29.751 1.00 75.44 377 GLN A C 1
ATOM 3090 O O . GLN A 1 377 ? 34.752 -30.928 -29.042 1.00 75.44 377 GLN A O 1
ATOM 3095 N N . ALA A 1 378 ? 35.836 -30.987 -31.009 1.00 75.56 378 ALA A N 1
ATOM 3096 C CA . ALA A 1 378 ? 34.973 -30.013 -31.668 1.00 75.56 378 ALA A CA 1
ATOM 3097 C C . ALA A 1 378 ? 33.573 -30.584 -31.949 1.00 75.56 378 ALA A C 1
ATOM 3099 O O . ALA A 1 378 ? 32.584 -29.885 -31.728 1.00 75.56 378 ALA A O 1
ATOM 3100 N N . GLU A 1 379 ? 33.476 -31.848 -32.371 1.00 83.69 379 GLU A N 1
ATOM 3101 C CA . GLU A 1 379 ? 32.192 -32.540 -32.546 1.00 83.69 379 GLU A CA 1
ATOM 3102 C C . GLU A 1 379 ? 31.451 -32.692 -31.210 1.00 83.69 379 GLU A C 1
ATOM 3104 O O . GLU A 1 379 ? 30.281 -32.324 -31.111 1.00 83.69 379 GLU A O 1
ATOM 3109 N N . GLN A 1 380 ? 32.142 -33.108 -30.142 1.00 80.19 380 GLN A N 1
ATOM 3110 C CA . GLN A 1 380 ? 31.551 -33.194 -28.799 1.00 80.19 380 GLN A CA 1
ATOM 3111 C C . GLN A 1 380 ? 31.071 -31.831 -28.278 1.00 80.19 380 GLN A C 1
ATOM 3113 O O . GLN A 1 380 ? 30.015 -31.747 -27.650 1.00 80.19 380 GLN A O 1
ATOM 3118 N N . ALA A 1 381 ? 31.811 -30.751 -28.551 1.00 74.31 381 ALA A N 1
ATOM 3119 C CA . ALA A 1 381 ? 31.398 -29.398 -28.184 1.00 74.31 381 ALA A CA 1
ATOM 3120 C C . ALA A 1 381 ? 30.145 -28.946 -28.957 1.00 74.31 381 ALA A C 1
ATOM 3122 O O . ALA A 1 381 ? 29.262 -28.319 -28.373 1.00 74.31 381 ALA A O 1
ATOM 3123 N N . GLN A 1 382 ? 30.033 -29.297 -30.242 1.00 77.69 382 GLN A N 1
ATOM 3124 C CA . GLN A 1 382 ? 28.844 -29.006 -31.051 1.00 77.69 382 GLN A CA 1
ATOM 3125 C C . GLN A 1 382 ? 27.617 -29.799 -30.587 1.00 77.69 382 GLN A C 1
ATOM 3127 O O . GLN A 1 382 ? 26.528 -29.234 -30.498 1.00 77.69 382 GLN A O 1
ATOM 3132 N N . GLU A 1 383 ? 27.780 -31.077 -30.240 1.00 84.12 383 GLU A N 1
ATOM 3133 C CA . GLU A 1 383 ? 26.694 -31.893 -29.686 1.00 84.12 383 GLU A C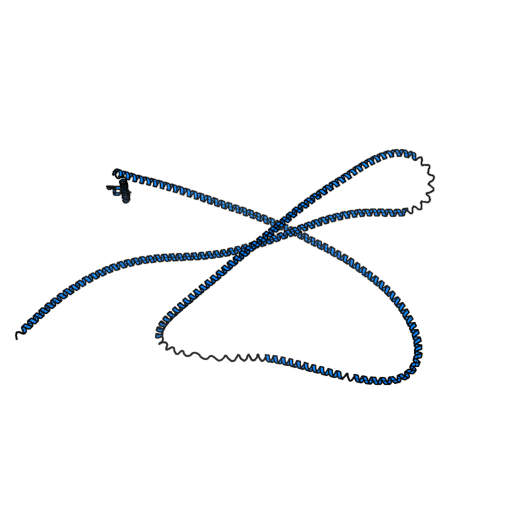A 1
ATOM 3134 C C . GLU A 1 383 ? 26.206 -31.351 -28.336 1.00 84.12 383 GLU A C 1
ATOM 3136 O O . GLU A 1 383 ? 24.999 -31.245 -28.111 1.00 84.12 383 GLU A O 1
ATOM 3141 N N . GLN A 1 384 ? 27.124 -30.940 -27.456 1.00 76.88 384 GLN A N 1
ATOM 3142 C CA . GLN A 1 384 ? 26.769 -30.296 -26.189 1.00 76.88 384 GLN A CA 1
ATOM 3143 C C . GLN A 1 384 ? 26.047 -28.965 -26.407 1.00 76.88 384 GLN A C 1
ATOM 3145 O O . GLN A 1 384 ? 25.040 -28.702 -25.753 1.00 76.88 384 GLN A O 1
ATOM 3150 N N . GLN A 1 385 ? 26.510 -28.143 -27.351 1.00 77.38 385 GLN A N 1
ATOM 3151 C CA . GLN A 1 385 ? 25.855 -26.880 -27.684 1.00 77.38 385 GLN A CA 1
ATOM 3152 C C . GLN A 1 385 ? 24.428 -27.098 -28.217 1.00 77.38 385 GLN A C 1
ATOM 3154 O O . GLN A 1 385 ? 23.512 -26.389 -27.807 1.00 77.38 385 GLN A O 1
ATOM 3159 N N . ALA A 1 386 ? 24.213 -28.115 -29.056 1.00 83.25 386 ALA A N 1
ATOM 3160 C CA . ALA A 1 386 ? 22.886 -28.463 -29.563 1.00 83.25 386 ALA A CA 1
ATOM 3161 C C . ALA A 1 386 ? 21.933 -28.954 -28.455 1.00 83.25 386 ALA A C 1
ATOM 3163 O O . ALA A 1 386 ? 20.744 -28.635 -28.483 1.00 83.25 386 ALA A O 1
ATOM 3164 N N . LEU A 1 387 ? 22.438 -29.699 -27.464 1.00 86.12 387 LEU A N 1
ATOM 3165 C CA . LEU A 1 387 ? 21.651 -30.104 -26.292 1.00 86.12 387 LEU A CA 1
ATOM 3166 C C . LEU A 1 387 ? 21.253 -28.893 -25.437 1.00 86.12 387 LEU A C 1
ATOM 3168 O O . LEU A 1 387 ? 20.085 -28.771 -25.070 1.00 86.12 387 LEU A O 1
ATOM 3172 N N . TYR A 1 388 ? 22.180 -27.963 -25.191 1.00 78.94 388 TYR A N 1
ATOM 3173 C CA . TYR A 1 388 ? 21.876 -26.729 -24.460 1.00 78.94 388 TYR A CA 1
ATOM 3174 C C . TYR A 1 388 ? 20.856 -25.846 -25.187 1.00 78.94 388 TYR A C 1
ATOM 3176 O O . TYR A 1 388 ? 19.981 -25.265 -24.548 1.00 78.94 388 TYR A O 1
ATOM 3184 N N . GLU A 1 389 ? 20.923 -25.756 -26.518 1.00 84.19 389 GLU A N 1
ATOM 3185 C CA . GLU A 1 389 ? 19.923 -25.028 -27.308 1.00 84.19 389 GLU A CA 1
ATOM 3186 C C . GLU A 1 389 ? 18.529 -25.664 -27.191 1.00 84.19 389 GLU A C 1
ATOM 3188 O O . GLU A 1 389 ? 17.543 -24.942 -27.029 1.00 84.19 389 GLU A O 1
ATOM 3193 N N . GLN A 1 390 ? 18.434 -26.998 -27.182 1.00 85.75 390 GLN A N 1
ATOM 3194 C CA . GLN A 1 390 ? 17.164 -27.703 -26.966 1.00 85.75 390 GLN A CA 1
ATOM 3195 C C . GLN A 1 390 ? 16.602 -27.493 -25.554 1.00 85.75 390 GLN A C 1
ATOM 3197 O O . GLN A 1 390 ? 15.397 -27.281 -25.401 1.00 85.75 390 GLN A O 1
ATOM 3202 N N . GLU A 1 391 ? 17.449 -27.521 -24.522 1.00 85.62 391 GLU A N 1
ATOM 3203 C CA . GLU A 1 391 ? 17.041 -27.231 -23.141 1.00 85.62 391 GLU A CA 1
ATOM 3204 C C . GLU A 1 391 ? 16.547 -25.784 -23.000 1.00 85.62 391 GLU A C 1
ATOM 3206 O O . GLU A 1 391 ? 15.472 -25.549 -22.447 1.00 85.62 391 GLU A O 1
ATOM 3211 N N . LEU A 1 392 ? 17.258 -24.822 -23.595 1.00 79.62 392 LEU A N 1
ATOM 3212 C CA . LEU A 1 392 ? 16.862 -23.414 -23.599 1.00 79.62 392 LEU A CA 1
ATOM 3213 C C . LEU A 1 392 ? 15.526 -23.194 -24.327 1.00 79.62 392 LEU A C 1
ATOM 3215 O O . LEU A 1 392 ? 14.694 -22.393 -23.894 1.00 79.62 392 LEU A O 1
ATOM 3219 N N . GLU A 1 393 ? 15.289 -23.891 -25.440 1.00 79.94 393 GLU A N 1
ATOM 3220 C CA . GLU A 1 393 ? 14.002 -23.850 -26.138 1.00 79.94 393 GLU A CA 1
ATOM 3221 C C . GLU A 1 393 ? 12.869 -24.463 -25.307 1.00 79.94 393 GLU A C 1
ATOM 3223 O O . GLU A 1 393 ? 11.769 -23.899 -25.279 1.00 79.94 393 GLU A O 1
ATOM 3228 N N . ALA A 1 394 ? 13.128 -25.557 -24.588 1.00 84.62 394 ALA A N 1
ATOM 3229 C CA . ALA A 1 394 ? 12.162 -26.172 -23.683 1.00 84.62 394 ALA A CA 1
ATOM 3230 C C . ALA A 1 394 ? 11.814 -25.249 -22.501 1.00 84.62 394 ALA A C 1
ATOM 3232 O O . ALA A 1 394 ? 10.635 -25.074 -22.187 1.00 84.62 394 ALA A O 1
ATOM 3233 N N . GLU A 1 395 ? 12.803 -24.585 -21.897 1.00 80.19 395 GLU A N 1
ATOM 3234 C CA . GLU A 1 395 ? 12.581 -23.595 -20.837 1.00 80.19 395 GLU A CA 1
ATOM 3235 C C . GLU A 1 395 ? 11.791 -22.381 -21.342 1.00 80.19 395 GLU A C 1
ATOM 3237 O O . GLU A 1 395 ? 10.841 -21.941 -20.693 1.00 80.19 395 GLU A O 1
ATOM 3242 N N . ARG A 1 396 ? 12.101 -21.879 -22.546 1.00 82.31 396 ARG A N 1
ATOM 3243 C CA . ARG A 1 396 ? 11.334 -20.795 -23.188 1.00 82.31 396 ARG A CA 1
ATOM 3244 C C . ARG A 1 396 ? 9.881 -21.188 -23.446 1.00 82.31 396 ARG A C 1
ATOM 3246 O O . ARG A 1 396 ? 8.991 -20.344 -23.328 1.00 82.31 396 ARG A O 1
ATOM 3253 N N . GLN A 1 397 ? 9.618 -22.439 -23.824 1.00 81.19 397 GLN A N 1
ATOM 3254 C CA . GLN A 1 397 ? 8.252 -22.942 -23.989 1.00 8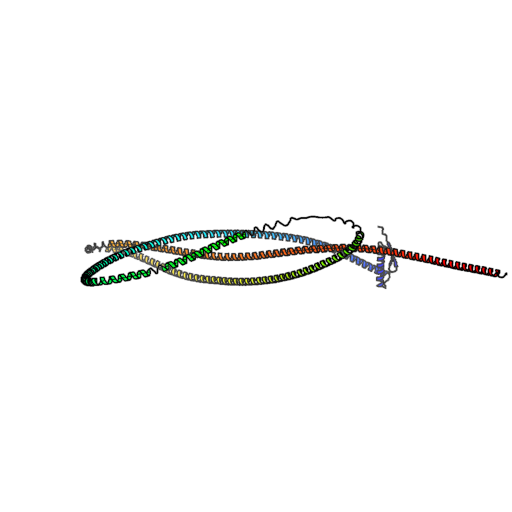1.19 397 GLN A CA 1
ATOM 3255 C C . GLN A 1 397 ? 7.534 -23.069 -22.642 1.00 81.19 397 GLN A C 1
ATOM 3257 O O . GLN A 1 397 ? 6.406 -22.592 -22.519 1.00 81.19 397 GLN A O 1
ATOM 3262 N N . ALA A 1 398 ? 8.201 -23.609 -21.619 1.00 83.06 398 ALA A N 1
ATOM 3263 C CA . ALA A 1 398 ? 7.656 -23.696 -20.267 1.00 83.06 398 ALA A CA 1
ATOM 3264 C C . ALA A 1 398 ? 7.324 -22.310 -19.687 1.00 83.06 398 ALA A C 1
ATOM 3266 O O . ALA A 1 398 ? 6.268 -22.128 -19.080 1.00 83.06 398 ALA A O 1
ATOM 3267 N N . PHE A 1 399 ? 8.176 -21.312 -19.935 1.00 79.62 399 PHE A N 1
ATOM 3268 C CA . PHE A 1 399 ? 7.937 -19.930 -19.528 1.00 79.62 399 PHE A CA 1
ATOM 3269 C C . PHE A 1 399 ? 6.696 -19.335 -20.209 1.00 79.62 399 PHE A C 1
ATOM 3271 O O . PHE A 1 399 ? 5.828 -18.792 -19.531 1.00 79.62 399 PHE A O 1
ATOM 3278 N N . LYS A 1 400 ? 6.533 -19.524 -21.526 1.00 82.38 400 LYS A N 1
ATOM 3279 C CA . LYS A 1 400 ? 5.328 -19.079 -22.255 1.00 82.38 400 LYS A CA 1
ATOM 3280 C C . LYS A 1 400 ? 4.047 -19.742 -21.746 1.00 82.38 400 LYS A C 1
ATOM 3282 O O . LYS A 1 400 ? 3.003 -19.095 -21.669 1.00 82.38 400 LYS A O 1
ATOM 3287 N N . GLU A 1 401 ? 4.100 -21.028 -21.401 1.00 84.38 401 GLU A N 1
ATOM 3288 C CA . GLU A 1 401 ? 2.958 -21.723 -20.796 1.00 84.38 401 GLU A CA 1
ATOM 3289 C C . GLU A 1 401 ? 2.627 -21.179 -19.402 1.00 84.38 401 GLU A C 1
ATOM 3291 O O . GLU A 1 401 ? 1.452 -21.042 -19.051 1.00 84.38 401 GLU A O 1
ATOM 3296 N N . LEU A 1 402 ? 3.648 -20.843 -18.612 1.00 83.69 402 LEU A N 1
ATOM 3297 C CA . LEU A 1 402 ? 3.493 -20.245 -17.291 1.00 83.69 402 LEU A CA 1
ATOM 3298 C C . LEU A 1 402 ? 2.887 -18.836 -17.386 1.00 83.69 402 LEU A C 1
ATOM 3300 O O . LEU A 1 402 ? 1.902 -18.558 -16.701 1.00 83.69 402 LEU A O 1
ATOM 3304 N N . GLU A 1 403 ? 3.369 -17.988 -18.298 1.00 78.38 403 GLU A N 1
ATOM 3305 C CA . GLU A 1 403 ? 2.773 -16.677 -18.594 1.00 78.38 403 GLU A CA 1
ATOM 3306 C C . GLU A 1 403 ? 1.301 -16.791 -19.013 1.00 78.38 403 GLU A C 1
ATOM 3308 O O . GLU A 1 403 ? 0.454 -16.028 -18.543 1.00 78.38 403 GLU A O 1
ATOM 3313 N N . ALA A 1 404 ? 0.965 -17.770 -19.860 1.00 83.38 404 ALA A N 1
ATOM 3314 C CA . ALA A 1 404 ? -0.414 -18.010 -20.274 1.00 83.38 404 ALA A CA 1
ATOM 3315 C C . ALA A 1 404 ? -1.311 -18.407 -19.087 1.00 83.38 404 ALA A C 1
ATOM 3317 O O . ALA A 1 404 ? -2.428 -17.898 -18.965 1.00 83.38 404 ALA A O 1
ATOM 3318 N N . ARG A 1 405 ? -0.815 -19.255 -18.173 1.00 86.12 405 ARG A N 1
ATOM 3319 C CA . ARG A 1 405 ? -1.530 -19.624 -16.938 1.00 86.12 405 ARG A CA 1
ATOM 3320 C C . ARG A 1 405 ? -1.710 -18.432 -16.001 1.00 86.12 405 ARG A C 1
ATOM 3322 O O . ARG A 1 405 ? -2.798 -18.265 -15.452 1.00 86.12 405 ARG A O 1
ATOM 3329 N N . HIS A 1 406 ? -0.690 -17.588 -15.836 1.00 77.62 406 HIS A N 1
ATOM 3330 C CA . HIS A 1 406 ? -0.798 -16.373 -15.025 1.00 77.62 406 HIS A CA 1
ATOM 3331 C C . HIS A 1 406 ? -1.799 -15.382 -15.615 1.00 77.62 406 HIS A C 1
ATOM 3333 O O . HIS A 1 406 ? -2.648 -14.875 -14.884 1.00 77.62 406 HIS A O 1
ATOM 3339 N N . ARG A 1 407 ? -1.775 -15.170 -16.936 1.00 85.00 407 ARG A N 1
ATOM 3340 C CA . ARG A 1 407 ? -2.760 -14.324 -17.620 1.00 85.00 407 ARG A CA 1
ATOM 3341 C C . ARG A 1 407 ? -4.182 -14.848 -17.419 1.00 85.00 407 ARG A C 1
ATOM 3343 O O . ARG A 1 407 ? -5.057 -14.078 -17.037 1.00 85.00 407 ARG A O 1
ATOM 3350 N N . GLN A 1 408 ? -4.399 -16.151 -17.588 1.00 86.06 408 GLN A N 1
ATOM 3351 C CA . GLN A 1 408 ? -5.707 -16.763 -17.348 1.00 86.06 408 GLN A CA 1
ATOM 3352 C C . GLN A 1 408 ? -6.152 -16.601 -15.885 1.00 86.06 408 GLN A C 1
ATOM 3354 O O . GLN A 1 408 ? -7.310 -16.285 -15.618 1.00 86.06 408 GLN A O 1
ATOM 3359 N N . ARG A 1 409 ? -5.231 -16.747 -14.924 1.00 84.25 409 ARG A N 1
ATOM 3360 C CA . ARG A 1 409 ? -5.534 -16.559 -13.501 1.00 84.25 409 ARG A CA 1
ATOM 3361 C C . ARG A 1 409 ? -5.901 -15.112 -13.160 1.00 84.25 409 ARG A C 1
ATOM 3363 O O . ARG A 1 409 ? -6.804 -14.898 -12.352 1.00 84.25 409 ARG A O 1
ATOM 3370 N N . LEU A 1 410 ? -5.235 -14.135 -13.775 1.00 78.00 410 LEU A N 1
ATOM 3371 C CA . LEU A 1 410 ? -5.561 -12.713 -13.634 1.00 78.00 410 LEU A CA 1
ATOM 3372 C C . LEU A 1 410 ? -6.934 -12.386 -14.233 1.00 78.00 410 LEU A C 1
ATOM 3374 O O . LEU A 1 410 ? -7.701 -11.642 -13.629 1.00 78.00 410 LEU A O 1
ATOM 3378 N N . GLU A 1 411 ? -7.278 -12.973 -15.380 1.00 81.81 411 GLU A N 1
ATOM 3379 C CA . GLU A 1 411 ? -8.605 -12.821 -15.987 1.00 81.81 411 GLU A CA 1
ATOM 3380 C C . GLU A 1 411 ? -9.713 -13.416 -15.102 1.00 81.81 411 GLU A C 1
ATOM 3382 O O . GLU A 1 411 ? -10.754 -12.783 -14.913 1.00 81.81 411 GLU A O 1
ATOM 3387 N N . GLU A 1 412 ? -9.479 -14.585 -14.497 1.00 85.81 412 GLU A N 1
ATOM 3388 C CA . GLU A 1 412 ? -10.393 -15.192 -13.521 1.00 85.81 412 GLU A CA 1
ATOM 3389 C C . GLU A 1 412 ? -10.578 -14.311 -12.277 1.00 85.81 412 GLU A C 1
ATOM 3391 O O . GLU A 1 412 ? -11.715 -14.051 -11.883 1.00 85.81 412 GLU A O 1
ATOM 3396 N N . LEU A 1 413 ? -9.483 -13.811 -11.688 1.00 79.50 413 LEU A N 1
ATOM 3397 C CA . LEU A 1 413 ? -9.518 -12.917 -10.522 1.00 79.50 413 LEU A CA 1
ATOM 3398 C C . LEU A 1 413 ? -10.230 -11.594 -10.833 1.00 79.50 413 LEU A C 1
ATOM 3400 O O . LEU A 1 413 ? -11.030 -11.091 -10.041 1.00 79.50 413 LEU A O 1
ATOM 3404 N N . HIS A 1 414 ? -9.991 -11.034 -12.016 1.00 78.75 414 HIS A N 1
ATOM 3405 C CA . HIS A 1 414 ? -10.676 -9.822 -12.440 1.00 78.75 414 HIS A CA 1
ATOM 3406 C C . HIS A 1 414 ? -12.180 -10.074 -12.634 1.00 78.75 414 HIS A C 1
ATOM 3408 O O . HIS A 1 414 ? -13.003 -9.254 -12.221 1.00 78.75 414 HIS A O 1
ATOM 3414 N N . ALA A 1 415 ? -12.566 -11.229 -13.185 1.00 82.75 415 ALA A N 1
ATOM 3415 C CA . ALA A 1 415 ? -13.968 -11.612 -13.318 1.00 82.75 415 ALA A CA 1
ATOM 3416 C C . ALA A 1 415 ? -14.654 -11.826 -11.956 1.00 82.75 415 ALA A C 1
ATOM 3418 O O . ALA A 1 415 ? -15.810 -11.417 -11.790 1.00 82.75 415 ALA A O 1
ATOM 3419 N N . THR A 1 416 ? -13.963 -12.411 -10.968 1.00 85.88 416 THR A N 1
ATOM 3420 C CA . THR A 1 416 ? -14.503 -12.561 -9.606 1.00 85.88 416 THR A CA 1
ATOM 3421 C C . THR A 1 416 ? -14.701 -11.208 -8.938 1.00 85.88 416 THR A C 1
ATOM 3423 O O . THR A 1 416 ? -15.807 -10.930 -8.475 1.00 85.88 416 THR A O 1
ATOM 3426 N N . HIS A 1 417 ? -13.708 -10.316 -8.994 1.00 75.88 417 HIS A N 1
ATOM 3427 C CA . HIS A 1 417 ? -13.829 -8.973 -8.423 1.00 75.88 417 HIS A CA 1
ATOM 3428 C C . HIS A 1 417 ? -14.915 -8.132 -9.101 1.00 75.88 417 HIS A C 1
ATOM 3430 O O . HIS A 1 417 ? -15.634 -7.387 -8.434 1.00 75.88 417 HIS A O 1
ATOM 3436 N N . LEU A 1 418 ? -15.099 -8.270 -10.418 1.00 81.69 418 LEU A N 1
ATOM 3437 C CA . LEU A 1 418 ? -16.179 -7.584 -11.129 1.00 81.69 418 LEU A CA 1
ATOM 3438 C C . LEU A 1 418 ? -17.562 -8.065 -10.656 1.00 81.69 418 LEU A C 1
ATOM 3440 O O . LEU A 1 418 ? -18.487 -7.261 -10.520 1.00 81.69 418 LEU A O 1
ATOM 3444 N N . ASN A 1 419 ? -17.715 -9.366 -10.395 1.00 85.00 419 ASN A N 1
ATOM 3445 C CA . ASN A 1 419 ? -18.954 -9.928 -9.859 1.00 85.00 419 ASN A CA 1
ATOM 3446 C C . ASN A 1 419 ? -19.201 -9.508 -8.406 1.00 85.00 419 ASN A C 1
ATOM 3448 O O . ASN A 1 419 ? -20.321 -9.115 -8.085 1.00 85.00 419 ASN A O 1
ATOM 3452 N N . GLU A 1 420 ? -18.178 -9.526 -7.551 1.00 76.50 420 GLU A N 1
ATOM 3453 C CA . GLU A 1 420 ? -18.268 -9.039 -6.168 1.00 76.50 420 GLU A CA 1
ATOM 3454 C C . GLU A 1 420 ? -18.649 -7.558 -6.128 1.00 76.50 420 GLU A C 1
ATOM 3456 O O . GLU A 1 420 ? -19.577 -7.171 -5.418 1.00 76.50 420 GLU A O 1
ATOM 3461 N N . ARG A 1 421 ? -18.017 -6.729 -6.966 1.00 77.00 421 ARG A N 1
ATOM 3462 C CA . ARG A 1 421 ? -18.359 -5.310 -7.096 1.00 77.00 421 ARG A CA 1
ATOM 3463 C C . ARG A 1 421 ? -19.811 -5.111 -7.529 1.00 77.00 421 ARG A C 1
ATOM 3465 O O . ARG A 1 421 ? -20.507 -4.293 -6.937 1.00 77.00 421 ARG A O 1
ATOM 3472 N N . ARG A 1 422 ? -20.300 -5.880 -8.508 1.00 79.44 422 ARG A N 1
ATOM 3473 C CA . ARG A 1 422 ? -21.715 -5.836 -8.923 1.00 79.44 422 ARG A CA 1
ATOM 3474 C C . ARG A 1 422 ? -22.663 -6.253 -7.798 1.00 79.44 422 ARG A C 1
ATOM 3476 O O . ARG A 1 422 ? -23.716 -5.639 -7.645 1.00 79.44 422 ARG A O 1
ATOM 3483 N N . GLN A 1 423 ? -22.310 -7.263 -7.004 1.00 78.94 423 GLN A N 1
ATOM 3484 C CA . GLN A 1 423 ? -23.107 -7.681 -5.845 1.00 78.94 423 GLN A CA 1
ATOM 3485 C C . GLN A 1 423 ? -23.123 -6.605 -4.750 1.00 78.94 423 GLN A C 1
ATOM 3487 O O . GLN A 1 423 ? -24.177 -6.308 -4.184 1.00 78.94 423 GLN A O 1
ATOM 3492 N N . LEU A 1 424 ? -21.984 -5.966 -4.480 1.00 73.62 424 LEU A N 1
ATOM 3493 C CA . LEU A 1 424 ? -21.895 -4.847 -3.543 1.00 73.62 424 LEU A CA 1
ATOM 3494 C C . LEU A 1 424 ? -22.710 -3.639 -4.026 1.00 73.62 424 LEU A C 1
ATOM 3496 O O . LEU A 1 424 ? -23.464 -3.066 -3.245 1.00 73.62 424 LEU A O 1
ATOM 3500 N N . GLU A 1 425 ? -22.650 -3.299 -5.315 1.00 78.06 425 GLU A N 1
ATOM 3501 C CA . GLU A 1 425 ? -23.468 -2.232 -5.908 1.00 78.06 425 GLU A CA 1
ATOM 3502 C C . GLU A 1 425 ? -24.973 -2.550 -5.810 1.00 78.06 425 GLU A C 1
ATOM 3504 O O . GLU A 1 425 ? -25.758 -1.683 -5.425 1.00 78.06 425 GLU A O 1
ATOM 3509 N N . GLN A 1 426 ? -25.386 -3.797 -6.059 1.00 81.69 426 GLN A N 1
ATOM 3510 C CA . GLN A 1 426 ? -26.784 -4.225 -5.907 1.00 81.69 426 GLN A CA 1
ATOM 3511 C C . GLN A 1 426 ? -27.265 -4.171 -4.453 1.00 81.69 426 GLN A C 1
ATOM 3513 O O . GLN A 1 426 ? -28.354 -3.666 -4.181 1.00 81.69 426 GLN A O 1
ATOM 3518 N N . THR A 1 427 ? -26.465 -4.658 -3.501 1.00 79.94 427 THR A N 1
ATOM 3519 C CA . THR A 1 427 ? -26.826 -4.602 -2.072 1.00 79.94 427 THR A CA 1
ATOM 3520 C C . THR A 1 427 ? -26.855 -3.166 -1.551 1.00 79.94 427 THR A C 1
ATOM 3522 O O . THR A 1 427 ? -27.716 -2.828 -0.739 1.00 79.94 427 THR A O 1
ATOM 3525 N N . HIS A 1 428 ? -25.970 -2.296 -2.044 1.00 73.88 428 HIS A N 1
ATOM 3526 C CA . HIS A 1 428 ? -25.992 -0.870 -1.736 1.00 73.88 428 HIS A CA 1
ATOM 3527 C C . HIS A 1 428 ? -27.262 -0.199 -2.270 1.00 73.88 428 HIS A C 1
ATOM 3529 O O . HIS A 1 428 ? -27.946 0.486 -1.514 1.00 73.88 428 HIS A O 1
ATOM 3535 N N . GLN A 1 429 ? -27.637 -0.458 -3.527 1.00 77.25 429 GLN A N 1
ATOM 3536 C C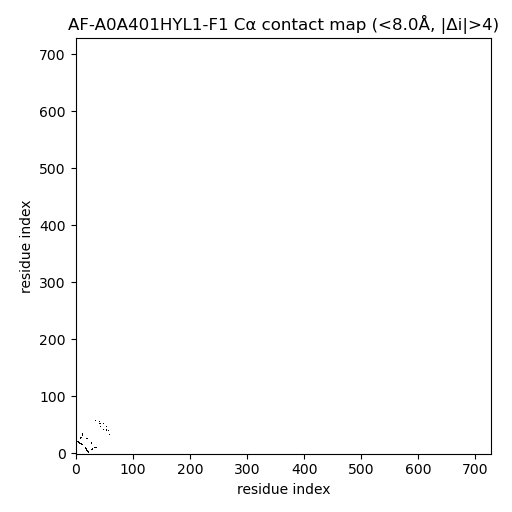A . GLN A 1 429 ? -28.883 0.054 -4.111 1.00 77.25 429 GLN A CA 1
ATOM 3537 C C . GLN A 1 429 ? -30.125 -0.431 -3.349 1.00 77.25 429 GLN A C 1
ATOM 3539 O O . GLN A 1 429 ? -31.031 0.356 -3.091 1.00 77.25 429 GLN A O 1
ATOM 3544 N N . GLN A 1 430 ? -30.157 -1.698 -2.924 1.00 80.38 430 GLN A N 1
ATOM 3545 C CA . GLN A 1 430 ? -31.249 -2.231 -2.100 1.00 80.38 430 GLN A CA 1
ATOM 3546 C C . GLN A 1 430 ? -31.332 -1.547 -0.730 1.00 80.38 430 GLN A C 1
ATOM 3548 O O . GLN A 1 430 ? -32.427 -1.223 -0.275 1.00 80.38 430 GLN A O 1
ATOM 3553 N N . LYS A 1 431 ? -30.190 -1.292 -0.077 1.00 71.50 431 LYS A N 1
ATOM 3554 C CA . LYS A 1 431 ? -30.147 -0.563 1.200 1.00 71.50 431 LYS A CA 1
ATOM 3555 C C . LYS A 1 431 ? -30.587 0.891 1.046 1.00 71.50 431 LYS A C 1
ATOM 3557 O O . LYS A 1 431 ? -31.325 1.371 1.898 1.00 71.50 431 LYS A O 1
ATOM 3562 N N . GLN A 1 432 ? -30.181 1.563 -0.031 1.00 71.12 432 GLN A N 1
ATOM 3563 C CA . GLN A 1 432 ? -30.625 2.926 -0.332 1.00 71.12 432 GLN A CA 1
ATOM 3564 C C . GLN A 1 432 ? -32.135 2.982 -0.571 1.00 71.12 432 GLN A C 1
ATOM 3566 O O . GLN A 1 432 ? -32.810 3.787 0.060 1.00 71.12 432 GLN A O 1
ATOM 3571 N N . ALA A 1 433 ? -32.685 2.071 -1.379 1.00 79.50 433 ALA A N 1
ATOM 3572 C CA . ALA A 1 433 ? -34.128 1.989 -1.601 1.00 79.50 433 ALA A CA 1
ATOM 3573 C C . ALA A 1 433 ? -34.902 1.706 -0.297 1.00 79.50 433 ALA A C 1
ATOM 3575 O O . ALA A 1 433 ? -35.932 2.325 -0.039 1.00 79.50 433 ALA A O 1
ATOM 3576 N N . ALA A 1 434 ? -34.387 0.820 0.564 1.00 78.25 434 ALA A N 1
ATOM 3577 C CA . ALA A 1 434 ? -34.987 0.544 1.870 1.00 78.25 434 ALA A CA 1
ATOM 3578 C C . ALA A 1 434 ? -34.922 1.756 2.820 1.00 78.25 434 ALA A C 1
ATOM 3580 O O . ALA A 1 434 ? -35.873 2.005 3.558 1.00 78.25 434 ALA A O 1
ATOM 3581 N N . GLN A 1 435 ? -33.828 2.525 2.796 1.00 65.88 435 GLN A N 1
ATOM 3582 C CA . GLN A 1 435 ? -33.703 3.768 3.563 1.00 65.88 435 GLN A CA 1
ATOM 3583 C C . GLN A 1 435 ? -34.661 4.849 3.058 1.00 65.88 435 GLN A C 1
ATOM 3585 O O . GLN A 1 435 ? -35.332 5.479 3.870 1.00 65.88 435 GLN A O 1
ATOM 3590 N N . GLU A 1 436 ? -34.769 5.044 1.744 1.00 77.25 436 GLU A N 1
ATOM 3591 C CA . GLU A 1 436 ? -35.720 5.989 1.146 1.00 77.25 436 GLU A CA 1
ATOM 3592 C C . GLU A 1 436 ? -37.164 5.630 1.509 1.00 77.25 436 GLU A C 1
ATOM 3594 O O . GLU A 1 436 ? -37.947 6.509 1.872 1.00 77.25 436 GLU A O 1
ATOM 3599 N N . GLN A 1 437 ? -37.500 4.339 1.498 1.00 80.00 437 GLN A N 1
ATOM 3600 C CA . GLN A 1 437 ? -38.820 3.862 1.897 1.00 80.00 437 GLN A CA 1
ATOM 3601 C C . GLN A 1 437 ? -39.080 4.066 3.398 1.00 80.00 437 GLN A C 1
ATOM 3603 O O . GLN A 1 437 ? -40.132 4.578 3.765 1.00 80.00 437 GLN A O 1
ATOM 3608 N N . ALA A 1 438 ? -38.105 3.780 4.267 1.00 72.69 438 ALA A N 1
ATOM 3609 C CA . ALA A 1 438 ? -38.231 4.036 5.703 1.00 72.69 438 ALA A CA 1
ATOM 3610 C C . ALA A 1 438 ? -38.369 5.536 6.030 1.00 72.69 438 ALA A C 1
ATOM 3612 O O . ALA A 1 438 ? -39.114 5.906 6.937 1.00 72.69 438 ALA A O 1
ATOM 3613 N N . ILE A 1 439 ? -37.678 6.409 5.286 1.00 70.12 439 ILE A N 1
ATOM 3614 C CA . ILE A 1 439 ? -37.826 7.866 5.405 1.00 70.12 439 ILE A CA 1
ATOM 3615 C C . ILE A 1 439 ? -39.233 8.289 4.970 1.00 70.12 439 ILE A C 1
ATOM 3617 O O . ILE A 1 439 ? -39.874 9.061 5.683 1.00 70.12 439 ILE A O 1
ATOM 3621 N N . ALA A 1 440 ? -39.739 7.764 3.851 1.00 78.44 440 ALA A N 1
ATOM 3622 C CA . ALA A 1 440 ? -41.092 8.052 3.380 1.00 78.44 440 ALA A CA 1
ATOM 3623 C C . ALA A 1 440 ? -42.163 7.609 4.396 1.00 78.44 440 ALA A C 1
ATOM 3625 O O . ALA A 1 440 ? -43.041 8.404 4.742 1.00 78.44 440 ALA A O 1
ATOM 3626 N N . ASP A 1 441 ? -42.037 6.399 4.946 1.00 78.69 441 ASP A N 1
ATOM 3627 C CA . ASP A 1 441 ? -42.942 5.866 5.971 1.00 78.69 441 ASP A CA 1
ATOM 3628 C C . ASP A 1 441 ? -42.892 6.710 7.261 1.00 78.69 441 ASP A C 1
ATOM 3630 O O . ASP A 1 441 ? -43.924 7.017 7.869 1.00 78.69 441 ASP A O 1
ATOM 3634 N N . ALA A 1 442 ? -41.699 7.155 7.674 1.00 66.06 442 ALA A N 1
ATOM 3635 C CA . ALA A 1 442 ? -41.525 8.027 8.835 1.00 66.06 442 ALA A CA 1
ATOM 3636 C C . ALA A 1 442 ? -42.119 9.429 8.610 1.00 66.06 442 ALA A C 1
ATOM 3638 O O . ALA A 1 442 ? -42.731 9.999 9.520 1.00 66.06 442 ALA A O 1
ATOM 3639 N N . GLU A 1 443 ? -41.980 9.993 7.408 1.00 73.88 443 GLU A N 1
ATOM 3640 C CA . GLU A 1 443 ? -42.614 11.261 7.043 1.00 73.88 443 GLU A CA 1
ATOM 3641 C C . GLU A 1 443 ? -44.139 11.154 7.030 1.00 73.88 443 GLU A C 1
ATOM 3643 O O . GLU A 1 443 ? -44.820 12.061 7.520 1.00 73.88 443 GLU A O 1
ATOM 3648 N N . GLU A 1 444 ? -44.684 10.050 6.519 1.00 80.31 444 GLU A N 1
ATOM 3649 C CA . GLU A 1 444 ? -46.119 9.785 6.546 1.00 80.31 444 GLU A CA 1
ATOM 3650 C C . GLU A 1 444 ? -46.625 9.645 7.986 1.00 80.31 444 GLU A C 1
ATOM 3652 O O . GLU A 1 444 ? -47.606 10.296 8.362 1.00 80.31 444 GLU A O 1
ATOM 3657 N N . ARG A 1 445 ? -45.900 8.918 8.846 1.00 78.12 445 ARG A N 1
ATOM 3658 C CA . ARG A 1 445 ? -46.237 8.807 10.271 1.00 78.12 445 ARG A CA 1
ATOM 3659 C C . ARG A 1 445 ? -46.173 10.154 10.987 1.00 78.12 445 ARG A C 1
ATOM 3661 O O . ARG A 1 445 ? -47.047 10.459 11.798 1.00 78.12 445 ARG A O 1
ATOM 3668 N N . ARG A 1 446 ? -45.186 10.997 10.662 1.00 70.50 446 ARG A N 1
ATOM 3669 C CA . ARG A 1 446 ? -45.078 12.360 11.206 1.00 70.50 446 ARG A CA 1
ATOM 3670 C C . ARG A 1 446 ? -46.254 13.233 10.768 1.00 70.50 446 ARG A C 1
ATOM 3672 O O . ARG A 1 446 ? -46.761 14.005 11.578 1.00 70.50 446 ARG A O 1
ATOM 3679 N N . ARG A 1 447 ? -46.709 13.110 9.515 1.00 77.12 447 ARG A N 1
ATOM 3680 C CA . ARG A 1 447 ? -47.907 13.812 9.017 1.00 77.12 447 ARG A CA 1
ATOM 3681 C C . ARG A 1 447 ? -49.173 13.346 9.737 1.00 77.12 447 ARG A C 1
ATOM 3683 O O . ARG A 1 447 ? -49.971 14.193 10.123 1.00 77.12 447 ARG A O 1
ATOM 3690 N N . GLN A 1 448 ? -49.327 12.041 9.965 1.00 79.38 448 GLN A N 1
ATOM 3691 C CA . GLN A 1 448 ? -50.453 11.482 10.726 1.00 79.38 448 GLN A CA 1
ATOM 3692 C C . GLN A 1 448 ? -50.467 11.993 12.174 1.00 79.38 448 GLN A C 1
ATOM 3694 O O . GLN A 1 448 ? -51.473 12.542 12.609 1.00 79.38 448 GLN A O 1
ATOM 3699 N N . LEU A 1 449 ? -49.336 11.920 12.884 1.00 72.44 449 LEU A N 1
ATOM 3700 C CA . LEU A 1 449 ? -49.218 12.432 14.256 1.00 72.44 449 LEU A CA 1
ATOM 3701 C C . LEU A 1 449 ? -49.478 13.941 14.338 1.00 72.44 449 LEU A C 1
ATOM 3703 O O . LEU A 1 449 ? -50.123 14.411 15.270 1.00 72.44 449 LEU A O 1
ATOM 3707 N N . HIS A 1 450 ? -49.011 14.717 13.356 1.00 71.38 450 HIS A N 1
ATOM 3708 C CA . HIS A 1 450 ? -49.305 16.148 13.310 1.00 71.38 450 HIS A CA 1
ATOM 3709 C C . HIS A 1 450 ? -50.803 16.411 13.089 1.00 71.38 450 HIS A C 1
ATOM 3711 O O . HIS A 1 450 ? -51.349 17.339 13.684 1.00 71.38 450 HIS A O 1
ATOM 3717 N N . ALA A 1 451 ? -51.483 15.609 12.266 1.00 79.81 451 ALA A N 1
ATOM 3718 C CA . ALA A 1 451 ? -52.928 15.714 12.092 1.00 79.81 451 ALA A CA 1
ATOM 3719 C C . ALA A 1 451 ? -53.682 15.366 13.389 1.00 79.81 451 ALA A C 1
ATOM 3721 O O . ALA A 1 451 ? -54.576 16.115 13.777 1.00 79.81 451 ALA A O 1
ATOM 3722 N N . GLU A 1 452 ? -53.271 14.304 14.092 1.00 77.31 452 GLU A N 1
ATOM 3723 C CA . GLU A 1 452 ? -53.831 13.897 15.393 1.00 77.31 452 GLU A CA 1
ATOM 3724 C C . GLU A 1 452 ? -53.632 14.978 16.476 1.00 77.31 452 GLU A C 1
ATOM 3726 O O . GLU A 1 452 ? -54.556 15.300 17.228 1.00 77.31 452 GLU A O 1
ATOM 3731 N N . LEU A 1 453 ? -52.452 15.606 16.527 1.00 69.69 453 LEU A N 1
ATOM 3732 C CA . LEU A 1 453 ? -52.168 16.713 17.448 1.00 69.69 453 LEU A CA 1
ATOM 3733 C C . LEU A 1 453 ? -52.993 17.964 17.134 1.00 69.69 453 LEU A C 1
ATOM 3735 O O . LEU A 1 453 ? -53.448 18.644 18.051 1.00 69.69 453 LEU A O 1
ATOM 3739 N N . GLU A 1 454 ? -53.209 18.275 15.856 1.00 75.19 454 GLU A N 1
ATOM 3740 C CA . GLU A 1 454 ? -54.069 19.392 15.451 1.00 75.19 454 GLU A CA 1
ATOM 3741 C C . GLU A 1 454 ? -55.541 19.131 15.792 1.00 75.19 454 GLU A C 1
ATOM 3743 O O . GLU A 1 454 ? -56.238 20.047 16.230 1.00 75.19 454 GLU A O 1
ATOM 3748 N N . THR A 1 455 ? -56.022 17.889 15.665 1.00 78.50 455 THR A N 1
ATOM 3749 C CA . THR A 1 455 ? -57.368 17.528 16.135 1.00 78.50 455 THR A CA 1
ATOM 3750 C C . THR A 1 455 ? -57.486 17.640 17.653 1.00 78.50 455 THR A C 1
ATOM 3752 O O . THR A 1 455 ? -58.409 18.295 18.131 1.00 78.50 455 THR A O 1
ATOM 3755 N N . ALA A 1 456 ? -56.508 17.133 18.411 1.00 68.31 456 ALA A N 1
ATOM 3756 C CA . ALA A 1 456 ? -56.502 17.226 19.871 1.00 68.31 456 ALA A CA 1
ATOM 3757 C C . ALA A 1 456 ? -56.408 18.681 20.368 1.00 68.31 456 ALA A C 1
ATOM 3759 O O . ALA A 1 456 ? -57.053 19.052 21.346 1.00 68.31 456 ALA A O 1
ATOM 3760 N N . ARG A 1 457 ? -55.650 19.543 19.674 1.00 70.00 457 ARG A N 1
ATOM 3761 C CA . ARG A 1 457 ? -55.595 20.987 19.962 1.00 70.00 457 ARG A CA 1
ATOM 3762 C C . ARG A 1 457 ? -56.933 21.672 19.740 1.00 70.00 457 ARG A C 1
ATOM 3764 O O . ARG A 1 457 ? -57.314 22.501 20.559 1.00 70.00 457 ARG A O 1
ATOM 3771 N N . LYS A 1 458 ? -57.644 21.344 18.658 1.00 74.06 458 LYS A N 1
ATOM 3772 C CA . LYS A 1 458 ? -58.985 21.891 18.400 1.00 74.06 458 LYS A CA 1
ATOM 3773 C C . LYS A 1 458 ? -59.987 21.444 19.459 1.00 74.06 458 LYS A C 1
ATOM 3775 O O . LYS A 1 458 ? -60.780 22.263 19.910 1.00 74.06 458 LYS A O 1
ATOM 3780 N N . GLU A 1 459 ? -59.917 20.188 19.893 1.00 73.62 459 GLU A N 1
ATOM 3781 C CA . GLU A 1 459 ? -60.735 19.676 20.999 1.00 73.62 459 GLU A CA 1
ATOM 3782 C C . GLU A 1 459 ? -60.405 20.383 22.321 1.00 73.62 459 GLU A C 1
ATOM 3784 O O . GLU A 1 459 ? -61.313 20.831 23.012 1.00 73.62 459 GLU A O 1
ATOM 3789 N N . GLN A 1 460 ? -59.121 20.580 22.644 1.00 65.06 460 GLN A N 1
ATOM 3790 C CA . GLN A 1 460 ? -58.709 21.347 23.827 1.00 65.06 460 GLN A CA 1
ATOM 3791 C C . GLN A 1 460 ? -59.116 22.825 23.758 1.00 65.06 460 GLN A C 1
ATOM 3793 O O . GLN A 1 460 ? -59.517 23.403 24.760 1.00 65.06 460 GLN A O 1
ATOM 3798 N N . GLN A 1 461 ? -59.035 23.460 22.589 1.00 68.12 461 GLN A N 1
ATOM 3799 C CA . GLN A 1 461 ? -59.503 24.837 22.413 1.00 68.12 461 GLN A CA 1
ATOM 3800 C C . GLN A 1 461 ? -61.022 24.941 22.579 1.00 68.12 461 GLN A C 1
ATOM 3802 O O . GLN A 1 461 ? -61.495 25.906 23.172 1.00 68.12 461 GLN A O 1
ATOM 3807 N N . ALA A 1 462 ? -61.776 23.942 22.112 1.00 74.00 462 ALA A N 1
ATOM 3808 C CA . ALA A 1 462 ? -63.219 23.880 22.314 1.00 74.00 462 ALA A CA 1
ATOM 3809 C C . ALA A 1 462 ? -63.584 23.704 23.797 1.00 74.00 462 ALA A C 1
ATOM 3811 O O . ALA A 1 462 ? -64.464 24.408 24.283 1.00 74.00 462 ALA A O 1
ATOM 3812 N N . THR A 1 463 ? -62.880 22.842 24.540 1.00 68.38 463 THR A N 1
ATOM 3813 C CA . THR A 1 463 ? -63.132 22.670 25.983 1.00 68.38 463 THR A CA 1
ATOM 3814 C C . THR A 1 463 ? -62.730 23.897 26.796 1.00 68.38 463 THR A C 1
ATOM 3816 O O . THR A 1 463 ? -63.429 24.256 27.739 1.00 68.38 463 THR A O 1
ATOM 3819 N N . VAL A 1 464 ? -61.644 24.585 26.429 1.00 68.25 464 VAL A N 1
ATOM 3820 C CA . VAL A 1 464 ? -61.264 25.861 27.057 1.00 68.25 464 VAL A CA 1
ATOM 3821 C C . VAL A 1 464 ? -62.310 26.942 26.781 1.00 68.25 464 VAL A C 1
ATOM 3823 O O . VAL A 1 464 ? -62.678 27.651 27.712 1.00 68.25 464 VAL A O 1
ATOM 3826 N N . ALA A 1 465 ? -62.831 27.038 25.555 1.00 73.88 465 ALA A N 1
ATOM 3827 C CA . ALA A 1 465 ? -63.897 27.982 25.221 1.00 73.88 465 ALA A CA 1
ATOM 3828 C C . ALA A 1 465 ? -65.192 27.693 26.005 1.00 73.88 465 ALA A C 1
ATOM 3830 O O . ALA A 1 465 ? -65.789 28.613 26.556 1.00 73.88 465 ALA A O 1
ATOM 3831 N N . GLU A 1 466 ? -65.581 26.421 26.139 1.00 72.00 466 GLU A N 1
ATOM 3832 C CA . GLU A 1 466 ? -66.744 26.014 26.942 1.00 72.00 466 GLU A CA 1
ATOM 3833 C C . GLU A 1 466 ? -66.551 26.333 28.437 1.00 72.00 466 GLU A C 1
ATOM 3835 O O . GLU A 1 466 ? -67.475 26.775 29.120 1.00 72.00 466 GLU A O 1
ATOM 3840 N N . LEU A 1 467 ? -65.336 26.155 28.968 1.00 64.50 467 LEU A N 1
ATOM 3841 C CA . LEU A 1 467 ? -65.010 26.529 30.347 1.00 64.50 467 LEU A CA 1
ATOM 3842 C C . LEU A 1 467 ? -64.991 28.049 30.556 1.00 64.50 467 LEU A C 1
ATOM 3844 O O . LEU A 1 467 ? -65.400 28.501 31.623 1.00 64.50 467 LEU A O 1
ATOM 3848 N N . GLN A 1 468 ? -64.554 28.827 29.562 1.00 65.38 468 GLN A N 1
ATOM 3849 C CA . GLN A 1 468 ? -64.591 30.292 29.594 1.00 65.38 468 GLN A CA 1
ATOM 3850 C C . GLN A 1 468 ? -66.028 30.818 29.576 1.00 65.38 468 GLN A C 1
ATOM 3852 O O . GLN A 1 468 ? -66.366 31.643 30.415 1.00 65.38 468 GLN A O 1
ATOM 3857 N N . GLU A 1 469 ? -66.898 30.269 28.725 1.00 72.25 469 GLU A N 1
ATOM 3858 C CA . GLU A 1 469 ? -68.324 30.626 28.699 1.00 72.25 469 GLU A CA 1
ATOM 3859 C C . GLU A 1 469 ? -69.009 30.310 30.042 1.00 72.25 469 GLU A C 1
ATOM 3861 O O . GLU A 1 469 ? -69.803 31.097 30.557 1.00 72.25 469 GLU A O 1
ATOM 3866 N N . ARG A 1 470 ? -68.652 29.185 30.680 1.00 66.56 470 ARG A N 1
ATOM 3867 C CA . ARG A 1 470 ? -69.143 28.845 32.027 1.00 66.56 470 ARG A CA 1
ATOM 3868 C C . ARG A 1 470 ? -68.594 29.759 33.122 1.00 66.56 470 ARG A C 1
ATOM 3870 O O . ARG A 1 470 ? -69.280 29.944 34.126 1.00 66.56 470 ARG A O 1
ATOM 3877 N N . LEU A 1 471 ? -67.379 30.281 32.960 1.00 59.84 471 LEU A N 1
ATOM 3878 C CA . LEU A 1 471 ? -66.773 31.228 33.894 1.00 59.84 471 LEU A CA 1
ATOM 3879 C C . LEU A 1 471 ? -67.444 32.601 33.776 1.00 59.84 471 LEU A C 1
ATOM 3881 O O . LEU A 1 471 ? -67.869 33.138 34.790 1.00 59.84 471 LEU A O 1
ATOM 3885 N N . GLU A 1 472 ? -67.631 33.105 32.555 1.00 71.19 472 GLU A N 1
ATOM 3886 C CA . GLU A 1 472 ? -68.356 34.354 32.283 1.00 71.19 472 GLU A CA 1
ATOM 3887 C C . GLU A 1 472 ? -69.799 34.276 32.812 1.00 71.19 472 GLU A C 1
ATOM 3889 O O . GLU A 1 472 ? -70.250 35.168 33.526 1.00 71.19 472 GLU A O 1
ATOM 3894 N N . ALA A 1 473 ? -70.493 33.149 32.605 1.00 67.50 473 ALA A N 1
ATOM 3895 C CA . ALA A 1 473 ? -71.822 32.926 33.178 1.00 67.50 473 ALA A CA 1
ATOM 3896 C C . ALA A 1 473 ? -71.829 32.886 34.723 1.00 67.50 473 ALA A C 1
ATOM 3898 O O . ALA A 1 473 ? -72.817 33.274 35.353 1.00 67.50 473 ALA A O 1
ATOM 3899 N N . ALA A 1 474 ? -70.751 32.403 35.349 1.00 58.75 474 ALA A N 1
ATOM 3900 C CA . ALA A 1 474 ? -70.610 32.396 36.804 1.00 58.75 474 ALA A CA 1
ATOM 3901 C C . ALA A 1 474 ? -70.286 33.794 37.359 1.00 58.75 474 ALA A C 1
ATOM 3903 O O . ALA A 1 474 ? -70.806 34.160 38.414 1.00 58.75 474 ALA A O 1
ATOM 3904 N N . GLU A 1 475 ? -69.479 34.584 36.648 1.00 62.66 475 GLU A N 1
ATOM 3905 C CA . GLU A 1 475 ? -69.161 35.977 36.981 1.00 62.66 475 GLU A CA 1
ATOM 3906 C C . GLU A 1 475 ? -70.395 36.884 36.843 1.00 62.66 475 GLU A C 1
ATOM 3908 O O . GLU A 1 475 ? -70.688 37.661 37.756 1.00 62.66 475 GLU A O 1
ATOM 3913 N N . ASP A 1 476 ? -71.196 36.705 35.789 1.00 64.94 476 ASP A N 1
ATOM 3914 C CA . ASP A 1 476 ? -72.489 37.381 35.624 1.00 64.94 476 ASP A CA 1
ATOM 3915 C C . ASP A 1 476 ? -73.482 36.991 36.733 1.00 64.94 476 ASP A C 1
ATOM 3917 O O . ASP A 1 476 ? -74.186 37.843 37.285 1.00 64.94 476 ASP A O 1
ATOM 3921 N N . GLY A 1 477 ? -73.505 35.711 37.126 1.00 64.31 477 GLY A N 1
ATOM 3922 C CA . GLY A 1 477 ? -74.295 35.235 38.265 1.00 64.31 477 GLY A CA 1
ATOM 3923 C C . GLY A 1 477 ? -73.848 35.839 39.603 1.00 64.31 477 GLY A C 1
ATOM 3924 O O . GLY A 1 477 ? -74.681 36.130 40.463 1.00 64.31 477 GLY A O 1
ATOM 3925 N N . MET A 1 478 ? -72.547 36.082 39.772 1.00 54.38 478 MET A N 1
ATOM 3926 C CA . MET A 1 478 ? -71.980 36.709 40.966 1.00 54.38 478 MET A CA 1
ATOM 3927 C C . MET A 1 478 ? -72.266 38.219 41.013 1.00 54.38 478 MET A C 1
ATOM 3929 O O . MET A 1 478 ? -72.586 38.729 42.085 1.00 54.38 478 MET A O 1
ATOM 3933 N N . MET A 1 479 ? -72.271 38.923 39.872 1.00 59.31 479 MET A N 1
ATOM 3934 C CA . MET A 1 479 ? -72.737 40.317 39.806 1.00 59.31 479 MET A CA 1
ATOM 3935 C C . MET A 1 479 ? -74.231 40.450 40.130 1.00 59.31 479 MET A C 1
ATOM 3937 O O . MET A 1 479 ? -74.608 41.331 40.902 1.00 59.31 479 MET A O 1
ATOM 3941 N N . GLN A 1 480 ? -75.077 39.541 39.634 1.00 59.78 480 GLN A N 1
ATOM 3942 C CA . GLN A 1 480 ? -76.503 39.523 39.990 1.00 59.78 480 GLN A CA 1
ATOM 3943 C C . GLN A 1 480 ? -76.729 39.230 41.483 1.00 59.78 480 GLN A C 1
ATOM 3945 O O . GLN A 1 480 ? -77.648 39.782 42.090 1.00 59.78 480 GLN A O 1
ATOM 3950 N N . ALA A 1 481 ? -75.884 38.397 42.099 1.00 56.31 481 ALA A N 1
ATOM 3951 C CA . ALA A 1 481 ? -75.923 38.139 43.538 1.00 56.31 481 ALA A CA 1
ATOM 3952 C C . ALA A 1 481 ? -75.485 39.365 44.365 1.00 56.31 481 ALA A C 1
ATOM 3954 O O . ALA A 1 481 ? -76.095 39.649 45.395 1.00 56.31 481 ALA A O 1
ATOM 3955 N N . MET A 1 482 ? -74.492 40.130 43.897 1.00 55.12 482 MET A N 1
ATOM 3956 C CA . MET A 1 482 ? -74.055 41.374 44.546 1.00 55.12 482 MET A CA 1
ATOM 3957 C C . MET A 1 482 ? -75.111 42.490 44.454 1.00 55.12 482 MET A C 1
ATOM 3959 O O . MET A 1 482 ? -75.337 43.193 45.439 1.00 55.12 482 MET A O 1
ATOM 3963 N N . GLU A 1 483 ? -75.831 42.609 43.333 1.00 58.50 483 GLU A N 1
ATOM 3964 C CA . GLU A 1 483 ? -76.974 43.532 43.213 1.00 58.50 483 GLU A CA 1
ATOM 3965 C C . GLU A 1 483 ? -78.143 43.136 44.140 1.00 58.50 483 GLU A C 1
ATOM 3967 O O . GLU A 1 483 ? -78.824 43.999 44.703 1.00 58.50 483 GLU A O 1
ATOM 3972 N N . GLN A 1 484 ? -78.361 41.832 44.364 1.00 53.03 484 GLN A N 1
ATOM 3973 C CA . GLN A 1 484 ? -79.343 41.338 45.340 1.00 53.03 484 GLN A CA 1
ATOM 3974 C C . GLN A 1 484 ? -78.915 41.599 46.794 1.00 53.03 484 GLN A C 1
ATOM 3976 O O . GLN A 1 484 ? -79.766 41.884 47.639 1.00 53.03 484 GLN A O 1
ATOM 3981 N N . GLU A 1 485 ? -77.615 41.562 47.092 1.00 54.09 485 GLU A N 1
ATOM 3982 C CA . GLU A 1 485 ? -77.068 41.872 48.417 1.00 54.09 485 GLU A CA 1
ATOM 3983 C C . GLU A 1 485 ? -77.185 43.372 48.756 1.00 54.09 485 GLU A C 1
ATOM 3985 O O . GLU A 1 485 ? -77.534 43.731 49.883 1.00 54.09 485 GLU A O 1
ATOM 3990 N N . GLU A 1 486 ? -77.006 44.263 47.777 1.00 56.25 486 GLU A N 1
ATOM 3991 C CA . GLU A 1 486 ? -77.174 45.716 47.945 1.00 56.25 486 GLU A CA 1
ATOM 3992 C C . GLU A 1 486 ? -78.660 46.121 48.125 1.00 56.25 486 GLU A C 1
ATOM 3994 O O . GLU A 1 486 ? -78.993 46.994 48.937 1.00 56.25 486 GLU A O 1
ATOM 3999 N N . MET A 1 487 ? -79.583 45.398 47.477 1.00 54.59 487 MET A N 1
ATOM 4000 C CA . MET A 1 487 ? -81.035 45.475 47.722 1.00 54.59 487 MET A CA 1
ATOM 4001 C C . MET A 1 487 ? -81.441 44.969 49.119 1.00 54.59 487 MET A C 1
ATOM 4003 O O . MET A 1 487 ? -82.327 45.540 49.756 1.00 54.59 487 MET A O 1
ATOM 4007 N N . LEU A 1 488 ? -80.782 43.932 49.646 1.00 54.22 488 LEU A N 1
ATOM 4008 C CA . LEU A 1 488 ? -81.034 43.444 51.009 1.00 54.22 488 LEU A CA 1
ATOM 4009 C C . LEU A 1 488 ? -80.474 44.399 52.074 1.00 54.22 488 LEU A C 1
ATOM 4011 O O . LEU A 1 488 ? -81.099 44.581 53.122 1.00 54.22 488 LEU A O 1
ATOM 4015 N N . ARG A 1 489 ? -79.366 45.089 51.785 1.00 52.59 489 ARG A N 1
ATOM 4016 C CA . ARG A 1 489 ? -78.760 46.090 52.678 1.00 52.59 489 ARG A CA 1
ATOM 4017 C C . ARG A 1 489 ? -79.646 47.323 52.881 1.00 52.59 489 ARG A C 1
ATOM 4019 O O . ARG A 1 489 ? -79.781 47.793 54.003 1.00 52.59 489 ARG A O 1
ATOM 4026 N N . THR A 1 490 ? -80.335 47.778 51.834 1.00 57.56 490 THR A N 1
ATOM 4027 C CA . THR A 1 490 ? -81.305 48.889 51.925 1.00 57.56 490 THR A CA 1
ATOM 4028 C C . THR A 1 490 ? -82.620 48.500 52.615 1.00 57.56 490 THR A C 1
ATOM 4030 O O . THR A 1 490 ? -83.300 49.363 53.170 1.00 57.56 490 THR A O 1
ATOM 4033 N N . SER A 1 491 ? -82.962 47.206 52.663 1.00 53.19 491 SER A N 1
ATOM 4034 C CA . SER A 1 491 ? -84.109 46.702 53.438 1.00 53.19 491 SER A CA 1
ATOM 4035 C C . SER A 1 491 ? -83.833 46.590 54.951 1.00 53.19 491 SER A C 1
ATOM 4037 O O . SER A 1 491 ? -84.749 46.771 55.758 1.00 53.19 491 SER A O 1
ATOM 4039 N N . LEU A 1 492 ? -82.571 46.383 55.352 1.00 54.12 492 LEU A N 1
ATOM 4040 C CA . LEU A 1 492 ? -82.135 46.259 56.753 1.00 54.12 492 LEU A CA 1
ATOM 4041 C C . LEU A 1 492 ? -82.140 47.594 57.522 1.00 54.12 492 LEU A C 1
ATOM 4043 O O . LEU A 1 492 ? -82.568 47.616 58.676 1.00 54.12 492 LEU A O 1
ATOM 4047 N N . ASP A 1 493 ? -81.822 48.715 56.867 1.00 51.94 493 ASP A N 1
ATOM 4048 C CA . ASP A 1 493 ? -81.868 50.058 57.479 1.00 51.94 493 ASP A CA 1
ATOM 4049 C C . ASP A 1 493 ? -83.308 50.522 57.812 1.00 51.94 493 ASP A C 1
ATOM 4051 O O . ASP A 1 493 ? -83.517 51.414 58.635 1.00 51.94 493 ASP A O 1
ATOM 4055 N N . SER A 1 494 ? -84.331 49.889 57.219 1.00 53.09 494 SER A N 1
ATOM 4056 C CA . SER A 1 494 ? -85.751 50.166 57.504 1.00 53.09 494 SER A CA 1
ATOM 4057 C C . SER A 1 494 ? -86.362 49.304 58.620 1.00 53.09 494 SER A C 1
ATOM 4059 O O . SER A 1 494 ? -87.392 49.678 59.179 1.00 53.09 494 SER A O 1
ATOM 4061 N N . LEU A 1 495 ? -85.710 48.198 59.006 1.00 53.69 495 LEU A N 1
ATOM 4062 C CA . LEU A 1 495 ? -86.171 47.285 60.066 1.00 53.69 495 LEU A CA 1
ATOM 4063 C C . LEU A 1 495 ? -85.529 47.581 61.435 1.00 53.69 495 LEU A C 1
ATOM 4065 O O . LEU A 1 495 ? -86.079 47.209 62.474 1.00 53.69 495 LEU A O 1
ATOM 4069 N N . GLU A 1 496 ? -84.426 48.335 61.476 1.00 53.34 496 GLU A N 1
ATOM 4070 C CA . GLU A 1 496 ? -83.839 48.842 62.729 1.00 53.34 496 GLU A CA 1
ATOM 4071 C C . GLU A 1 496 ? -84.657 49.988 63.362 1.00 53.34 496 GLU A C 1
ATOM 4073 O O . GLU A 1 496 ? -84.585 50.209 64.573 1.00 53.34 496 GLU A O 1
ATOM 4078 N N . ALA A 1 497 ? -85.542 50.637 62.595 1.00 52.69 497 ALA A N 1
ATOM 4079 C CA . ALA A 1 497 ? -86.510 51.608 63.112 1.00 52.69 497 ALA A CA 1
ATOM 4080 C C . ALA A 1 497 ? -87.696 50.950 63.858 1.00 52.69 497 ALA A C 1
ATOM 4082 O O . ALA A 1 497 ? -88.221 51.536 64.807 1.00 52.69 497 ALA A O 1
ATOM 4083 N N . GLU A 1 498 ? -88.082 49.715 63.510 1.00 52.41 498 GLU A N 1
ATOM 4084 C CA . GLU A 1 498 ? -89.191 48.980 64.152 1.00 52.41 498 GLU A CA 1
ATOM 4085 C C . GLU A 1 498 ? -88.759 48.192 65.407 1.00 52.41 498 GLU A C 1
ATOM 4087 O O . GLU A 1 498 ? -89.574 47.929 66.297 1.00 52.41 498 GLU A O 1
ATOM 4092 N N . ARG A 1 499 ? -87.459 47.889 65.550 1.00 53.06 499 ARG A N 1
ATOM 4093 C CA . ARG A 1 499 ? -86.880 47.208 66.725 1.00 53.06 499 ARG A CA 1
ATOM 4094 C C . ARG A 1 499 ? -86.902 48.065 68.002 1.00 53.06 499 ARG A C 1
ATOM 4096 O O . ARG A 1 499 ? -87.137 47.533 69.085 1.00 53.06 499 ARG A O 1
ATOM 4103 N N . SER A 1 500 ? -86.775 49.389 67.882 1.00 50.44 500 SER A N 1
ATOM 4104 C CA . SER A 1 500 ? -86.823 50.323 69.027 1.00 50.44 500 SER A CA 1
ATOM 4105 C C . SER A 1 500 ? -88.203 50.421 69.712 1.00 50.44 500 SER A C 1
ATOM 4107 O O . SER A 1 500 ? -88.307 50.892 70.843 1.00 50.44 500 SER A O 1
ATOM 4109 N N . ALA A 1 501 ? -89.268 49.921 69.069 1.00 50.09 501 ALA A N 1
ATOM 4110 C CA . ALA A 1 501 ? -90.629 49.882 69.613 1.00 50.09 501 ALA A CA 1
ATOM 4111 C C . ALA A 1 501 ? -90.995 48.540 70.292 1.00 50.09 501 ALA A C 1
ATOM 4113 O O . ALA A 1 501 ? -92.027 48.449 70.963 1.00 50.09 501 ALA A O 1
ATOM 4114 N N . ALA A 1 502 ? -90.165 47.498 70.147 1.00 50.28 502 ALA A N 1
ATOM 4115 C CA . ALA A 1 502 ? -90.393 46.169 70.731 1.00 50.28 502 ALA A CA 1
ATOM 4116 C C . ALA A 1 502 ? -89.664 45.951 72.075 1.00 50.28 502 ALA A C 1
ATOM 4118 O O . ALA A 1 502 ? -90.085 45.109 72.870 1.00 50.28 502 ALA A O 1
ATOM 4119 N N . GLU A 1 503 ? -88.642 46.757 72.383 1.00 51.72 503 GLU A N 1
ATOM 4120 C CA . GLU A 1 503 ? -87.864 46.686 73.633 1.00 51.72 503 GLU A CA 1
ATOM 4121 C C . GLU A 1 503 ? -88.629 47.187 74.880 1.00 51.72 503 GLU A C 1
ATOM 4123 O O . GLU A 1 503 ? -88.273 46.827 75.995 1.00 51.72 503 GLU A O 1
ATOM 4128 N N . GLN A 1 504 ? -89.764 47.886 74.730 1.00 48.50 504 GLN A N 1
ATOM 4129 C CA . GLN A 1 504 ? -90.643 48.273 75.855 1.00 48.50 504 GLN A CA 1
ATOM 4130 C C . GLN A 1 504 ? -91.673 47.198 76.271 1.00 48.50 504 GLN A C 1
ATOM 4132 O O . GLN A 1 504 ? -92.500 47.440 77.148 1.00 48.50 504 GLN A O 1
ATOM 4137 N N . ARG A 1 505 ? -91.668 46.001 75.660 1.00 48.81 505 ARG A N 1
ATOM 4138 C CA . ARG A 1 505 ? -92.607 44.903 75.998 1.00 48.81 505 ARG A CA 1
ATOM 4139 C C . ARG A 1 505 ? -91.948 43.678 76.646 1.00 48.81 505 ARG A C 1
ATOM 4141 O O . ARG A 1 505 ? -92.657 42.746 77.017 1.00 48.81 505 ARG A O 1
ATOM 4148 N N . ALA A 1 506 ? -90.627 43.694 76.835 1.00 46.22 506 ALA A N 1
ATOM 4149 C CA . ALA A 1 506 ? -89.858 42.583 77.405 1.00 46.22 506 ALA A CA 1
ATOM 4150 C C . ALA A 1 506 ? -89.593 42.693 78.927 1.00 46.22 506 ALA A C 1
ATOM 4152 O O . ALA A 1 506 ? -88.997 41.792 79.503 1.00 46.22 506 ALA A O 1
ATOM 4153 N N . GLU A 1 507 ? -90.100 43.730 79.604 1.00 43.81 507 GLU A N 1
ATOM 4154 C CA . GLU A 1 507 ? -89.946 43.961 81.058 1.00 43.81 507 GLU A CA 1
ATOM 4155 C C . GLU A 1 507 ? -90.962 43.205 81.956 1.00 43.81 507 GLU A C 1
ATOM 4157 O O . GLU A 1 507 ? -91.102 43.516 83.134 1.00 43.81 507 GLU A O 1
ATOM 4162 N N . SER A 1 508 ? -91.699 42.199 81.456 1.00 45.50 508 SER A N 1
ATOM 4163 C CA . SER A 1 508 ? -92.745 41.511 82.256 1.00 45.50 508 SER A CA 1
ATOM 4164 C C . SER A 1 508 ? -92.674 39.981 82.318 1.00 45.50 508 SER A C 1
ATOM 4166 O O . SER A 1 508 ? -93.624 39.342 82.768 1.00 45.50 508 SER A O 1
ATOM 4168 N N . ALA A 1 509 ? -91.549 39.369 81.941 1.00 46.66 509 ALA A N 1
ATOM 4169 C CA . ALA A 1 509 ? -91.386 37.910 81.990 1.00 46.66 509 ALA A CA 1
ATOM 4170 C C . ALA A 1 509 ? -90.118 37.455 82.739 1.00 46.66 509 ALA A C 1
ATOM 4172 O O . ALA A 1 509 ? -89.523 36.432 82.417 1.00 46.66 509 ALA A O 1
ATOM 4173 N N . GLU A 1 510 ? -89.739 38.195 83.784 1.00 44.78 510 GLU A N 1
ATOM 4174 C CA . GLU A 1 510 ? -88.570 37.948 84.645 1.00 44.78 510 GLU A CA 1
ATOM 4175 C C . GLU A 1 510 ? -88.895 37.126 85.920 1.00 44.78 510 GLU A C 1
ATOM 4177 O O . GLU A 1 510 ? -88.178 37.169 86.912 1.00 44.78 510 GLU A O 1
ATOM 4182 N N . GLY A 1 511 ? -89.997 36.362 85.935 1.00 47.62 511 GLY A N 1
ATOM 4183 C CA . GLY A 1 511 ? -90.541 35.783 87.176 1.00 47.62 511 GLY A CA 1
ATOM 4184 C C . GLY A 1 511 ? -90.420 34.269 87.390 1.00 47.62 511 GLY A C 1
ATOM 4185 O O . GLY A 1 511 ? -90.765 33.808 88.474 1.00 47.62 511 GLY A O 1
ATOM 4186 N N . GLN A 1 512 ? -90.013 33.459 86.403 1.00 44.59 512 GLN A N 1
ATOM 4187 C CA . GLN A 1 512 ? -90.220 31.994 86.490 1.00 44.59 512 GLN A CA 1
ATOM 4188 C C . GLN A 1 512 ? -89.024 31.100 86.123 1.00 44.59 512 GLN A C 1
ATOM 4190 O O . GLN A 1 512 ? -89.160 29.880 86.166 1.00 44.59 512 GLN A O 1
ATOM 4195 N N . VAL A 1 513 ? -87.838 31.651 85.845 1.00 50.62 513 VAL A N 1
ATOM 4196 C CA . VAL A 1 513 ? -86.662 30.834 85.456 1.00 50.62 513 VAL A CA 1
ATOM 4197 C C . VAL A 1 513 ? -85.631 30.652 86.590 1.00 50.62 513 VAL A C 1
ATOM 4199 O O . VAL A 1 513 ? -84.863 29.695 86.574 1.00 50.62 513 VAL A O 1
ATOM 4202 N N . GLN A 1 514 ? -85.704 31.434 87.675 1.00 47.19 514 GLN A N 1
ATOM 4203 C CA . GLN A 1 514 ? -84.763 31.381 88.814 1.00 47.19 514 GLN A CA 1
ATOM 4204 C C . GLN A 1 514 ? -84.853 30.131 89.725 1.00 47.19 514 GLN A C 1
ATOM 4206 O O . GLN A 1 514 ? -84.176 30.070 90.749 1.00 47.19 514 GLN A O 1
ATOM 4211 N N . GLN A 1 515 ? -85.654 29.112 89.395 1.00 46.03 515 GLN A N 1
ATOM 4212 C CA . GLN A 1 515 ? -85.826 27.925 90.253 1.00 46.03 515 GLN A CA 1
ATOM 4213 C C . GLN A 1 515 ? -85.205 26.624 89.717 1.00 46.03 515 GLN A C 1
ATOM 4215 O O . GLN A 1 515 ? -85.228 25.617 90.424 1.00 46.03 515 GLN A O 1
ATOM 4220 N N . LEU A 1 516 ? -84.603 26.625 88.521 1.00 47.66 516 LEU A N 1
ATOM 4221 C CA . LEU A 1 516 ? -84.035 25.410 87.908 1.00 47.66 516 LEU A CA 1
ATOM 4222 C C . LEU A 1 516 ? -82.521 25.475 87.627 1.00 47.66 516 LEU A C 1
ATOM 4224 O O . LEU A 1 516 ? -81.967 24.536 87.062 1.00 47.66 516 LEU A O 1
ATOM 4228 N N . GLU A 1 517 ? -81.828 26.510 88.111 1.00 41.81 517 GLU A N 1
ATOM 4229 C CA . GLU A 1 517 ? -80.369 26.684 87.963 1.00 41.81 517 GLU A CA 1
ATOM 4230 C C . GLU A 1 517 ? -79.536 26.108 89.130 1.00 41.81 517 GLU A C 1
ATOM 4232 O O . GLU A 1 517 ? -78.311 26.076 89.076 1.00 41.81 517 GLU A O 1
ATOM 4237 N N . GLY A 1 518 ? -80.158 25.574 90.185 1.00 47.38 518 GLY A N 1
ATOM 4238 C CA . GLY A 1 518 ? -79.426 25.161 91.394 1.00 47.38 518 GLY A CA 1
ATOM 4239 C C . GLY A 1 518 ? -78.820 23.750 91.397 1.00 47.38 518 GLY A C 1
ATOM 4240 O O . GLY A 1 518 ? -78.073 23.425 92.316 1.00 47.38 518 GLY A O 1
ATOM 4241 N N . ARG A 1 519 ? -79.158 22.862 90.448 1.00 49.31 519 ARG A N 1
ATOM 4242 C CA . ARG A 1 519 ? -78.815 21.421 90.568 1.00 49.31 519 ARG A CA 1
ATOM 4243 C C . ARG A 1 519 ? -78.121 20.785 89.361 1.00 49.31 519 ARG A C 1
ATOM 4245 O O . ARG A 1 519 ? -77.786 19.609 89.443 1.00 49.31 519 ARG A O 1
ATOM 4252 N N . LEU A 1 520 ? -77.853 21.540 88.293 1.00 47.78 520 LEU A N 1
ATOM 4253 C CA . LEU A 1 520 ? -77.180 21.029 87.086 1.00 47.78 520 LEU A CA 1
ATOM 4254 C C . LEU A 1 520 ? -75.732 21.541 86.913 1.00 47.78 520 LEU A C 1
ATOM 4256 O O . LEU A 1 520 ? -74.993 21.013 86.090 1.00 47.78 520 LEU A O 1
ATOM 4260 N N . ALA A 1 521 ? -75.298 22.527 87.708 1.00 45.44 521 ALA A N 1
ATOM 4261 C CA . ALA A 1 521 ? -73.995 23.188 87.556 1.00 45.44 521 ALA A CA 1
ATOM 4262 C C . ALA A 1 521 ? -72.787 22.401 88.117 1.00 45.44 521 ALA A C 1
ATOM 4264 O O . ALA A 1 521 ? -71.651 22.758 87.833 1.00 45.44 521 ALA A O 1
ATOM 4265 N N . ALA A 1 522 ? -72.996 21.325 88.886 1.00 51.25 522 ALA A N 1
ATOM 4266 C CA . ALA A 1 522 ? -71.899 20.596 89.539 1.00 51.25 522 ALA A CA 1
ATOM 4267 C C . ALA A 1 522 ? -71.347 19.404 88.730 1.00 51.25 522 ALA A C 1
ATOM 4269 O O . ALA A 1 522 ? -70.248 18.946 89.011 1.00 51.25 522 ALA A O 1
ATOM 4270 N N . THR A 1 523 ? -72.069 18.897 87.724 1.00 48.97 523 THR A N 1
ATOM 4271 C CA . THR A 1 523 ? -71.670 17.682 86.978 1.00 48.97 523 THR A CA 1
ATOM 4272 C C . THR A 1 523 ? -71.169 17.952 85.556 1.00 48.97 523 THR A C 1
ATOM 4274 O O . THR A 1 523 ? -70.759 17.021 84.871 1.00 48.97 523 THR A O 1
ATOM 4277 N N . VAL A 1 524 ? -71.195 19.206 85.090 1.00 56.44 524 VAL A N 1
ATOM 4278 C CA . VAL A 1 524 ? -70.734 19.589 83.737 1.00 56.44 524 VAL A CA 1
ATOM 4279 C C . VAL A 1 524 ? -69.253 19.998 83.729 1.00 56.44 524 VAL A C 1
ATOM 4281 O O . VAL A 1 524 ? -68.546 19.729 82.762 1.00 56.44 524 VAL A O 1
ATOM 4284 N N . GLN A 1 525 ? -68.737 20.528 84.841 1.00 51.12 525 GLN A N 1
ATOM 4285 C CA . GLN A 1 525 ? -67.369 21.057 84.934 1.00 51.12 525 GLN A CA 1
ATOM 4286 C C . GLN A 1 525 ? -66.262 19.978 84.899 1.00 51.12 525 GLN A C 1
ATOM 4288 O O . GLN A 1 525 ? -65.121 20.280 84.556 1.00 51.12 525 GLN A O 1
ATOM 4293 N N . GLU A 1 526 ? -66.585 18.713 85.194 1.00 50.84 526 GLU A N 1
ATOM 4294 C CA . GLU A 1 526 ? -65.634 17.587 85.126 1.00 50.84 526 GLU A CA 1
ATOM 4295 C C . GLU A 1 526 ? -65.539 16.948 83.723 1.00 50.84 526 GLU A C 1
ATOM 4297 O O . GLU A 1 526 ? -64.569 16.253 83.430 1.00 50.84 526 GLU A O 1
ATOM 4302 N N . LEU A 1 527 ? -66.499 17.209 82.821 1.00 50.44 527 LEU A N 1
ATOM 4303 C CA . LEU A 1 527 ? -66.516 16.652 81.455 1.00 50.44 527 LEU A CA 1
ATOM 4304 C C . LEU A 1 527 ? -65.883 17.573 80.394 1.00 50.44 527 LEU A C 1
ATOM 4306 O O . LEU A 1 527 ? -65.558 17.110 79.297 1.00 50.44 527 LEU A O 1
ATOM 4310 N N . GLU A 1 528 ? -65.672 18.854 80.701 1.00 53.59 528 GLU A N 1
ATOM 4311 C CA . GLU A 1 528 ? -65.094 19.835 79.767 1.00 53.59 528 GLU A CA 1
ATOM 4312 C C . GLU A 1 528 ? -63.555 19.846 79.772 1.00 53.59 528 GLU A C 1
ATOM 4314 O O . GLU A 1 528 ? -62.937 20.075 78.731 1.00 53.59 528 GLU A O 1
ATOM 4319 N N . THR A 1 529 ? -62.909 19.491 80.887 1.00 52.50 529 THR A N 1
ATOM 4320 C CA . THR A 1 529 ? -61.436 19.453 80.995 1.00 52.50 529 THR A CA 1
ATOM 4321 C C . THR A 1 529 ? -60.806 18.309 80.193 1.00 52.50 529 THR A C 1
ATOM 4323 O O . THR A 1 529 ? -59.725 18.473 79.630 1.00 52.50 529 THR A O 1
ATOM 4326 N N . VAL A 1 530 ? -61.505 17.176 80.056 1.00 54.38 530 VAL A N 1
ATOM 4327 C CA . VAL A 1 530 ? -61.031 16.006 79.290 1.00 54.38 530 VAL A CA 1
ATOM 4328 C C . VAL A 1 530 ? -61.253 16.174 77.777 1.00 54.38 530 VAL A C 1
ATOM 4330 O O . VAL A 1 530 ? -60.491 15.634 76.977 1.00 54.38 530 VAL A O 1
ATOM 4333 N N . ARG A 1 531 ? -62.247 16.969 77.350 1.00 52.09 531 ARG A N 1
ATOM 4334 C CA . ARG A 1 531 ? -62.500 17.249 75.921 1.00 52.09 531 ARG A CA 1
ATOM 4335 C C . ARG A 1 531 ? -61.555 18.297 75.324 1.00 52.09 531 ARG A C 1
ATOM 4337 O O . ARG A 1 531 ? -61.243 18.196 74.141 1.00 52.09 531 ARG A O 1
ATOM 4344 N N . GLY A 1 532 ? -61.052 19.243 76.121 1.00 58.03 532 GLY A N 1
ATOM 4345 C CA . GLY A 1 532 ? -60.080 20.247 75.661 1.00 58.03 532 GLY A CA 1
ATOM 4346 C C . GLY A 1 532 ? -58.711 19.661 75.287 1.00 58.03 532 GLY A C 1
ATOM 4347 O O . GLY A 1 532 ? -58.143 20.029 74.265 1.00 58.03 532 GLY A O 1
ATOM 4348 N N . GLN A 1 533 ? -58.218 18.677 76.048 1.00 53.12 533 GLN A N 1
ATOM 4349 C CA . GLN A 1 533 ? -56.902 18.060 75.811 1.00 53.12 533 GLN A CA 1
ATOM 4350 C C . GLN A 1 533 ? -56.866 17.135 74.579 1.00 53.12 533 GLN A C 1
ATOM 4352 O O . GLN A 1 533 ? -55.801 16.909 74.007 1.00 53.12 533 GLN A O 1
ATOM 4357 N N . LEU A 1 534 ? -58.021 16.622 74.138 1.00 47.47 534 LEU A N 1
ATOM 4358 C CA . LEU A 1 534 ? -58.130 15.748 72.964 1.00 47.47 534 LEU A CA 1
ATOM 4359 C C . LEU A 1 534 ? -58.212 16.540 71.639 1.00 47.47 534 LEU A C 1
ATOM 4361 O O . LEU A 1 534 ? -57.770 16.045 70.605 1.00 47.47 534 LEU A O 1
ATOM 4365 N N . ALA A 1 535 ? -58.721 17.779 71.668 1.00 50.66 535 ALA A N 1
ATOM 4366 C CA . ALA A 1 535 ? -58.885 18.634 70.486 1.00 50.66 535 ALA A CA 1
ATOM 4367 C C . ALA A 1 535 ? -57.579 19.340 70.048 1.00 50.66 535 ALA A C 1
ATOM 4369 O O . ALA A 1 535 ? -57.342 19.528 68.851 1.00 50.66 535 ALA A O 1
ATOM 4370 N N . GLU A 1 536 ? -56.684 19.663 70.989 1.00 53.97 536 GLU A N 1
ATOM 4371 C CA . GLU A 1 536 ? -55.355 20.222 70.678 1.00 53.97 536 GLU A CA 1
ATOM 4372 C C . GLU A 1 536 ? -54.406 19.177 70.058 1.00 53.97 536 GLU A C 1
ATOM 4374 O O . GLU A 1 536 ? -53.598 19.511 69.194 1.00 53.97 536 GLU A O 1
ATOM 4379 N N . GLN A 1 537 ? -54.531 17.891 70.416 1.00 51.44 537 GLN A N 1
ATOM 4380 C CA . GLN A 1 537 ? -53.712 16.831 69.806 1.00 51.44 537 GLN A CA 1
ATOM 4381 C C . GLN A 1 537 ? -54.161 16.448 68.385 1.00 51.44 537 GLN A C 1
ATOM 4383 O O . GLN A 1 537 ? -53.336 16.011 67.585 1.00 51.44 537 GLN A O 1
ATOM 4388 N N . GLN A 1 538 ? -55.439 16.641 68.040 1.00 53.06 538 GLN A N 1
ATOM 4389 C CA . GLN A 1 538 ? -55.964 16.331 66.702 1.00 53.06 538 GLN A CA 1
ATOM 4390 C C . GLN A 1 538 ? -55.612 17.408 65.665 1.00 53.06 538 GLN A C 1
ATOM 4392 O O . GLN A 1 538 ? -55.193 17.082 64.557 1.00 53.06 538 GLN A O 1
ATOM 4397 N N . THR A 1 539 ? -55.663 18.684 66.048 1.00 54.34 539 THR A N 1
ATOM 4398 C CA . THR A 1 539 ? -55.279 19.803 65.167 1.00 54.34 539 THR A CA 1
ATOM 4399 C C . THR A 1 539 ? -53.764 19.870 64.914 1.00 54.34 539 THR A C 1
ATOM 4401 O O . THR A 1 539 ? -53.340 20.209 63.809 1.00 54.34 539 THR A O 1
ATOM 4404 N N . ALA A 1 540 ? -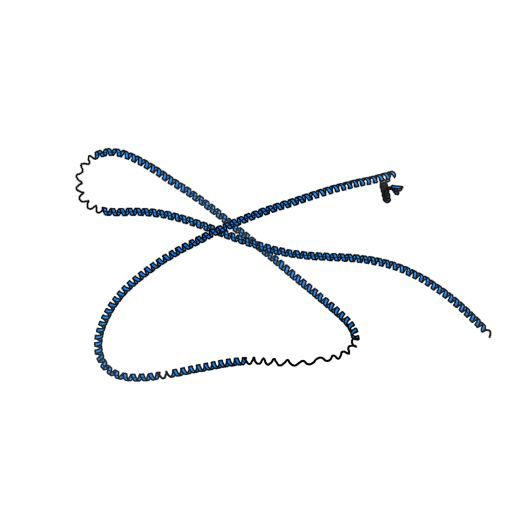52.932 19.446 65.876 1.00 54.31 540 ALA A N 1
ATOM 4405 C CA . ALA A 1 540 ? -51.485 19.292 65.683 1.00 54.31 540 ALA A CA 1
ATOM 4406 C C . ALA A 1 540 ? -51.111 18.118 64.747 1.00 54.31 540 ALA A C 1
ATOM 4408 O O . ALA A 1 540 ? -50.149 18.221 63.980 1.00 54.31 540 ALA A O 1
ATOM 4409 N N . ALA A 1 541 ? -51.881 17.021 64.761 1.00 52.88 541 ALA A N 1
ATOM 4410 C CA . ALA A 1 541 ? -51.669 15.866 63.883 1.00 52.88 541 ALA A CA 1
ATOM 4411 C C . ALA A 1 541 ? -52.069 16.146 62.419 1.00 52.88 541 ALA A C 1
ATOM 4413 O O . ALA A 1 541 ? -51.386 15.704 61.492 1.00 52.88 541 ALA A O 1
ATOM 4414 N N . GLU A 1 542 ? -53.128 16.930 62.190 1.00 56.03 542 GLU A N 1
ATOM 4415 C CA . GLU A 1 542 ? -53.567 17.327 60.843 1.00 56.03 542 GLU A CA 1
ATOM 4416 C C . GLU A 1 542 ? -52.601 18.324 60.179 1.00 56.03 542 GLU A C 1
ATOM 4418 O O . GLU A 1 542 ? -52.298 18.189 58.990 1.00 56.03 542 GLU A O 1
ATOM 4423 N N . GLN A 1 543 ? -52.027 19.261 60.944 1.00 56.09 543 GLN A N 1
ATOM 4424 C CA . GLN A 1 543 ? -51.021 20.205 60.435 1.00 56.09 543 GLN A CA 1
ATOM 4425 C C . GLN A 1 543 ? -49.681 19.526 60.095 1.00 56.09 543 GLN A C 1
ATOM 4427 O O . GLN A 1 543 ? -49.056 19.875 59.092 1.00 56.09 543 GLN A O 1
ATOM 4432 N N . GLN A 1 544 ? -49.255 18.510 60.859 1.00 52.62 544 GLN A N 1
ATOM 4433 C CA . GLN A 1 544 ? -48.079 17.697 60.510 1.00 52.62 544 GLN A CA 1
ATOM 4434 C C . GLN A 1 544 ? -48.332 16.799 59.288 1.00 52.62 544 GLN A C 1
ATOM 4436 O O . GLN A 1 544 ? -47.462 16.684 58.426 1.00 52.62 544 GLN A O 1
ATOM 4441 N N . SER A 1 545 ? -49.527 16.215 59.156 1.00 55.31 545 SER A N 1
ATOM 4442 C CA . SER A 1 545 ? -49.929 15.424 57.981 1.00 55.31 545 SER A CA 1
ATOM 4443 C C . SER A 1 545 ? -49.929 16.251 56.685 1.00 55.31 545 SER A C 1
ATOM 4445 O O . SER A 1 545 ? -49.415 15.795 55.663 1.00 55.31 545 SER A O 1
ATOM 4447 N N . ALA A 1 546 ? -50.440 17.487 56.725 1.00 58.81 546 ALA A N 1
ATOM 4448 C CA . ALA A 1 546 ? -50.442 18.390 55.571 1.00 58.81 546 ALA A CA 1
ATOM 4449 C C . ALA A 1 546 ? -49.019 18.812 55.151 1.00 58.81 546 ALA A C 1
ATOM 4451 O O . ALA A 1 546 ? -48.685 18.755 53.967 1.00 58.81 546 ALA A O 1
ATOM 4452 N N . ALA A 1 547 ? -48.142 19.124 56.114 1.00 58.06 547 ALA A N 1
ATOM 4453 C CA . ALA A 1 547 ? -46.740 19.454 55.841 1.00 58.06 547 ALA A CA 1
ATOM 4454 C C . ALA A 1 547 ? -45.942 18.257 55.277 1.00 58.06 547 ALA A C 1
ATOM 4456 O O . ALA A 1 547 ? -45.105 18.422 54.386 1.00 58.06 547 ALA A O 1
ATOM 4457 N N . HIS A 1 548 ? -46.221 17.032 55.740 1.00 56.59 548 HIS A N 1
ATOM 4458 C CA . HIS A 1 548 ? -45.625 15.815 55.180 1.00 56.59 548 HIS A CA 1
ATOM 4459 C C . HIS A 1 548 ? -46.150 15.484 53.771 1.00 56.59 548 HIS A C 1
ATOM 4461 O O . HIS A 1 548 ? -45.388 14.960 52.956 1.00 56.59 548 HIS A O 1
ATOM 4467 N N . ALA A 1 549 ? -47.403 15.823 53.449 1.00 64.50 549 ALA A N 1
ATOM 4468 C CA . ALA A 1 549 ? -47.972 15.642 52.112 1.00 64.50 549 ALA A CA 1
ATOM 4469 C C . ALA A 1 549 ? -47.375 16.616 51.076 1.00 64.50 549 ALA A C 1
ATOM 4471 O O . ALA A 1 549 ? -47.035 16.189 49.971 1.00 64.50 549 ALA A O 1
ATOM 4472 N N . GLU A 1 550 ? -47.165 17.886 51.437 1.00 63.53 550 GLU A N 1
ATOM 4473 C CA . GLU A 1 550 ? -46.482 18.864 50.573 1.00 63.53 550 GLU A CA 1
ATOM 4474 C C . GLU A 1 550 ? -44.996 18.524 50.370 1.00 63.53 550 GLU A C 1
ATOM 4476 O O . GLU A 1 550 ? -44.492 18.570 49.244 1.00 63.53 550 GLU A O 1
ATOM 4481 N N . ALA A 1 551 ? -44.297 18.081 51.423 1.00 59.47 551 ALA A N 1
ATOM 4482 C CA . ALA A 1 551 ? -42.915 17.609 51.312 1.00 59.47 551 ALA A CA 1
ATOM 4483 C C . ALA A 1 551 ? -42.797 16.345 50.435 1.00 59.47 551 ALA A C 1
ATOM 4485 O O . ALA A 1 551 ? -41.876 16.235 49.623 1.00 59.47 551 ALA A O 1
ATOM 4486 N N . ALA A 1 552 ? -43.751 15.412 50.536 1.00 61.72 552 ALA A N 1
ATOM 4487 C CA . ALA A 1 552 ? -43.805 14.226 49.683 1.00 61.72 552 ALA A CA 1
ATOM 4488 C C . ALA A 1 552 ? -44.128 14.564 48.216 1.00 61.72 552 ALA A C 1
ATOM 4490 O O . ALA A 1 552 ? -43.596 13.916 47.316 1.00 61.72 552 ALA A O 1
ATOM 4491 N N . ALA A 1 553 ? -44.958 15.578 47.952 1.00 66.12 553 ALA A N 1
ATOM 4492 C CA . ALA A 1 553 ? -45.240 16.050 46.596 1.00 66.12 553 ALA A CA 1
ATOM 4493 C C . ALA A 1 553 ? -44.014 16.725 45.951 1.00 66.12 553 ALA A C 1
ATOM 4495 O O . ALA A 1 553 ? -43.696 16.440 44.796 1.00 66.12 553 ALA A O 1
ATOM 4496 N N . SER A 1 554 ? -43.278 17.538 46.717 1.00 68.88 554 SER A N 1
ATOM 4497 C CA . SER A 1 554 ? -42.027 18.174 46.278 1.00 68.88 554 SER A CA 1
ATOM 4498 C C . SER A 1 554 ? -40.928 17.145 45.970 1.00 68.88 554 SER A C 1
ATOM 4500 O O . SER A 1 554 ? -40.306 17.191 44.907 1.00 68.88 554 SER A O 1
ATOM 4502 N N . LEU A 1 555 ? -40.754 16.136 46.834 1.00 64.75 555 LEU A N 1
ATOM 4503 C CA . LEU A 1 555 ? -39.804 15.041 46.599 1.00 64.75 555 LEU A CA 1
ATOM 4504 C C . LEU A 1 555 ? -40.181 14.176 45.386 1.00 64.75 555 LEU A C 1
ATOM 4506 O O . LEU A 1 555 ? -39.294 13.729 44.663 1.00 64.75 555 LEU A O 1
ATOM 4510 N N . ARG A 1 556 ? -41.478 13.974 45.109 1.00 71.00 556 ARG A N 1
ATOM 4511 C CA . ARG A 1 556 ? -41.936 13.273 43.894 1.00 71.00 556 ARG A CA 1
ATOM 4512 C C . ARG A 1 556 ? -41.655 14.074 42.625 1.00 71.00 556 ARG A C 1
ATOM 4514 O O . ARG A 1 556 ? -41.215 13.490 41.643 1.00 71.00 556 ARG A O 1
ATOM 4521 N N . GLN A 1 557 ? -41.854 15.394 42.636 1.00 71.75 557 GLN A N 1
ATOM 4522 C CA . GLN A 1 557 ? -41.498 16.242 41.492 1.00 71.75 557 GLN A CA 1
ATOM 4523 C C . GLN A 1 557 ? -39.984 16.262 41.238 1.00 71.75 557 GLN A C 1
ATOM 4525 O O . GLN A 1 557 ? -39.558 16.200 40.087 1.00 71.75 557 GLN A O 1
ATOM 4530 N N . GLN A 1 558 ? -39.167 16.282 42.295 1.00 68.62 558 GLN A N 1
ATOM 4531 C CA . GLN A 1 558 ? -37.710 16.181 42.169 1.00 68.62 558 GLN A CA 1
ATOM 4532 C C . GLN A 1 558 ? -37.256 14.800 41.673 1.00 68.62 558 GLN A C 1
ATOM 4534 O O . GLN A 1 558 ? -36.337 14.731 40.861 1.00 68.62 558 GLN A O 1
ATOM 4539 N N . ALA A 1 559 ? -37.914 13.715 42.095 1.00 65.69 559 ALA A N 1
ATOM 4540 C CA . ALA A 1 559 ? -37.636 12.369 41.593 1.00 65.69 559 ALA A CA 1
ATOM 4541 C C . ALA A 1 559 ? -37.951 12.236 40.093 1.00 65.69 559 ALA A C 1
ATOM 4543 O O . ALA A 1 559 ? -37.106 11.758 39.345 1.00 65.69 559 ALA A O 1
ATOM 4544 N N . VAL A 1 560 ? -39.099 12.750 39.636 1.00 76.38 560 VAL A N 1
ATOM 4545 C CA . VAL A 1 560 ? -39.472 12.746 38.208 1.00 76.38 560 VAL A CA 1
ATOM 4546 C C . VAL A 1 560 ? -38.509 13.598 37.370 1.00 76.38 560 VAL A C 1
ATOM 4548 O O . VAL A 1 560 ? -38.134 13.204 36.270 1.00 76.38 560 VAL A O 1
ATOM 4551 N N . ALA A 1 561 ? -38.053 14.743 37.887 1.00 72.88 561 ALA A N 1
ATOM 4552 C CA . ALA A 1 561 ? -37.061 15.571 37.198 1.00 72.88 561 ALA A CA 1
ATOM 4553 C C . ALA A 1 561 ? -35.685 14.881 37.091 1.00 72.88 561 ALA A C 1
ATOM 4555 O O . ALA A 1 561 ? -35.008 15.008 36.070 1.00 72.88 561 ALA A O 1
ATOM 4556 N N . LEU A 1 562 ? -35.276 14.130 38.120 1.00 68.75 562 LEU A N 1
ATOM 4557 C CA . LEU A 1 562 ? -34.049 13.326 38.096 1.00 68.75 562 LEU A CA 1
ATOM 4558 C C . LEU A 1 562 ? -34.177 12.102 37.174 1.00 68.75 562 LEU A C 1
ATOM 4560 O O . LEU A 1 562 ? -33.215 11.763 36.486 1.00 68.75 562 LEU A O 1
ATOM 4564 N N . GLU A 1 563 ? -35.350 11.472 37.093 1.00 71.38 563 GLU A N 1
ATOM 4565 C CA . GLU A 1 563 ? -35.640 10.408 36.119 1.00 71.38 563 GLU A CA 1
ATOM 4566 C C . GLU A 1 563 ? -35.554 10.930 34.677 1.00 71.38 563 GLU A C 1
ATOM 4568 O O . GLU A 1 563 ? -34.853 10.348 33.856 1.00 71.38 563 GLU A O 1
ATOM 4573 N N . GLN A 1 564 ? -36.134 12.097 34.383 1.00 74.44 564 GLN A N 1
ATOM 4574 C CA . GLN A 1 564 ? -36.024 12.718 33.055 1.00 74.44 564 GLN A CA 1
ATOM 4575 C C . GL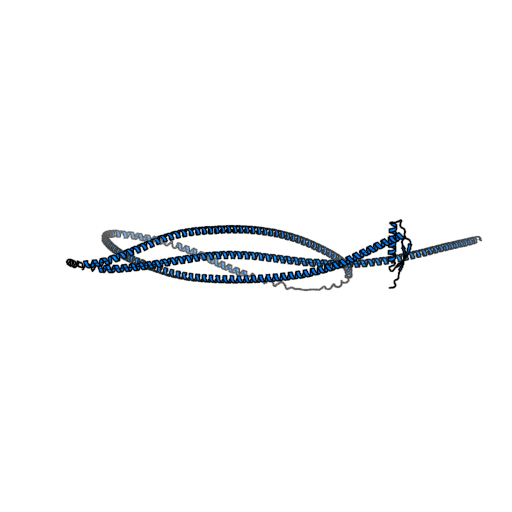N A 1 564 ? -34.578 13.103 32.699 1.00 74.44 564 GLN A C 1
ATOM 4577 O O . GLN A 1 564 ? -34.133 12.888 31.571 1.00 74.44 564 GLN A O 1
ATOM 4582 N N . GLN A 1 565 ? -33.805 13.629 33.657 1.00 69.00 565 GLN A N 1
ATOM 4583 C CA . GLN A 1 565 ? -32.385 13.929 33.438 1.00 69.00 565 GLN A CA 1
ATOM 4584 C C . GLN A 1 565 ? -31.536 12.669 33.246 1.00 69.00 565 GLN A C 1
ATOM 4586 O O . GLN A 1 565 ? -30.587 12.687 32.460 1.00 69.00 565 GLN A O 1
ATOM 4591 N N . THR A 1 566 ? -31.850 11.580 33.949 1.00 69.06 566 THR A N 1
ATOM 4592 C CA . THR A 1 566 ? -31.147 10.306 33.756 1.00 69.06 566 THR A CA 1
ATOM 4593 C C . THR A 1 566 ? -31.491 9.685 32.407 1.00 69.06 566 THR A C 1
ATOM 4595 O O . THR A 1 566 ? -30.554 9.268 31.733 1.00 69.06 566 THR A O 1
ATOM 4598 N N . GLU A 1 567 ? -32.748 9.748 31.950 1.00 74.94 567 GLU A N 1
ATOM 4599 C CA . GLU A 1 567 ? -33.164 9.324 30.601 1.00 74.94 567 GLU A CA 1
ATOM 4600 C C . GLU A 1 567 ? -32.480 10.125 29.480 1.00 74.94 567 GLU A C 1
ATOM 4602 O O . GLU A 1 567 ? -31.985 9.542 28.510 1.00 74.94 567 GLU A O 1
ATOM 4607 N N . GLU A 1 568 ? -32.382 11.454 29.605 1.00 73.38 568 GLU A N 1
ATOM 4608 C CA . GLU A 1 568 ? -31.666 12.289 28.629 1.00 73.38 568 GLU A CA 1
ATOM 4609 C C . GLU A 1 568 ? -30.160 11.989 28.592 1.00 73.38 568 GLU A C 1
ATOM 4611 O O . GLU A 1 568 ? -29.546 11.989 27.517 1.00 73.38 568 GLU A O 1
ATOM 4616 N N . LEU A 1 569 ? -29.547 11.726 29.752 1.00 68.62 569 LEU A N 1
ATOM 4617 C CA . LEU A 1 569 ? -28.131 11.367 29.847 1.00 68.62 569 LEU A CA 1
ATOM 4618 C C . LEU A 1 569 ? -27.859 9.958 29.309 1.00 68.62 569 LEU A C 1
ATOM 4620 O O . LEU A 1 569 ? -26.861 9.781 28.607 1.00 68.62 569 LEU A O 1
ATOM 4624 N N . THR A 1 570 ? -28.740 8.981 29.549 1.00 74.19 570 THR A N 1
ATOM 4625 C CA . THR A 1 570 ? -28.647 7.653 28.921 1.00 74.19 570 THR A CA 1
ATOM 4626 C C . THR A 1 570 ? -28.847 7.738 27.415 1.00 74.19 570 THR A C 1
ATOM 4628 O O . THR A 1 570 ? -28.024 7.207 26.677 1.00 74.19 570 THR A O 1
ATOM 4631 N N . GLY A 1 571 ? -29.831 8.506 26.937 1.00 78.81 571 GLY A N 1
ATOM 4632 C CA . GLY A 1 571 ? -30.059 8.691 25.502 1.00 78.81 571 GLY A CA 1
ATOM 4633 C C . GLY A 1 571 ? -28.910 9.419 24.791 1.00 78.81 571 GLY A C 1
ATOM 4634 O O . GLY A 1 571 ? -28.624 9.143 23.625 1.00 78.81 571 GLY A O 1
ATOM 4635 N N . ARG A 1 572 ? -28.202 10.333 25.473 1.00 75.81 572 ARG A N 1
ATOM 4636 C CA . ARG A 1 572 ? -26.943 10.916 24.969 1.00 75.81 572 ARG A CA 1
ATOM 4637 C C . ARG A 1 572 ? -25.789 9.917 24.991 1.00 75.81 572 ARG A C 1
ATOM 4639 O O . ARG A 1 572 ? -24.998 9.911 24.053 1.00 75.81 572 ARG A O 1
ATOM 4646 N N . GLY A 1 573 ? -25.691 9.093 26.033 1.00 73.44 573 GLY A N 1
ATOM 4647 C CA . GLY A 1 573 ? -24.694 8.028 26.136 1.00 73.44 573 GLY A CA 1
ATOM 4648 C C . GLY A 1 573 ? -24.832 6.986 25.025 1.00 73.44 573 GLY A C 1
ATOM 4649 O O . GLY A 1 573 ? -23.831 6.615 24.421 1.00 73.44 573 GLY A O 1
ATOM 4650 N N . GLU A 1 574 ? -26.061 6.582 24.700 1.00 77.38 574 GLU A N 1
ATOM 4651 C CA . GLU A 1 574 ? -26.364 5.640 23.616 1.00 77.38 574 GLU A CA 1
ATOM 4652 C C . GLU A 1 574 ? -26.017 6.213 22.238 1.00 77.38 574 GLU A C 1
ATOM 4654 O O . GLU A 1 574 ? -25.334 5.548 21.463 1.00 77.38 574 GLU A O 1
ATOM 4659 N N . ARG A 1 575 ? -26.370 7.477 21.958 1.00 76.06 575 ARG A N 1
ATOM 4660 C CA . ARG A 1 575 ? -25.990 8.141 20.695 1.00 76.06 575 ARG A CA 1
ATOM 4661 C C . ARG A 1 575 ? -24.479 8.291 20.543 1.00 76.06 575 ARG A C 1
ATOM 4663 O O . ARG A 1 575 ? -23.946 8.032 19.471 1.00 76.06 575 ARG A O 1
ATOM 4670 N N . LEU A 1 576 ? -23.777 8.665 21.614 1.00 72.88 576 LEU A N 1
ATOM 4671 C CA . LEU A 1 576 ? -22.314 8.744 21.600 1.00 72.88 576 LEU A CA 1
ATOM 4672 C C . LEU A 1 576 ? -21.668 7.360 21.437 1.00 72.88 576 LEU A C 1
ATOM 4674 O O . LEU A 1 576 ? -20.622 7.254 20.801 1.00 72.88 576 LEU A O 1
ATOM 4678 N N . ALA A 1 577 ? -22.275 6.300 21.977 1.00 72.00 577 ALA A N 1
ATOM 4679 C CA . ALA A 1 577 ? -21.815 4.928 21.772 1.00 72.00 577 ALA A CA 1
ATOM 4680 C C . ALA A 1 577 ? -22.033 4.459 20.323 1.00 72.00 577 ALA A C 1
ATOM 4682 O O . ALA A 1 577 ? -21.140 3.827 19.757 1.00 72.00 577 ALA A O 1
ATOM 4683 N N . GLU A 1 578 ? -23.161 4.812 19.699 1.00 79.31 578 GLU A N 1
ATOM 4684 C CA . GLU A 1 578 ? -23.416 4.565 18.274 1.00 79.31 578 GLU A CA 1
ATOM 4685 C C . GLU A 1 578 ? -22.451 5.337 17.368 1.00 79.31 578 GLU A C 1
ATOM 4687 O O . GLU A 1 578 ? -21.872 4.747 16.458 1.00 79.31 578 GLU A O 1
ATOM 4692 N N . GLU A 1 579 ? -22.208 6.622 17.635 1.00 76.69 579 GLU A N 1
ATOM 4693 C CA . GLU A 1 579 ? -21.236 7.431 16.886 1.00 76.69 579 GLU A CA 1
ATOM 4694 C C . GLU A 1 579 ? -19.806 6.887 17.037 1.00 76.69 579 GLU A C 1
ATOM 4696 O O . GLU A 1 579 ? -19.056 6.823 16.060 1.00 76.69 579 GLU A O 1
ATOM 4701 N N . LEU A 1 580 ? -19.424 6.429 18.237 1.00 77.00 580 LEU A N 1
ATOM 4702 C CA . LEU A 1 580 ? -18.123 5.800 18.473 1.00 77.00 580 LEU A CA 1
ATOM 4703 C C . LEU A 1 580 ? -18.004 4.460 17.732 1.00 77.00 580 LEU A C 1
ATOM 4705 O O . LEU A 1 580 ? -16.956 4.182 17.151 1.00 77.00 580 LEU A O 1
ATOM 4709 N N . ALA A 1 581 ? -19.064 3.648 17.718 1.00 76.50 581 ALA A N 1
ATOM 4710 C CA . ALA A 1 581 ? -19.099 2.388 16.981 1.00 76.50 581 ALA A CA 1
ATOM 4711 C C . ALA A 1 581 ? -18.998 2.622 15.465 1.00 76.50 581 ALA A C 1
ATOM 4713 O O . ALA A 1 581 ? -18.204 1.961 14.797 1.00 76.50 581 ALA A O 1
ATOM 4714 N N . GLN A 1 582 ? -19.718 3.618 14.937 1.00 80.25 582 GLN A N 1
ATOM 4715 C CA . GLN A 1 582 ? -19.638 4.020 13.530 1.00 80.25 582 GLN A CA 1
ATOM 4716 C C . GLN A 1 582 ? -18.236 4.528 13.167 1.00 80.25 582 GLN A C 1
ATOM 4718 O O . GLN A 1 582 ? -17.659 4.086 12.172 1.00 80.25 582 GLN A O 1
ATOM 4723 N N . ALA A 1 583 ? -17.632 5.375 14.006 1.00 71.88 583 ALA A N 1
ATOM 4724 C CA . ALA A 1 583 ? -16.267 5.859 13.807 1.00 71.88 583 ALA A CA 1
ATOM 4725 C C . ALA A 1 583 ? -15.221 4.731 13.883 1.00 71.88 583 ALA A C 1
ATOM 4727 O O . ALA A 1 583 ? -14.248 4.744 13.131 1.00 71.88 583 ALA A O 1
ATOM 4728 N N . GLN A 1 584 ? -15.417 3.732 14.751 1.00 74.00 584 GLN A N 1
ATOM 4729 C CA . GLN A 1 584 ? -14.554 2.549 14.822 1.00 74.00 584 GLN A CA 1
ATOM 4730 C C . GLN A 1 584 ? -14.675 1.677 13.569 1.00 74.00 584 GLN A C 1
ATOM 4732 O O . GLN A 1 584 ? -13.652 1.243 13.043 1.00 74.00 584 GLN A O 1
ATOM 4737 N N . THR A 1 585 ? -15.888 1.468 13.047 1.00 82.25 585 THR A N 1
ATOM 4738 C CA . THR A 1 585 ? -16.083 0.736 11.785 1.00 82.25 585 THR A CA 1
ATOM 4739 C C . THR A 1 585 ? -15.521 1.482 10.578 1.00 82.25 585 THR A C 1
ATOM 4741 O O . THR A 1 585 ? -14.925 0.860 9.701 1.00 82.25 585 THR A O 1
ATOM 4744 N N . GLU A 1 586 ? -15.644 2.810 10.544 1.00 76.06 586 GLU A N 1
ATOM 4745 C CA . GLU A 1 586 ? -15.088 3.629 9.465 1.00 76.06 586 GLU A CA 1
ATOM 4746 C C . GLU A 1 586 ? -13.556 3.640 9.521 1.00 76.06 586 GLU A C 1
ATOM 4748 O O . GLU A 1 586 ? -12.894 3.480 8.499 1.00 76.06 586 GLU A O 1
ATOM 4753 N N . ARG A 1 587 ? -12.972 3.718 10.724 1.00 77.19 587 ARG A N 1
ATOM 4754 C CA . ARG A 1 587 ? -11.523 3.595 10.924 1.00 77.19 587 ARG A CA 1
ATOM 4755 C C . ARG A 1 587 ? -11.000 2.210 10.536 1.00 77.19 587 ARG A C 1
ATOM 4757 O O . ARG A 1 587 ? -9.922 2.128 9.958 1.00 77.19 587 ARG A O 1
ATOM 4764 N N . ALA A 1 588 ? -11.742 1.140 10.828 1.00 77.00 588 ALA A N 1
ATOM 4765 C CA . ALA A 1 588 ? -11.385 -0.213 10.399 1.00 77.00 588 ALA A CA 1
ATOM 4766 C C . ALA A 1 588 ? -11.396 -0.334 8.866 1.00 77.00 588 ALA A C 1
ATOM 4768 O O . ALA A 1 588 ? -10.417 -0.799 8.291 1.00 77.00 588 ALA A O 1
ATOM 4769 N N . ARG A 1 589 ? -12.431 0.196 8.198 1.00 78.50 589 ARG A N 1
ATOM 4770 C CA . ARG A 1 589 ? -12.482 0.274 6.728 1.00 78.50 589 ARG A CA 1
ATOM 4771 C C . ARG A 1 589 ? -11.346 1.096 6.133 1.00 78.50 589 ARG A C 1
ATOM 4773 O O . ARG A 1 589 ? -10.774 0.703 5.124 1.00 78.50 589 ARG A O 1
ATOM 4780 N N . GLN A 1 590 ? -11.019 2.236 6.738 1.00 73.06 590 GLN A N 1
ATOM 4781 C CA . GLN A 1 590 ? -9.900 3.062 6.288 1.00 73.06 590 GLN A CA 1
ATOM 4782 C C . GLN A 1 590 ? -8.568 2.331 6.450 1.00 73.06 590 GLN A C 1
ATOM 4784 O O . GLN A 1 590 ? -7.722 2.448 5.574 1.00 73.06 590 GLN A O 1
ATOM 4789 N N . HIS A 1 591 ? -8.396 1.554 7.522 1.00 76.81 591 HIS A N 1
ATOM 4790 C CA . HIS A 1 591 ? -7.199 0.745 7.736 1.00 76.81 591 HIS A CA 1
ATOM 4791 C C . HIS A 1 591 ? -7.085 -0.403 6.722 1.00 76.81 591 HIS A C 1
ATOM 4793 O O . HIS A 1 591 ? -6.002 -0.624 6.191 1.00 76.81 591 HIS A O 1
ATOM 4799 N N . GLU A 1 592 ? -8.185 -1.095 6.409 1.00 79.06 592 GLU A N 1
ATOM 4800 C CA . GLU A 1 592 ? -8.215 -2.114 5.348 1.00 79.06 592 GLU A CA 1
ATOM 4801 C C . GLU A 1 592 ? -7.909 -1.508 3.972 1.00 79.06 592 GLU A C 1
ATOM 4803 O O . GLU A 1 592 ? -7.134 -2.073 3.206 1.00 79.06 592 GLU A O 1
ATOM 4808 N N . LEU A 1 593 ? -8.458 -0.325 3.669 1.00 81.69 593 LEU A N 1
ATOM 4809 C CA . LEU A 1 593 ? -8.167 0.377 2.419 1.00 81.69 593 LEU A CA 1
ATOM 4810 C C . LEU A 1 593 ? -6.691 0.789 2.337 1.00 81.69 593 LEU A C 1
ATOM 4812 O O . LEU A 1 593 ? -6.085 0.659 1.279 1.00 81.69 593 LEU A O 1
ATOM 4816 N N . LEU A 1 594 ? -6.108 1.258 3.446 1.00 78.62 594 LEU A N 1
ATOM 4817 C CA . LEU A 1 594 ? -4.698 1.646 3.502 1.00 78.62 594 LEU A CA 1
ATOM 4818 C C . LEU A 1 594 ? -3.784 0.435 3.289 1.00 78.62 594 LEU A C 1
ATOM 4820 O O . LEU A 1 594 ? -2.882 0.509 2.461 1.00 78.62 594 LEU A O 1
ATOM 4824 N N . GLN A 1 595 ? -4.080 -0.692 3.942 1.00 78.12 595 GLN A N 1
ATOM 4825 C CA . GLN A 1 595 ? -3.353 -1.948 3.740 1.00 78.12 595 GLN A CA 1
ATOM 4826 C C . GLN A 1 595 ? -3.454 -2.438 2.294 1.00 78.12 595 GLN A C 1
ATOM 4828 O O . GLN A 1 595 ? -2.432 -2.752 1.698 1.00 78.12 595 GLN A O 1
ATOM 4833 N N . ALA A 1 596 ? -4.643 -2.399 1.686 1.00 78.38 596 ALA A N 1
ATOM 4834 C CA . ALA A 1 596 ? -4.805 -2.756 0.278 1.00 78.38 596 ALA A CA 1
ATOM 4835 C C . ALA A 1 596 ? -4.003 -1.829 -0.657 1.00 78.38 596 ALA A C 1
ATOM 4837 O O . ALA A 1 596 ? -3.429 -2.286 -1.643 1.00 78.38 596 ALA A O 1
ATOM 4838 N N . THR A 1 597 ? -3.919 -0.526 -0.353 1.00 75.38 597 THR A N 1
ATOM 4839 C CA . THR A 1 597 ? -3.090 0.404 -1.140 1.00 75.38 597 THR A CA 1
ATOM 4840 C C . THR A 1 597 ? -1.590 0.218 -0.914 1.00 75.38 597 THR A C 1
ATOM 4842 O O . THR A 1 597 ? -0.819 0.428 -1.845 1.00 75.38 597 THR A O 1
ATOM 4845 N N . GLU A 1 598 ? -1.167 -0.182 0.288 1.00 77.38 598 GLU A N 1
ATOM 4846 C CA . GLU A 1 598 ? 0.229 -0.517 0.595 1.00 77.38 598 GLU A CA 1
ATOM 4847 C C . GLU A 1 598 ? 0.647 -1.821 -0.091 1.00 77.38 598 GLU A C 1
ATOM 4849 O O . GLU A 1 598 ? 1.729 -1.882 -0.668 1.00 77.38 598 GLU A O 1
ATOM 4854 N N . GLU A 1 599 ? -0.228 -2.829 -0.111 1.00 78.00 599 GLU A N 1
ATOM 4855 C CA . GLU A 1 599 ? -0.028 -4.077 -0.853 1.00 78.00 599 GLU A CA 1
ATOM 4856 C C . GLU A 1 599 ? 0.078 -3.815 -2.361 1.00 7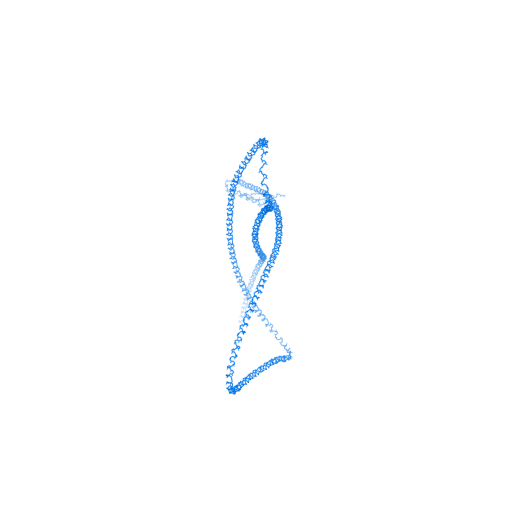8.00 599 GLU A C 1
ATOM 4858 O O . GLU A 1 599 ? 1.036 -4.263 -2.989 1.00 78.00 599 GLU A O 1
ATOM 4863 N N . GLN A 1 600 ? -0.816 -2.997 -2.931 1.00 78.19 600 GLN A N 1
ATOM 4864 C CA . GLN A 1 600 ? -0.721 -2.579 -4.337 1.00 78.19 600 GLN A CA 1
ATOM 4865 C C . GLN A 1 600 ? 0.544 -1.762 -4.628 1.00 78.19 600 GLN A C 1
ATOM 4867 O O . GLN A 1 600 ? 1.169 -1.932 -5.671 1.00 78.19 600 GLN A O 1
ATOM 4872 N N . ALA A 1 601 ? 0.951 -0.867 -3.723 1.00 73.56 601 ALA A N 1
ATOM 4873 C CA . ALA A 1 601 ? 2.190 -0.109 -3.881 1.00 73.56 601 ALA A CA 1
ATOM 4874 C C . ALA A 1 601 ? 3.424 -1.022 -3.833 1.00 73.56 601 ALA A C 1
ATOM 4876 O O . ALA A 1 601 ? 4.384 -0.773 -4.559 1.00 73.56 601 ALA A O 1
ATOM 4877 N N . MET A 1 602 ? 3.391 -2.078 -3.017 1.00 80.44 602 MET A N 1
ATOM 4878 C CA . MET A 1 602 ? 4.454 -3.077 -2.939 1.00 80.44 602 MET A CA 1
ATOM 4879 C C . MET A 1 602 ? 4.508 -3.950 -4.198 1.00 80.44 602 MET A C 1
ATOM 4881 O O . MET A 1 602 ? 5.603 -4.198 -4.697 1.00 80.44 602 MET A O 1
ATOM 4885 N N . GLU A 1 603 ? 3.358 -4.340 -4.759 1.00 78.31 603 GLU A N 1
ATOM 4886 C CA . GLU A 1 603 ? 3.293 -5.002 -6.071 1.00 78.31 603 GLU A CA 1
ATOM 4887 C C . GLU A 1 603 ? 3.902 -4.126 -7.168 1.00 78.31 603 GLU A C 1
ATOM 4889 O O . GLU A 1 603 ? 4.788 -4.587 -7.882 1.00 78.31 603 GLU A O 1
ATOM 4894 N N . TYR A 1 604 ? 3.521 -2.845 -7.253 1.00 77.25 604 TYR A N 1
ATOM 4895 C CA . TYR A 1 604 ? 4.115 -1.930 -8.233 1.00 77.25 604 TYR A CA 1
ATOM 4896 C C . TYR A 1 604 ? 5.617 -1.718 -8.015 1.00 77.25 604 TYR A C 1
ATOM 4898 O O . TYR A 1 604 ? 6.352 -1.531 -8.981 1.00 77.25 604 TYR A O 1
ATOM 4906 N N . MET A 1 605 ? 6.095 -1.739 -6.768 1.00 79.75 605 MET A N 1
ATOM 4907 C CA . MET A 1 605 ? 7.522 -1.606 -6.468 1.00 79.75 605 MET A CA 1
ATOM 4908 C C . MET A 1 605 ? 8.311 -2.828 -6.950 1.00 79.75 605 MET A C 1
ATOM 4910 O O . MET A 1 605 ? 9.336 -2.660 -7.603 1.00 79.75 605 MET A O 1
ATOM 4914 N N . LEU A 1 606 ? 7.790 -4.036 -6.709 1.00 81.62 606 LEU A N 1
ATOM 4915 C CA . LEU A 1 606 ? 8.363 -5.287 -7.214 1.00 81.62 606 LEU A CA 1
ATOM 4916 C C . LEU A 1 606 ? 8.344 -5.345 -8.748 1.00 81.62 606 LEU A C 1
ATOM 4918 O O . LEU A 1 606 ? 9.298 -5.812 -9.366 1.00 81.62 606 LEU A O 1
ATOM 4922 N N . GLU A 1 607 ? 7.284 -4.835 -9.378 1.00 80.25 607 GLU A N 1
ATOM 4923 C CA . GLU A 1 607 ? 7.188 -4.743 -10.838 1.00 80.25 607 GLU A CA 1
ATOM 4924 C C . GLU A 1 607 ? 8.223 -3.761 -11.410 1.00 80.25 607 GLU A C 1
ATOM 4926 O O . GLU A 1 607 ? 8.867 -4.053 -12.416 1.00 80.25 607 GLU A O 1
ATOM 4931 N N . ILE A 1 608 ? 8.441 -2.619 -10.747 1.00 77.56 608 ILE A N 1
ATOM 4932 C CA . ILE A 1 608 ? 9.478 -1.651 -11.129 1.00 77.56 608 ILE A CA 1
ATOM 4933 C C . ILE A 1 608 ? 10.878 -2.249 -10.963 1.00 77.56 608 ILE A C 1
ATOM 4935 O O . ILE A 1 608 ? 11.694 -2.085 -11.867 1.00 77.56 608 ILE A O 1
ATOM 4939 N N . GLU A 1 609 ? 11.160 -2.948 -9.861 1.00 80.81 609 GLU A N 1
ATOM 4940 C CA . GLU A 1 609 ? 12.450 -3.622 -9.647 1.00 80.81 609 GLU A CA 1
ATOM 4941 C C . GLU A 1 609 ? 12.698 -4.699 -10.712 1.00 80.81 609 GLU A C 1
ATOM 4943 O O . GLU A 1 609 ? 13.766 -4.724 -11.323 1.00 80.81 609 GLU A O 1
ATOM 4948 N N . SER A 1 610 ? 11.687 -5.512 -11.036 1.00 80.06 610 SER A N 1
ATOM 4949 C CA . SER A 1 610 ? 11.776 -6.497 -12.120 1.00 80.06 610 SER A CA 1
ATOM 4950 C C . SER A 1 610 ? 12.027 -5.847 -13.485 1.00 80.06 610 SER A C 1
ATOM 4952 O O . SER A 1 610 ? 12.816 -6.367 -14.277 1.00 80.06 610 SER A O 1
ATOM 4954 N N . LEU A 1 611 ? 11.369 -4.723 -13.783 1.00 79.19 611 LEU A N 1
ATOM 4955 C CA . LEU A 1 611 ? 11.570 -3.995 -15.036 1.00 79.19 611 LEU A CA 1
ATOM 4956 C C . LEU A 1 611 ? 12.953 -3.335 -15.096 1.00 79.19 611 LEU A C 1
ATOM 4958 O O . LEU A 1 611 ? 13.545 -3.280 -16.172 1.00 79.19 611 LEU A O 1
ATOM 4962 N N . GLN A 1 612 ? 13.485 -2.867 -13.965 1.00 75.38 612 GLN A N 1
ATOM 4963 C CA . GLN A 1 612 ? 14.845 -2.334 -13.868 1.00 75.38 612 GLN A CA 1
ATOM 4964 C C . GLN A 1 612 ? 15.892 -3.427 -14.085 1.00 75.38 612 GLN A C 1
ATOM 4966 O O . GLN A 1 612 ? 16.793 -3.228 -14.894 1.00 75.38 612 GLN A O 1
ATOM 4971 N N . GLU A 1 613 ? 15.733 -4.605 -13.477 1.00 81.62 613 GLU A N 1
ATOM 4972 C CA . GLU A 1 613 ? 16.622 -5.747 -13.728 1.00 81.62 613 GLU A CA 1
ATOM 4973 C C . GLU A 1 613 ? 16.593 -6.185 -15.199 1.00 81.62 613 GLU A C 1
ATOM 4975 O O . GLU A 1 613 ? 17.640 -6.444 -15.794 1.00 81.62 613 GLU A O 1
ATOM 4980 N N . GLN A 1 614 ? 15.413 -6.211 -15.830 1.00 77.88 614 GLN A N 1
ATOM 4981 C CA . GLN A 1 614 ? 15.298 -6.480 -17.267 1.00 77.88 614 GLN A CA 1
ATOM 4982 C C . GLN A 1 614 ? 15.956 -5.381 -18.115 1.00 77.88 614 GLN A C 1
ATOM 4984 O O . GLN A 1 614 ? 16.586 -5.671 -19.137 1.00 77.88 614 GLN A O 1
ATOM 4989 N N . GLN A 1 615 ? 15.841 -4.115 -17.712 1.00 76.75 615 GLN A N 1
ATOM 4990 C CA . GLN A 1 615 ? 16.472 -2.994 -18.406 1.00 76.75 615 GLN A CA 1
ATOM 4991 C C . GLN A 1 615 ? 18.005 -3.026 -18.276 1.00 76.75 615 GLN A C 1
ATOM 4993 O O . GLN A 1 615 ? 18.709 -2.750 -19.247 1.00 76.75 615 GLN A O 1
ATOM 4998 N N . ASP A 1 616 ? 18.527 -3.420 -17.118 1.00 81.50 616 ASP A N 1
ATOM 4999 C CA . ASP A 1 616 ? 19.961 -3.588 -16.883 1.00 81.50 616 ASP A CA 1
ATOM 5000 C C . ASP A 1 616 ? 20.517 -4.803 -17.642 1.00 81.50 616 ASP A C 1
ATOM 5002 O O . ASP A 1 616 ? 21.569 -4.703 -18.281 1.00 81.50 616 ASP A O 1
ATOM 5006 N N . ALA A 1 617 ? 19.782 -5.921 -17.666 1.00 78.62 617 ALA A N 1
ATOM 5007 C CA . ALA A 1 617 ? 20.137 -7.105 -18.450 1.00 78.62 617 ALA A CA 1
ATOM 5008 C C . ALA A 1 617 ? 20.171 -6.800 -19.956 1.00 78.62 617 ALA A C 1
ATOM 5010 O O . ALA A 1 617 ? 21.165 -7.074 -20.630 1.00 78.62 617 ALA A O 1
ATOM 5011 N N . THR A 1 618 ? 19.132 -6.141 -20.480 1.00 79.44 618 THR A N 1
ATOM 5012 C CA . THR A 1 618 ? 19.110 -5.699 -21.885 1.00 79.44 618 THR A CA 1
ATOM 5013 C C . THR A 1 618 ? 20.179 -4.644 -22.174 1.00 79.44 618 THR A C 1
ATOM 5015 O O . THR A 1 618 ? 20.740 -4.631 -23.268 1.00 79.44 618 THR A O 1
ATOM 5018 N N . GLY A 1 619 ? 20.524 -3.789 -21.205 1.00 82.44 619 GLY A N 1
ATOM 5019 C CA . GLY A 1 619 ? 21.638 -2.845 -21.297 1.00 82.44 619 GLY A CA 1
ATOM 5020 C C . GLY A 1 619 ? 22.999 -3.534 -21.446 1.00 82.44 619 GLY A C 1
ATOM 5021 O O . GLY A 1 619 ? 23.797 -3.134 -22.300 1.00 82.44 619 GLY A O 1
ATOM 5022 N N . LEU A 1 620 ? 23.241 -4.595 -20.670 1.00 83.38 620 LEU A N 1
ATOM 5023 C CA . LEU A 1 620 ? 24.442 -5.432 -20.755 1.00 83.38 620 LEU A CA 1
ATOM 5024 C C . LEU A 1 620 ? 24.531 -6.165 -22.101 1.00 83.38 620 LEU A C 1
ATOM 5026 O O . LEU A 1 620 ? 25.579 -6.113 -22.748 1.00 83.38 620 LEU A O 1
ATOM 5030 N N . GLU A 1 621 ? 23.431 -6.753 -22.579 1.00 80.88 621 GLU A N 1
ATOM 5031 C CA . GLU A 1 621 ? 23.370 -7.387 -23.906 1.00 80.88 621 GLU A CA 1
ATOM 5032 C C . GLU A 1 621 ? 23.668 -6.384 -25.032 1.00 80.88 621 GLU A C 1
ATOM 5034 O O . GLU A 1 621 ? 24.413 -6.679 -25.968 1.00 80.88 621 GLU A O 1
ATOM 5039 N N . LEU A 1 622 ? 23.148 -5.155 -24.937 1.00 80.62 622 LEU A N 1
ATOM 5040 C CA . LEU A 1 622 ? 23.416 -4.090 -25.908 1.00 80.62 622 LEU A CA 1
ATOM 5041 C C . LEU A 1 622 ? 24.884 -3.648 -25.884 1.00 80.62 622 LEU A C 1
ATOM 5043 O O . LEU A 1 622 ? 25.451 -3.324 -26.931 1.00 80.62 622 LEU A O 1
ATOM 5047 N N . GLN A 1 623 ? 25.509 -3.626 -24.706 1.00 79.88 623 GLN A N 1
ATOM 5048 C CA . GLN A 1 623 ? 26.930 -3.327 -24.560 1.00 79.88 623 GLN A CA 1
ATOM 5049 C C . GLN A 1 623 ? 27.799 -4.433 -25.171 1.00 79.88 623 GLN A C 1
ATOM 5051 O O . GLN A 1 623 ? 28.766 -4.122 -25.869 1.00 79.88 623 GLN A O 1
ATOM 5056 N N . GLU A 1 624 ? 27.428 -5.698 -24.981 1.00 83.88 624 GLU A N 1
ATOM 5057 C CA . GLU A 1 624 ? 28.118 -6.844 -25.574 1.00 83.88 624 GLU A CA 1
ATOM 5058 C C . GLU A 1 624 ? 27.939 -6.901 -27.100 1.00 83.88 624 GLU A C 1
ATOM 5060 O O . GLU A 1 624 ? 28.889 -7.135 -27.846 1.00 83.88 624 GLU A O 1
ATOM 5065 N N . LEU A 1 625 ? 26.746 -6.596 -27.613 1.00 80.25 625 LEU A N 1
ATOM 5066 C CA . LEU A 1 625 ? 26.523 -6.481 -29.056 1.00 80.25 625 LEU A CA 1
ATOM 5067 C C . LEU A 1 625 ? 27.321 -5.324 -29.665 1.00 80.25 625 LEU A C 1
ATOM 5069 O O . LEU A 1 625 ? 27.832 -5.449 -30.778 1.00 80.25 625 LEU A O 1
ATOM 5073 N N . ARG A 1 626 ? 27.475 -4.207 -28.945 1.00 85.31 626 ARG A N 1
ATOM 5074 C CA . ARG A 1 626 ? 28.315 -3.082 -29.384 1.00 85.31 626 ARG A CA 1
ATOM 5075 C C . ARG A 1 626 ? 29.799 -3.430 -29.385 1.00 85.31 626 ARG A C 1
ATOM 5077 O O . ARG A 1 626 ? 30.485 -3.016 -30.317 1.00 85.31 626 ARG A O 1
ATOM 5084 N N . SER A 1 627 ? 30.297 -4.170 -28.392 1.00 82.62 627 SER A N 1
ATOM 5085 C CA . SER A 1 627 ? 31.698 -4.609 -28.386 1.00 82.62 627 SER A CA 1
ATOM 5086 C C . SER A 1 627 ? 31.966 -5.602 -29.515 1.00 82.62 627 SER A C 1
ATOM 5088 O O . SER A 1 627 ? 32.928 -5.416 -30.254 1.00 82.62 627 SER A O 1
ATOM 5090 N N . ARG A 1 628 ? 31.067 -6.569 -29.740 1.00 85.50 628 ARG A N 1
ATOM 5091 C CA . ARG A 1 628 ? 31.151 -7.498 -30.879 1.00 85.50 628 ARG A CA 1
ATOM 5092 C C . ARG A 1 628 ? 31.101 -6.766 -32.218 1.00 85.50 628 ARG A C 1
ATOM 5094 O O . ARG A 1 628 ? 31.907 -7.047 -33.095 1.00 85.50 628 ARG A O 1
ATOM 5101 N N . LEU A 1 629 ? 30.209 -5.784 -32.372 1.00 82.00 629 LEU A N 1
ATOM 5102 C CA . LEU A 1 629 ? 30.150 -4.969 -33.586 1.00 82.00 629 LEU A CA 1
ATOM 5103 C C . LEU A 1 629 ? 31.447 -4.173 -33.798 1.00 82.00 629 LEU A C 1
ATOM 5105 O O . LEU A 1 629 ? 31.901 -4.076 -34.932 1.00 82.00 629 LEU A O 1
ATOM 5109 N N . ALA A 1 630 ? 32.047 -3.639 -32.728 1.00 82.38 630 ALA A N 1
ATOM 5110 C CA . ALA A 1 630 ? 33.321 -2.922 -32.786 1.00 82.38 630 ALA A CA 1
ATOM 5111 C C . ALA A 1 630 ? 34.509 -3.839 -33.139 1.00 82.38 630 ALA A C 1
ATOM 5113 O O . ALA A 1 630 ? 35.420 -3.433 -33.863 1.00 82.38 630 ALA A O 1
ATOM 5114 N N . GLU A 1 631 ? 34.506 -5.081 -32.652 1.00 84.25 631 GLU A N 1
ATOM 5115 C CA . GLU A 1 631 ? 35.493 -6.090 -33.042 1.00 84.25 631 GLU A CA 1
ATOM 5116 C C . GLU A 1 631 ? 35.340 -6.480 -34.513 1.00 84.25 631 GLU A C 1
ATOM 5118 O O . GLU A 1 631 ? 36.332 -6.523 -35.240 1.00 84.25 631 GLU A O 1
ATOM 5123 N N . GLU A 1 632 ? 34.112 -6.702 -34.981 1.00 80.00 632 GLU A N 1
ATOM 5124 C CA . GLU A 1 632 ? 33.844 -7.043 -36.380 1.00 80.00 632 GLU A CA 1
ATOM 5125 C C . GLU A 1 632 ? 34.164 -5.885 -37.333 1.00 80.00 632 GLU A C 1
ATOM 5127 O O . GLU A 1 632 ? 34.743 -6.113 -38.397 1.00 80.00 632 GLU A O 1
ATOM 5132 N N . THR A 1 633 ? 33.898 -4.629 -36.958 1.00 83.00 633 THR A N 1
ATOM 5133 C CA . THR A 1 633 ? 34.353 -3.481 -37.759 1.00 83.00 633 THR A CA 1
ATOM 5134 C C . THR A 1 633 ? 35.873 -3.369 -37.776 1.00 83.00 633 THR A C 1
ATOM 5136 O O . THR A 1 633 ? 36.440 -3.115 -38.836 1.00 83.00 633 THR A O 1
ATOM 5139 N N . SER A 1 634 ? 36.562 -3.627 -36.659 1.00 81.31 634 SER A N 1
ATOM 5140 C CA . SER A 1 634 ? 38.030 -3.651 -36.636 1.00 81.31 634 SER A CA 1
ATOM 5141 C C . SER A 1 634 ? 38.609 -4.771 -37.512 1.00 81.31 634 SER A C 1
ATOM 5143 O O . SER A 1 634 ? 39.571 -4.538 -38.248 1.00 81.31 634 SER A O 1
ATOM 5145 N N . ARG A 1 635 ? 37.998 -5.964 -37.498 1.00 84.69 635 ARG A N 1
ATOM 5146 C CA . ARG A 1 635 ? 38.355 -7.080 -38.390 1.00 84.69 635 ARG A CA 1
ATOM 5147 C C . ARG A 1 635 ? 38.123 -6.722 -39.856 1.00 84.69 635 ARG A C 1
ATOM 5149 O O . ARG A 1 635 ? 38.989 -6.996 -40.685 1.00 84.69 635 ARG A O 1
ATOM 5156 N N . ALA A 1 636 ? 37.006 -6.069 -40.174 1.00 79.50 636 ALA A N 1
ATOM 5157 C CA . ALA A 1 636 ? 36.708 -5.607 -41.526 1.00 79.50 636 ALA A CA 1
ATOM 5158 C C . ALA A 1 636 ? 37.715 -4.548 -42.008 1.00 79.50 636 ALA A C 1
ATOM 5160 O O . ALA A 1 636 ? 38.203 -4.631 -43.133 1.00 79.50 636 ALA A O 1
ATOM 5161 N N . GLU A 1 637 ? 38.089 -3.591 -41.155 1.00 84.56 637 GLU A N 1
ATOM 5162 C CA . GLU A 1 637 ? 39.124 -2.600 -41.468 1.00 84.56 637 GLU A CA 1
ATOM 5163 C C . GLU A 1 637 ? 40.503 -3.242 -41.673 1.00 84.56 637 GLU A C 1
ATOM 5165 O O . GLU A 1 637 ? 41.236 -2.845 -42.581 1.00 84.56 637 GLU A O 1
ATOM 5170 N N . ALA A 1 638 ? 40.865 -4.243 -40.866 1.00 82.44 638 ALA A N 1
ATOM 5171 C CA . ALA A 1 638 ? 42.112 -4.988 -41.029 1.00 82.44 638 ALA A CA 1
ATOM 5172 C C . ALA A 1 638 ? 42.133 -5.780 -42.348 1.00 82.44 638 ALA A C 1
ATOM 5174 O O . ALA A 1 638 ? 43.108 -5.698 -43.094 1.00 82.44 638 ALA A O 1
ATOM 5175 N N . ALA A 1 639 ? 41.036 -6.467 -42.681 1.00 78.06 639 ALA A N 1
ATOM 5176 C CA . ALA A 1 639 ? 40.892 -7.174 -43.951 1.00 78.06 639 ALA A CA 1
ATOM 5177 C C . ALA A 1 639 ? 40.955 -6.217 -45.154 1.00 78.06 639 ALA A C 1
ATOM 5179 O O . ALA A 1 639 ? 41.580 -6.537 -46.165 1.00 78.06 639 ALA A O 1
ATOM 5180 N N . GLN A 1 640 ? 40.369 -5.021 -45.039 1.00 79.75 640 GLN A N 1
ATOM 5181 C CA . GLN A 1 640 ? 40.451 -4.001 -46.084 1.00 79.75 640 GLN A CA 1
ATOM 5182 C C . GLN A 1 640 ? 41.890 -3.504 -46.279 1.00 79.75 640 GLN A C 1
ATOM 5184 O O . GLN A 1 640 ? 42.336 -3.369 -47.416 1.00 79.75 640 GLN A O 1
ATOM 5189 N N . ARG A 1 641 ? 42.648 -3.298 -45.194 1.00 85.94 641 ARG A N 1
ATOM 5190 C CA . ARG A 1 641 ? 44.074 -2.936 -45.282 1.00 85.94 641 ARG A CA 1
ATOM 5191 C C . ARG A 1 641 ? 44.901 -4.035 -45.942 1.00 85.94 641 ARG A C 1
ATOM 5193 O O . ARG A 1 641 ? 45.709 -3.724 -46.811 1.00 85.94 641 ARG A O 1
ATOM 5200 N N . GLU A 1 642 ? 44.672 -5.303 -45.596 1.00 83.75 642 GLU A N 1
ATOM 5201 C CA . GLU A 1 642 ? 45.346 -6.423 -46.268 1.00 83.75 642 GLU A CA 1
ATOM 5202 C C . GLU A 1 642 ? 45.000 -6.495 -47.761 1.00 83.75 642 GLU A C 1
ATOM 5204 O O . GLU A 1 642 ? 45.869 -6.786 -48.583 1.00 83.75 642 GLU A O 1
ATOM 5209 N N . LEU A 1 643 ? 43.746 -6.226 -48.137 1.00 80.88 643 LEU A N 1
ATOM 5210 C CA . LEU A 1 643 ? 43.341 -6.162 -49.542 1.00 80.88 643 LEU A CA 1
ATOM 5211 C C . LEU A 1 643 ? 44.031 -5.012 -50.281 1.00 80.88 643 LEU A C 1
ATOM 5213 O O . LEU A 1 643 ? 44.497 -5.219 -51.401 1.00 80.88 643 LEU A O 1
ATOM 5217 N N . ASP A 1 644 ? 44.150 -3.840 -49.659 1.00 84.62 644 ASP A N 1
ATOM 5218 C CA . ASP A 1 644 ? 44.844 -2.688 -50.239 1.00 84.62 644 ASP A CA 1
ATOM 5219 C C . ASP A 1 644 ? 46.354 -2.959 -50.392 1.00 84.62 644 ASP A C 1
ATOM 5221 O O . ASP A 1 644 ? 46.947 -2.632 -51.423 1.00 84.62 644 ASP A O 1
ATOM 5225 N N . GLU A 1 645 ? 46.986 -3.602 -49.406 1.00 85.00 645 GLU A N 1
ATOM 5226 C CA . GLU A 1 645 ? 48.393 -4.020 -49.465 1.00 85.00 645 GLU A CA 1
ATOM 5227 C C . GLU A 1 645 ? 48.632 -5.069 -50.554 1.00 85.00 645 GLU A C 1
ATOM 5229 O O . GLU A 1 645 ? 49.549 -4.924 -51.367 1.00 85.00 645 GLU A O 1
ATOM 5234 N N . ARG A 1 646 ? 47.770 -6.091 -50.637 1.00 84.69 646 ARG A N 1
ATOM 5235 C CA . ARG A 1 646 ? 47.813 -7.080 -51.724 1.00 84.69 646 ARG A CA 1
ATOM 5236 C C . ARG A 1 646 ? 47.561 -6.430 -53.081 1.00 84.69 646 ARG A C 1
ATOM 5238 O O . ARG A 1 646 ? 48.202 -6.814 -54.054 1.00 84.69 646 ARG A O 1
ATOM 5245 N N . GLY A 1 647 ? 46.677 -5.436 -53.154 1.00 84.25 647 GLY A N 1
ATOM 5246 C CA . GLY A 1 647 ? 46.431 -4.642 -54.357 1.00 84.25 647 GLY A CA 1
ATOM 5247 C C . GLY A 1 647 ? 47.693 -3.930 -54.843 1.00 84.25 647 GLY A C 1
ATOM 5248 O O . GLY A 1 647 ? 48.058 -4.071 -56.010 1.00 84.25 647 GLY A O 1
ATOM 5249 N N . ARG A 1 648 ? 48.416 -3.258 -53.937 1.00 83.81 648 ARG A N 1
ATOM 5250 C CA . ARG A 1 648 ? 49.706 -2.614 -54.248 1.00 83.81 648 ARG A CA 1
ATOM 5251 C C . ARG A 1 648 ? 50.768 -3.621 -54.682 1.00 83.81 648 ARG A C 1
ATOM 5253 O O . ARG A 1 648 ? 51.437 -3.388 -55.681 1.00 83.81 648 ARG A O 1
ATOM 5260 N N . ALA A 1 649 ? 50.878 -4.757 -53.992 1.00 79.50 649 ALA A N 1
ATOM 5261 C CA . ALA A 1 649 ? 51.814 -5.816 -54.371 1.00 79.50 649 ALA A CA 1
ATOM 5262 C C . ALA A 1 649 ? 51.503 -6.386 -55.768 1.00 79.50 649 ALA A C 1
ATOM 5264 O O . ALA A 1 649 ? 52.409 -6.669 -56.546 1.00 79.50 649 ALA A O 1
ATOM 5265 N N . VAL A 1 650 ? 50.222 -6.521 -56.128 1.00 83.69 650 VAL A N 1
ATOM 5266 C CA . VAL A 1 650 ? 49.812 -6.934 -57.480 1.00 83.69 650 VAL A CA 1
ATOM 5267 C C . VAL A 1 650 ? 50.174 -5.877 -58.526 1.00 83.69 650 VAL A C 1
ATOM 5269 O O . VAL A 1 650 ? 50.574 -6.243 -59.631 1.00 83.69 650 VAL A O 1
ATOM 5272 N N . GLU A 1 651 ? 50.047 -4.585 -58.221 1.00 81.25 651 GLU A N 1
ATOM 5273 C CA . GLU A 1 651 ? 50.481 -3.509 -59.123 1.00 81.25 651 GLU A CA 1
ATOM 5274 C C . GLU A 1 651 ? 52.002 -3.488 -59.313 1.00 81.25 651 GLU A C 1
ATOM 5276 O O . GLU A 1 651 ? 52.468 -3.348 -60.443 1.00 81.25 651 GLU A O 1
ATOM 5281 N N . GLU A 1 652 ? 52.765 -3.708 -58.244 1.00 84.69 652 GLU A N 1
ATOM 5282 C CA . GLU A 1 652 ? 54.226 -3.810 -58.285 1.00 84.69 652 GLU A CA 1
ATOM 5283 C C . GLU A 1 652 ? 54.675 -5.020 -59.118 1.00 84.69 652 GLU A C 1
ATOM 5285 O O . GLU A 1 652 ? 55.437 -4.860 -60.070 1.00 84.69 652 GLU A O 1
ATOM 5290 N N . LEU A 1 653 ? 54.090 -6.201 -58.881 1.00 82.00 653 LEU A N 1
ATOM 5291 C CA . LEU A 1 653 ? 54.339 -7.404 -59.685 1.00 82.00 653 LEU A CA 1
ATOM 5292 C C . LEU A 1 653 ? 53.928 -7.228 -61.154 1.00 82.00 653 LEU A C 1
ATOM 5294 O O . LEU A 1 653 ? 54.576 -7.768 -62.051 1.00 82.00 653 LEU A O 1
ATOM 5298 N N . ARG A 1 654 ? 52.856 -6.474 -61.440 1.00 82.94 654 ARG A N 1
ATOM 5299 C CA . ARG A 1 654 ? 52.503 -6.102 -62.821 1.00 82.94 654 ARG A CA 1
ATOM 5300 C C . ARG A 1 654 ? 53.573 -5.204 -63.437 1.00 82.94 654 ARG A C 1
ATOM 5302 O O . ARG A 1 654 ? 53.913 -5.418 -64.598 1.00 82.94 654 ARG A O 1
ATOM 5309 N N . GLY A 1 655 ? 54.112 -4.251 -62.679 1.00 83.19 655 GLY A N 1
ATOM 5310 C CA . GLY A 1 655 ? 55.251 -3.427 -63.082 1.00 83.19 655 GLY A CA 1
ATOM 5311 C C . GLY A 1 655 ? 56.476 -4.276 -63.428 1.00 83.19 655 GLY A C 1
ATOM 5312 O O . GLY A 1 655 ? 56.971 -4.209 -64.554 1.00 83.19 655 GLY A O 1
ATOM 5313 N N . GLU A 1 656 ? 56.890 -5.165 -62.527 1.00 84.69 656 GLU A N 1
ATOM 5314 C CA . GLU A 1 656 ? 58.009 -6.090 -62.754 1.00 84.69 656 GLU A CA 1
ATOM 5315 C C . GLU A 1 656 ? 57.780 -6.999 -63.970 1.00 84.69 656 GLU A C 1
ATOM 5317 O O . GLU A 1 656 ? 58.691 -7.226 -64.768 1.00 84.69 656 GLU A O 1
ATOM 5322 N N . LEU A 1 657 ? 56.551 -7.485 -64.178 1.00 77.88 657 LEU A N 1
ATOM 5323 C CA . LEU A 1 657 ? 56.206 -8.288 -65.352 1.00 77.88 657 LEU A CA 1
ATOM 5324 C C . LEU A 1 657 ? 56.325 -7.475 -66.650 1.00 77.88 657 LEU A C 1
ATOM 5326 O O . LEU A 1 657 ? 56.775 -8.010 -67.665 1.00 77.88 657 LEU A O 1
ATOM 5330 N N . THR A 1 658 ? 55.955 -6.189 -66.637 1.00 80.62 658 THR A N 1
ATOM 5331 C CA . THR A 1 658 ? 56.145 -5.311 -67.803 1.00 80.62 658 THR A CA 1
ATOM 5332 C C . THR A 1 658 ? 57.619 -5.033 -68.087 1.00 80.62 658 THR A C 1
ATOM 5334 O O . THR A 1 658 ? 58.022 -5.067 -69.251 1.00 80.62 658 THR A O 1
ATOM 5337 N N . GLU A 1 659 ? 58.449 -4.846 -67.057 1.00 80.38 659 GLU A N 1
ATOM 5338 C CA . GLU A 1 659 ? 59.900 -4.696 -67.217 1.00 80.38 659 GLU A CA 1
ATOM 5339 C C . GLU A 1 659 ? 60.553 -5.984 -67.725 1.00 80.38 659 GLU A C 1
ATOM 5341 O O . GLU A 1 659 ? 61.339 -5.948 -68.674 1.00 80.38 659 GLU A O 1
ATOM 5346 N N . SER A 1 660 ? 60.171 -7.137 -67.168 1.00 74.00 660 SER A N 1
ATOM 5347 C CA . SER A 1 660 ? 60.613 -8.454 -67.636 1.00 74.00 660 SER A CA 1
ATOM 5348 C C . SER A 1 660 ? 60.191 -8.706 -69.087 1.00 74.00 660 SER A C 1
ATOM 5350 O O . SER A 1 660 ? 60.985 -9.196 -69.892 1.00 74.00 660 SER A O 1
ATOM 5352 N N . GLY A 1 661 ? 58.976 -8.295 -69.464 1.00 81.75 661 GLY A N 1
ATOM 5353 C CA . GLY A 1 661 ? 58.493 -8.327 -70.844 1.00 81.75 661 GLY A CA 1
ATOM 5354 C C . GLY A 1 661 ? 59.349 -7.480 -71.788 1.00 81.75 661 GLY A C 1
ATOM 5355 O O . GLY A 1 661 ? 59.735 -7.960 -72.855 1.00 81.75 661 GLY A O 1
ATOM 5356 N N . ARG A 1 662 ? 59.716 -6.262 -71.368 1.00 78.38 662 ARG A N 1
ATOM 5357 C CA . ARG A 1 662 ? 60.599 -5.362 -72.125 1.00 78.38 662 ARG A CA 1
ATOM 5358 C C . ARG A 1 662 ? 62.001 -5.951 -72.302 1.00 78.38 662 ARG A C 1
ATOM 5360 O O . ARG A 1 662 ? 62.523 -5.963 -73.412 1.00 78.38 662 ARG A O 1
ATOM 5367 N N . LEU A 1 663 ? 62.582 -6.501 -71.233 1.00 81.44 663 LEU A N 1
ATOM 5368 C CA . LEU A 1 663 ? 63.879 -7.188 -71.275 1.00 81.44 663 LEU A CA 1
ATOM 5369 C C . LEU A 1 663 ? 63.837 -8.422 -72.188 1.00 81.44 663 LEU A C 1
ATOM 5371 O O . LEU A 1 663 ? 64.779 -8.682 -72.932 1.00 81.44 663 LEU A O 1
ATOM 5375 N N . ALA A 1 664 ? 62.733 -9.172 -72.182 1.00 76.75 664 ALA A N 1
ATOM 5376 C CA . ALA A 1 664 ? 62.546 -10.310 -73.077 1.00 76.75 664 ALA A CA 1
ATOM 5377 C C . ALA A 1 664 ? 62.387 -9.895 -74.553 1.00 76.75 664 ALA A C 1
ATOM 5379 O O . ALA A 1 664 ? 62.719 -10.683 -75.440 1.00 76.75 664 ALA A O 1
ATOM 5380 N N . GLU A 1 665 ? 61.867 -8.701 -74.847 1.00 78.06 665 GLU A N 1
ATOM 5381 C CA . GLU A 1 665 ? 61.882 -8.122 -76.198 1.00 78.06 665 GLU A CA 1
ATOM 5382 C C . GLU A 1 665 ? 63.284 -7.659 -76.611 1.00 78.06 665 GLU A C 1
ATOM 5384 O O . GLU A 1 665 ? 63.709 -7.972 -77.723 1.00 78.06 665 GLU A O 1
ATOM 5389 N N . GLU A 1 666 ? 64.032 -7.003 -75.720 1.00 82.06 666 GLU A N 1
ATOM 5390 C CA . GLU A 1 666 ? 65.428 -6.601 -75.961 1.00 82.06 666 GLU A CA 1
ATOM 5391 C C . GLU A 1 666 ? 66.318 -7.821 -76.250 1.00 82.06 666 GLU A C 1
ATOM 5393 O O . GLU A 1 666 ? 66.991 -7.865 -77.281 1.00 82.06 666 GLU A O 1
ATOM 5398 N N . LEU A 1 667 ? 66.243 -8.865 -75.417 1.00 79.62 667 LEU A N 1
ATOM 5399 C CA . LEU A 1 667 ? 66.984 -10.115 -75.621 1.00 79.62 667 LEU A CA 1
ATOM 5400 C C . LEU A 1 667 ? 66.570 -10.842 -76.905 1.00 79.62 667 LEU A C 1
ATOM 5402 O O . LEU A 1 667 ? 67.412 -11.443 -77.572 1.00 79.62 667 LEU A O 1
ATOM 5406 N N . ARG A 1 668 ? 65.285 -10.788 -77.285 1.00 80.25 668 ARG A N 1
ATOM 5407 C CA . ARG A 1 668 ? 64.832 -11.307 -78.585 1.00 80.25 668 ARG A CA 1
ATOM 5408 C C . ARG A 1 668 ? 65.430 -10.506 -79.738 1.00 80.25 668 ARG A C 1
ATOM 5410 O O . ARG A 1 668 ? 65.867 -11.112 -80.713 1.00 80.25 668 ARG A O 1
ATOM 5417 N N . GLY A 1 669 ? 65.510 -9.183 -79.615 1.00 81.38 669 GLY A N 1
ATOM 5418 C CA . GLY A 1 669 ? 66.222 -8.323 -80.559 1.00 81.38 669 GLY A CA 1
ATOM 5419 C C . GLY A 1 669 ? 67.682 -8.753 -80.726 1.00 81.38 669 GLY A C 1
ATOM 5420 O O . GLY A 1 669 ? 68.099 -9.075 -81.839 1.00 81.38 669 GLY A O 1
ATOM 5421 N N . GLU A 1 670 ? 68.425 -8.875 -79.625 1.00 84.19 670 GLU A N 1
ATOM 5422 C CA . GLU A 1 670 ? 69.828 -9.314 -79.644 1.00 84.19 670 GLU A CA 1
ATOM 5423 C C . GLU A 1 670 ? 70.008 -10.719 -80.241 1.00 84.19 670 GLU A C 1
ATOM 5425 O O . GLU A 1 670 ? 70.951 -10.958 -81.001 1.00 84.19 670 GLU A O 1
ATOM 5430 N N . LEU A 1 671 ? 69.102 -11.656 -79.939 1.00 80.69 671 LEU A N 1
ATOM 5431 C CA . LEU A 1 671 ? 69.125 -12.998 -80.520 1.00 80.69 671 LEU A CA 1
ATOM 5432 C C . LEU A 1 671 ? 68.969 -12.935 -82.044 1.00 80.69 671 LEU A C 1
ATOM 5434 O O . LEU A 1 671 ? 69.765 -13.544 -82.754 1.00 80.69 671 LEU A O 1
ATOM 5438 N N . THR A 1 672 ? 68.014 -12.148 -82.554 1.00 80.88 672 THR A N 1
ATOM 5439 C CA . THR A 1 672 ? 67.816 -12.005 -84.007 1.00 80.88 672 THR A CA 1
ATOM 5440 C C . THR A 1 672 ? 69.015 -11.356 -84.704 1.00 80.88 672 THR A C 1
ATOM 5442 O O . THR A 1 672 ? 69.344 -11.714 -85.837 1.00 80.88 672 THR A O 1
ATOM 5445 N N . GLU A 1 673 ? 69.719 -10.432 -84.044 1.00 80.00 673 GLU A N 1
ATOM 5446 C CA . GLU A 1 673 ? 70.969 -9.871 -84.568 1.00 80.00 673 GLU A CA 1
ATOM 5447 C C . GLU A 1 673 ? 72.088 -10.916 -84.609 1.00 80.00 673 GLU A C 1
ATOM 5449 O O . GLU A 1 673 ? 72.812 -11.013 -85.606 1.00 80.00 673 GLU A O 1
ATOM 5454 N N . ARG A 1 674 ? 72.208 -11.742 -83.562 1.00 78.25 674 ARG A N 1
ATOM 5455 C CA . ARG A 1 674 ? 73.186 -12.836 -83.519 1.00 78.25 674 ARG A CA 1
ATOM 5456 C C . ARG A 1 674 ? 72.888 -13.935 -84.530 1.00 78.25 674 ARG A C 1
ATOM 5458 O O . ARG A 1 674 ? 73.827 -14.437 -85.139 1.00 78.25 674 ARG A O 1
ATOM 5465 N N . GLU A 1 675 ? 71.624 -14.274 -84.756 1.00 78.94 675 GLU A N 1
ATOM 5466 C CA . GLU A 1 675 ? 71.211 -15.217 -85.801 1.00 78.94 675 GLU A CA 1
ATOM 5467 C C . GLU A 1 675 ? 71.590 -14.695 -87.191 1.00 78.94 675 GLU A C 1
ATOM 5469 O O . GLU A 1 675 ? 72.235 -15.409 -87.958 1.00 78.94 675 GLU A O 1
ATOM 5474 N N . ARG A 1 676 ? 71.325 -13.415 -87.490 1.00 78.38 676 ARG A N 1
ATOM 5475 C CA . ARG A 1 676 ? 71.775 -12.780 -88.745 1.00 78.38 676 ARG A CA 1
ATOM 5476 C C . ARG A 1 676 ? 73.297 -12.797 -88.895 1.00 78.38 676 ARG A C 1
ATOM 5478 O O . ARG A 1 676 ? 73.808 -13.031 -89.992 1.00 78.38 676 ARG A O 1
ATOM 5485 N N . ALA A 1 677 ? 74.035 -12.555 -87.811 1.00 76.00 677 ALA A N 1
ATOM 5486 C CA . ALA A 1 677 ? 75.494 -12.630 -87.815 1.00 76.00 677 ALA A CA 1
ATOM 5487 C C . ALA A 1 677 ? 75.997 -14.068 -88.046 1.00 76.00 677 ALA A C 1
ATOM 5489 O O . ALA A 1 677 ? 76.950 -14.271 -88.801 1.00 76.00 677 ALA A O 1
ATOM 5490 N N . ALA A 1 678 ? 75.340 -15.064 -87.447 1.00 76.50 678 ALA A N 1
ATOM 5491 C CA . ALA A 1 678 ? 75.645 -16.477 -87.644 1.00 76.50 678 ALA A CA 1
ATOM 5492 C C . ALA A 1 678 ? 75.372 -16.917 -89.090 1.00 76.50 678 ALA A C 1
ATOM 5494 O O . ALA A 1 678 ? 76.238 -17.540 -89.700 1.00 76.50 678 ALA A O 1
ATOM 5495 N N . GLU A 1 679 ? 74.243 -16.521 -89.685 1.00 78.31 679 GLU A N 1
ATOM 5496 C CA . GLU A 1 679 ? 73.945 -16.776 -91.100 1.00 78.31 679 GLU A CA 1
ATOM 5497 C C . GLU A 1 679 ? 74.986 -16.138 -92.034 1.00 78.31 679 GLU A C 1
ATOM 5499 O O . GLU A 1 679 ? 75.419 -16.756 -93.010 1.00 78.31 679 GLU A O 1
ATOM 5504 N N . ALA A 1 680 ? 75.439 -14.915 -91.735 1.00 76.56 680 ALA A N 1
ATOM 5505 C CA . ALA A 1 680 ? 76.490 -14.247 -92.503 1.00 76.56 680 ALA A CA 1
ATOM 5506 C C . ALA A 1 680 ? 77.842 -14.979 -92.404 1.00 76.56 680 ALA A C 1
ATOM 5508 O O . ALA A 1 680 ? 78.546 -15.123 -93.409 1.00 76.56 680 ALA A O 1
ATOM 5509 N N . LEU A 1 681 ? 78.197 -15.481 -91.216 1.00 76.94 681 LEU A N 1
ATOM 5510 C CA . LEU A 1 681 ? 79.377 -16.329 -91.027 1.00 76.94 681 LEU A CA 1
ATOM 5511 C C . LEU A 1 681 ? 79.235 -17.658 -91.771 1.00 76.94 681 LEU A C 1
ATOM 5513 O O . LEU A 1 681 ? 80.187 -18.092 -92.413 1.00 76.94 681 LEU A O 1
ATOM 5517 N N . GLN A 1 682 ? 78.054 -18.273 -91.749 1.00 74.94 682 GLN A N 1
ATOM 5518 C CA . GLN A 1 682 ? 77.791 -19.533 -92.438 1.00 74.94 682 GLN A CA 1
ATOM 5519 C C . GLN A 1 682 ? 77.890 -19.378 -93.964 1.00 74.94 682 GLN A C 1
ATOM 5521 O O . GLN A 1 682 ? 78.471 -20.238 -94.624 1.00 74.94 682 GLN A O 1
ATOM 5526 N N . ARG A 1 683 ? 77.433 -18.246 -94.525 1.00 76.94 683 ARG A N 1
ATOM 5527 C CA . ARG A 1 683 ? 77.673 -17.899 -95.939 1.00 76.94 683 ARG A CA 1
ATOM 5528 C C . ARG A 1 683 ? 79.161 -17.755 -96.252 1.00 76.94 683 ARG A C 1
ATOM 5530 O O . ARG A 1 683 ? 79.617 -18.342 -97.226 1.00 76.94 683 ARG A O 1
ATOM 5537 N N . ARG A 1 684 ? 79.930 -17.046 -95.413 1.00 78.12 684 ARG A N 1
ATOM 5538 C CA . ARG A 1 684 ? 81.392 -16.919 -95.589 1.00 78.12 684 ARG A CA 1
ATOM 5539 C C . ARG A 1 684 ? 82.102 -18.267 -95.527 1.00 78.12 684 ARG A C 1
ATOM 5541 O O . ARG A 1 684 ? 82.977 -18.521 -96.343 1.00 78.12 684 ARG A O 1
ATOM 5548 N N . VAL A 1 685 ? 81.723 -19.138 -94.592 1.00 77.50 685 VAL A N 1
ATOM 5549 C CA . VAL A 1 685 ? 82.274 -20.500 -94.521 1.00 77.50 685 VAL A CA 1
ATOM 5550 C C . VAL A 1 685 ? 81.947 -21.270 -95.800 1.00 77.50 685 VAL A C 1
ATOM 5552 O O . VAL A 1 685 ? 82.846 -21.889 -96.352 1.00 77.50 685 VAL A O 1
ATOM 5555 N N . GLY A 1 686 ? 80.716 -21.165 -96.316 1.00 77.50 686 GLY A N 1
ATOM 5556 C CA . GLY A 1 686 ? 80.320 -21.762 -97.596 1.00 77.50 686 GLY A CA 1
ATOM 5557 C C . GLY A 1 686 ? 81.136 -21.262 -98.798 1.00 77.50 686 GLY A C 1
ATOM 5558 O O . GLY A 1 686 ? 81.519 -22.046 -99.670 1.00 77.50 686 GLY A O 1
ATOM 5559 N N . GLU A 1 687 ? 81.443 -19.963 -98.843 1.00 78.06 687 GLU A N 1
ATOM 5560 C CA . GLU A 1 687 ? 82.315 -19.371 -99.866 1.00 78.06 687 GLU A CA 1
ATOM 5561 C C . GLU A 1 687 ? 83.754 -19.902 -99.766 1.00 78.06 687 GLU A C 1
ATOM 5563 O O . GLU A 1 687 ? 84.340 -20.275 -100.783 1.00 78.06 687 GLU A O 1
ATOM 5568 N N . GLU A 1 688 ? 84.319 -19.986 -98.557 1.00 74.44 688 GLU A N 1
ATOM 5569 C CA . GLU A 1 688 ? 85.676 -20.506 -98.346 1.00 74.44 688 GLU A CA 1
ATOM 5570 C C . GLU A 1 688 ? 85.775 -22.019 -98.601 1.00 74.44 688 GLU A C 1
ATOM 5572 O O . GLU A 1 688 ? 86.765 -22.467 -99.176 1.00 74.44 688 GLU A O 1
ATOM 5577 N N . THR A 1 689 ? 84.751 -22.817 -98.273 1.00 73.06 689 THR A N 1
ATOM 5578 C CA . THR A 1 689 ? 84.718 -24.243 -98.648 1.00 73.06 689 THR A CA 1
ATOM 5579 C C . THR A 1 689 ? 84.643 -24.420 -100.158 1.00 73.06 689 THR A C 1
ATOM 5581 O O . THR A 1 689 ? 85.369 -25.239 -100.703 1.00 73.06 689 THR A O 1
ATOM 5584 N N . SER A 1 690 ? 83.862 -23.590 -100.857 1.00 73.44 690 SER A N 1
ATOM 5585 C CA . SER A 1 690 ? 83.799 -23.630 -102.326 1.00 73.44 690 SER A CA 1
ATOM 5586 C C . SER A 1 690 ? 85.150 -23.270 -102.963 1.00 73.44 690 SER A C 1
ATOM 5588 O O . SER A 1 690 ? 85.551 -23.858 -103.966 1.00 73.44 690 SER A O 1
ATOM 5590 N N . ARG A 1 691 ? 85.892 -22.320 -102.371 1.00 74.38 691 ARG A N 1
ATOM 5591 C CA . ARG A 1 691 ? 87.271 -22.010 -102.785 1.00 74.38 691 ARG A CA 1
ATOM 5592 C C . ARG A 1 691 ? 88.232 -23.162 -102.506 1.00 74.38 691 ARG A C 1
ATOM 5594 O O . ARG A 1 691 ? 89.087 -23.435 -103.344 1.00 74.38 691 ARG A O 1
ATOM 5601 N N . ALA A 1 692 ? 88.098 -23.821 -101.356 1.00 72.38 692 ALA A N 1
ATOM 5602 C CA . ALA A 1 692 ? 88.907 -24.982 -101.007 1.00 72.38 692 ALA A CA 1
ATOM 5603 C C . ALA A 1 692 ? 88.658 -26.149 -101.975 1.00 72.38 692 ALA A C 1
ATOM 5605 O O . ALA A 1 692 ? 89.625 -26.718 -102.473 1.00 72.38 692 ALA A O 1
ATOM 5606 N N . ASP A 1 693 ? 87.399 -26.435 -102.312 1.00 73.75 693 ASP A N 1
ATOM 5607 C CA . ASP A 1 693 ? 87.029 -27.477 -103.276 1.00 73.75 693 ASP A CA 1
ATOM 5608 C C . ASP A 1 693 ? 87.582 -27.171 -104.678 1.00 73.75 693 ASP A C 1
ATOM 5610 O O . ASP A 1 693 ? 88.148 -28.055 -105.320 1.00 73.75 693 ASP A O 1
ATOM 5614 N N . ASN A 1 694 ? 87.517 -25.910 -105.129 1.00 73.19 694 ASN A N 1
ATOM 5615 C CA . ASN A 1 694 ? 88.138 -25.488 -106.391 1.00 73.19 694 ASN A CA 1
ATOM 5616 C C . ASN A 1 694 ? 89.663 -25.679 -106.376 1.00 73.19 694 ASN A C 1
ATOM 5618 O O . ASN A 1 694 ? 90.215 -26.248 -107.314 1.00 73.19 694 ASN A O 1
ATOM 5622 N N . ALA A 1 695 ? 90.346 -25.279 -105.298 1.00 70.94 695 ALA A N 1
ATOM 5623 C CA . ALA A 1 695 ? 91.787 -25.497 -105.153 1.00 70.94 695 ALA A CA 1
ATOM 5624 C C . ALA A 1 695 ? 92.144 -26.996 -105.102 1.00 70.94 695 ALA A C 1
ATOM 5626 O O . ALA A 1 695 ? 93.188 -27.422 -105.601 1.00 70.94 695 ALA A O 1
ATOM 5627 N N . GLN A 1 696 ? 91.272 -27.822 -104.518 1.00 70.44 696 GLN A N 1
ATOM 5628 C CA . GLN A 1 696 ? 91.431 -29.272 -104.475 1.00 70.44 696 GLN A CA 1
ATOM 5629 C C . GLN A 1 696 ? 91.225 -29.903 -105.862 1.00 70.44 696 GLN A C 1
ATOM 5631 O O . GLN A 1 696 ? 91.934 -30.851 -106.212 1.00 70.44 696 GLN A O 1
ATOM 5636 N N . HIS A 1 697 ? 90.316 -29.349 -106.670 1.00 73.12 697 HIS A N 1
ATOM 5637 C CA . HIS A 1 697 ? 90.124 -29.735 -108.066 1.00 73.12 697 HIS A CA 1
ATOM 5638 C C . HIS A 1 697 ? 91.345 -29.368 -108.922 1.00 73.12 697 HIS A C 1
ATOM 5640 O O . HIS A 1 697 ? 91.894 -30.247 -109.587 1.00 73.12 697 HIS A O 1
ATOM 5646 N N . GLU A 1 698 ? 91.865 -28.142 -108.801 1.00 74.88 698 GLU A N 1
ATOM 5647 C CA . GLU A 1 698 ? 93.107 -27.705 -109.465 1.00 74.88 698 GLU A CA 1
ATOM 5648 C C . GLU A 1 698 ? 94.306 -28.597 -109.086 1.00 74.88 698 GLU A C 1
ATOM 5650 O O . GLU A 1 698 ? 95.083 -29.021 -109.943 1.00 74.88 698 GLU A O 1
ATOM 5655 N N . LEU A 1 699 ? 94.435 -28.973 -107.808 1.00 71.44 699 LEU A N 1
ATOM 5656 C CA . LEU A 1 699 ? 95.459 -29.922 -107.352 1.00 71.44 699 LEU A CA 1
ATOM 5657 C C . LEU A 1 699 ? 95.293 -31.322 -107.960 1.00 71.44 699 LEU A C 1
ATOM 5659 O O . LEU A 1 699 ? 96.289 -32.016 -108.178 1.00 71.44 699 LEU A O 1
ATOM 5663 N N . SER A 1 700 ? 94.059 -31.763 -108.213 1.00 71.44 700 SER A N 1
ATOM 5664 C CA . SER A 1 700 ? 93.792 -33.060 -108.841 1.00 71.44 700 SER A CA 1
ATOM 5665 C C . SER A 1 700 ? 94.158 -33.070 -110.328 1.00 71.44 700 SER A C 1
ATOM 5667 O O . SER A 1 700 ? 94.762 -34.039 -110.788 1.00 71.44 700 SER A O 1
ATOM 5669 N N . GLU A 1 701 ? 93.908 -31.973 -111.049 1.00 74.31 701 GLU A N 1
ATOM 5670 C CA . GLU A 1 701 ? 94.339 -31.801 -112.441 1.00 74.31 701 GLU A CA 1
ATOM 5671 C C . GLU A 1 701 ? 95.867 -31.744 -112.550 1.00 74.31 701 GLU A C 1
ATOM 5673 O O . GLU A 1 701 ? 96.465 -32.424 -113.389 1.00 74.31 701 GLU A O 1
ATOM 5678 N N . LEU A 1 702 ? 96.525 -31.016 -111.641 1.00 72.50 702 LEU A N 1
ATOM 5679 C CA . LEU A 1 702 ? 97.986 -30.980 -111.565 1.00 72.50 702 LEU A CA 1
ATOM 5680 C C . LEU A 1 702 ? 98.577 -32.371 -111.294 1.00 72.50 702 LEU A C 1
ATOM 5682 O O . LEU A 1 702 ? 99.529 -32.765 -111.965 1.00 72.50 702 LEU A O 1
ATOM 5686 N N . ARG A 1 703 ? 97.988 -33.167 -110.393 1.00 71.12 703 ARG A N 1
ATOM 5687 C CA . ARG A 1 703 ? 98.426 -34.558 -110.160 1.00 71.12 703 ARG A CA 1
ATOM 5688 C C . ARG A 1 703 ? 98.194 -35.468 -111.366 1.00 71.12 703 ARG A C 1
ATOM 5690 O O . ARG A 1 703 ? 99.039 -36.316 -111.640 1.00 71.12 703 ARG A O 1
ATOM 5697 N N . ALA A 1 704 ? 97.093 -35.291 -112.097 1.00 69.75 704 ALA A N 1
ATOM 5698 C CA . ALA A 1 704 ? 96.827 -36.047 -113.321 1.00 69.75 704 ALA A CA 1
ATOM 5699 C C . ALA A 1 704 ? 97.861 -35.727 -114.416 1.00 69.75 704 ALA A C 1
ATOM 5701 O O . ALA A 1 704 ? 98.403 -36.644 -115.034 1.00 69.75 704 ALA A O 1
ATOM 5702 N N . SER A 1 705 ? 98.210 -34.446 -114.594 1.00 67.69 705 SER A N 1
ATOM 5703 C CA . SER A 1 705 ? 99.284 -34.038 -115.512 1.00 67.69 705 SER A CA 1
ATOM 5704 C C . SER A 1 705 ? 100.664 -34.561 -115.088 1.00 67.69 705 SER A C 1
ATOM 5706 O O . SER A 1 705 ? 101.432 -35.019 -115.932 1.00 67.69 705 SER A O 1
ATOM 5708 N N . GLU A 1 706 ? 100.970 -34.587 -113.784 1.00 72.25 706 GLU A N 1
ATOM 5709 C CA . GLU A 1 706 ? 102.208 -35.185 -113.272 1.00 72.25 706 GLU A CA 1
ATOM 5710 C C . GLU A 1 706 ? 102.264 -36.695 -113.559 1.00 72.25 706 GLU A C 1
ATOM 5712 O O . GLU A 1 706 ? 103.311 -37.220 -113.943 1.00 72.25 706 GLU A O 1
ATOM 5717 N N . GLN A 1 707 ? 101.142 -37.405 -113.412 1.00 70.81 707 GLN A N 1
ATOM 5718 C CA . GLN A 1 707 ? 101.064 -38.836 -113.695 1.00 70.81 707 GLN A CA 1
ATOM 5719 C C . GLN A 1 707 ? 101.227 -39.140 -115.194 1.00 70.81 707 GLN A C 1
ATOM 5721 O O . GLN A 1 707 ? 101.991 -40.045 -115.530 1.00 70.81 707 GLN A O 1
ATOM 5726 N N . GLN A 1 708 ? 100.617 -38.351 -116.088 1.00 69.50 708 GLN A N 1
ATOM 5727 C CA . GLN A 1 708 ? 100.856 -38.455 -117.537 1.00 69.50 708 GLN A CA 1
ATOM 5728 C C . GLN A 1 708 ? 102.337 -38.258 -117.888 1.00 69.50 708 GLN A C 1
ATOM 5730 O O . GLN A 1 708 ? 102.905 -39.063 -118.623 1.00 69.50 708 GLN A O 1
ATOM 5735 N N . LEU A 1 709 ? 102.996 -37.251 -117.304 1.00 70.12 709 LEU A N 1
ATOM 5736 C CA . LEU A 1 709 ? 104.428 -37.016 -117.522 1.00 70.12 709 LEU A CA 1
ATOM 5737 C C . LEU A 1 709 ? 105.297 -38.176 -117.006 1.00 70.12 709 LEU A C 1
ATOM 5739 O O . LEU A 1 709 ? 106.313 -38.512 -117.618 1.00 70.12 709 LEU A O 1
ATOM 5743 N N . ARG A 1 710 ? 104.910 -38.826 -115.898 1.00 68.81 710 ARG A N 1
ATOM 5744 C CA . ARG A 1 710 ? 105.607 -40.020 -115.384 1.00 68.81 710 ARG A CA 1
ATOM 5745 C C . ARG A 1 710 ? 105.411 -41.246 -116.279 1.00 68.81 710 ARG A C 1
ATOM 5747 O O . ARG A 1 710 ? 106.359 -42.011 -116.446 1.00 68.81 710 ARG A O 1
ATOM 5754 N N . GLU A 1 711 ? 104.229 -41.431 -116.863 1.00 68.56 711 GLU A N 1
ATOM 5755 C CA . GLU A 1 711 ? 103.952 -42.517 -117.814 1.00 68.56 711 GLU A CA 1
ATOM 5756 C C . GLU A 1 711 ? 104.708 -42.324 -119.141 1.00 68.56 711 GLU A C 1
ATOM 5758 O O . GLU A 1 711 ? 105.291 -43.282 -119.653 1.00 68.56 711 GLU A O 1
ATOM 5763 N N . GLU A 1 712 ? 104.818 -41.091 -119.646 1.00 68.50 712 GLU A N 1
ATOM 5764 C CA . GLU A 1 712 ? 105.656 -40.761 -120.811 1.00 68.50 712 GLU A CA 1
ATOM 5765 C C . GLU A 1 712 ? 107.153 -40.999 -120.541 1.00 68.50 712 GLU A C 1
ATOM 5767 O O . GLU A 1 712 ? 107.873 -41.537 -121.391 1.00 68.50 712 GLU A O 1
ATOM 5772 N N . LEU A 1 713 ? 107.630 -40.673 -119.333 1.00 66.75 713 LEU A N 1
ATOM 5773 C CA . LEU A 1 713 ? 109.006 -40.953 -118.916 1.00 66.75 713 LEU A CA 1
ATOM 5774 C C . LEU A 1 713 ? 109.266 -42.467 -118.801 1.00 66.75 713 LEU A C 1
ATOM 5776 O O . LEU A 1 713 ? 110.313 -42.948 -119.235 1.00 66.75 713 LEU A O 1
ATOM 5780 N N . ALA A 1 714 ? 108.310 -43.233 -118.266 1.00 63.16 714 ALA A N 1
ATOM 5781 C CA . ALA A 1 714 ? 108.402 -44.690 -118.180 1.00 63.16 714 ALA A CA 1
ATOM 5782 C C . ALA A 1 714 ? 108.411 -45.348 -119.572 1.00 63.16 714 ALA A C 1
ATOM 5784 O O . ALA A 1 714 ? 109.234 -46.232 -119.814 1.00 63.16 714 ALA A O 1
ATOM 5785 N N . ALA A 1 715 ? 107.583 -44.862 -120.506 1.00 61.69 715 ALA A N 1
ATOM 5786 C CA . ALA A 1 715 ? 107.560 -45.317 -121.898 1.00 61.69 715 ALA A CA 1
ATOM 5787 C C . ALA A 1 715 ? 108.899 -45.054 -122.619 1.00 61.69 715 ALA A C 1
ATOM 5789 O O . ALA A 1 715 ? 109.417 -45.934 -123.315 1.00 61.69 715 ALA A O 1
ATOM 5790 N N . SER A 1 716 ? 109.503 -43.882 -122.387 1.00 60.16 716 SER A N 1
ATOM 5791 C CA . SER A 1 716 ? 110.837 -43.503 -122.883 1.00 60.16 716 SER A CA 1
ATOM 5792 C C . SER A 1 716 ? 111.950 -44.425 -122.355 1.00 60.16 716 SER A C 1
ATOM 5794 O O . SER A 1 716 ? 112.801 -44.889 -123.121 1.00 60.16 716 SER A O 1
ATOM 5796 N N . VAL A 1 717 ? 111.909 -44.787 -121.068 1.00 62.62 717 VAL A N 1
ATOM 5797 C CA . VAL A 1 717 ? 112.894 -45.696 -120.455 1.00 62.62 717 VAL A CA 1
ATOM 5798 C C . VAL A 1 717 ? 112.740 -47.135 -120.972 1.00 62.62 717 VAL A C 1
ATOM 5800 O O . VAL A 1 717 ? 113.747 -47.784 -121.261 1.00 62.62 717 VAL A O 1
ATOM 5803 N N . THR A 1 718 ? 111.513 -47.625 -121.191 1.00 60.88 718 THR A N 1
ATOM 5804 C CA . THR A 1 718 ? 111.280 -48.949 -121.804 1.00 60.88 718 THR A CA 1
ATOM 5805 C C . THR A 1 718 ? 111.668 -49.017 -123.284 1.00 60.88 718 THR A C 1
ATOM 5807 O O . THR A 1 718 ? 112.190 -50.041 -123.727 1.00 60.88 718 THR A O 1
ATOM 5810 N N . ALA A 1 719 ? 111.498 -47.930 -124.047 1.00 58.75 719 ALA A N 1
ATOM 5811 C CA . ALA A 1 719 ? 111.956 -47.858 -125.436 1.00 58.75 719 ALA A CA 1
ATOM 5812 C C . ALA A 1 719 ? 113.493 -47.901 -125.526 1.00 58.75 719 ALA A C 1
ATOM 5814 O O . ALA A 1 719 ? 114.042 -48.617 -126.367 1.00 58.75 719 ALA A O 1
ATOM 5815 N N . SER A 1 720 ? 114.187 -47.224 -124.604 1.00 58.50 720 SER A N 1
ATOM 5816 C CA . SER A 1 720 ? 115.653 -47.233 -124.525 1.00 58.50 720 SER A CA 1
ATOM 5817 C C . SER A 1 720 ? 116.214 -48.606 -124.109 1.00 58.50 720 SER A C 1
ATOM 5819 O O . SER A 1 720 ? 117.172 -49.091 -124.709 1.00 58.50 720 SER A O 1
ATOM 5821 N N . ALA A 1 721 ? 115.556 -49.305 -123.173 1.00 59.25 721 ALA A N 1
ATOM 5822 C CA . ALA A 1 721 ? 115.933 -50.668 -122.778 1.00 59.25 721 ALA A CA 1
ATOM 5823 C C . ALA A 1 721 ? 115.736 -51.709 -123.906 1.00 59.25 721 ALA A C 1
ATOM 5825 O O . ALA A 1 721 ? 116.495 -52.673 -123.987 1.00 59.25 721 ALA A O 1
ATOM 5826 N N . SER A 1 722 ? 114.773 -51.504 -124.818 1.00 57.28 722 SER A N 1
ATOM 5827 C CA . SER A 1 722 ? 114.555 -52.390 -125.979 1.00 57.28 722 SER A CA 1
ATOM 5828 C C . SER A 1 722 ? 115.613 -52.240 -127.088 1.00 57.28 722 SER A C 1
ATOM 5830 O O . SER A 1 722 ? 115.940 -53.209 -127.773 1.00 57.28 722 SER A O 1
ATOM 5832 N N . LEU A 1 723 ? 116.216 -51.053 -127.219 1.00 58.31 723 LEU A N 1
ATOM 5833 C CA . LEU A 1 723 ? 117.304 -50.775 -128.168 1.00 58.31 723 LEU A CA 1
ATOM 5834 C C . LEU A 1 723 ? 118.653 -51.351 -127.705 1.00 58.31 723 LEU A C 1
ATOM 5836 O O . LEU A 1 723 ? 119.499 -51.673 -128.535 1.00 58.31 723 LEU A O 1
ATOM 5840 N N . GLN A 1 724 ? 118.832 -51.550 -126.396 1.00 57.12 724 GLN A N 1
ATOM 5841 C CA . GLN A 1 724 ? 120.048 -52.123 -125.810 1.00 57.12 724 GLN A CA 1
ATOM 5842 C C . GLN A 1 724 ? 120.118 -53.664 -125.912 1.00 57.12 724 GLN A C 1
ATOM 5844 O O . GLN A 1 724 ? 121.194 -54.226 -125.745 1.00 57.12 724 GLN A O 1
ATOM 5849 N N . ALA A 1 725 ? 119.008 -54.340 -126.244 1.00 57.66 725 ALA A N 1
ATOM 5850 C CA . ALA A 1 725 ? 118.920 -55.801 -126.399 1.00 57.66 725 ALA A CA 1
ATOM 5851 C C . ALA A 1 725 ? 118.998 -56.297 -127.863 1.00 57.66 725 ALA A C 1
ATOM 5853 O O . ALA A 1 725 ? 118.902 -57.494 -128.105 1.00 57.66 725 ALA A O 1
ATOM 5854 N N . SER A 1 726 ? 119.160 -55.397 -128.843 1.00 55.00 726 SER A N 1
ATOM 5855 C CA . SER A 1 726 ? 119.224 -55.729 -130.285 1.00 55.00 726 SER A CA 1
ATOM 5856 C C . SER A 1 726 ? 120.630 -55.567 -130.897 1.00 55.00 726 SER A C 1
ATOM 5858 O O . SER A 1 726 ? 120.764 -55.474 -132.116 1.00 55.00 726 SER A O 1
ATOM 5860 N N . LEU A 1 727 ? 121.673 -55.476 -130.062 1.00 50.56 727 LEU A N 1
ATOM 5861 C CA . LEU A 1 727 ? 123.077 -55.274 -130.467 1.00 50.56 727 LEU A CA 1
ATOM 5862 C C . LEU A 1 727 ? 124.063 -56.265 -129.801 1.00 50.56 727 LEU A C 1
ATOM 5864 O O . LEU A 1 727 ? 125.267 -56.010 -129.776 1.00 50.56 727 LEU A O 1
ATOM 5868 N N . GLU A 1 728 ? 123.543 -57.400 -129.323 1.00 46.78 728 GLU A N 1
ATOM 5869 C CA . GLU A 1 728 ? 124.222 -58.711 -129.263 1.00 46.78 728 GLU A CA 1
ATOM 5870 C C . GLU A 1 728 ? 123.610 -59.604 -130.349 1.00 46.78 728 GLU A C 1
ATOM 5872 O O . GLU A 1 728 ? 124.370 -60.379 -130.976 1.00 46.78 728 GLU A O 1
#

Mean predicted aligned error: 25.67 Å